Protein AF-A0A336LIE9-F1 (afdb_monomer)

Structure (mmCIF, N/CA/C/O backbone):
data_AF-A0A336LIE9-F1
#
_entry.id   AF-A0A336LIE9-F1
#
loop_
_atom_site.group_PDB
_atom_site.id
_atom_site.type_symbol
_atom_site.label_atom_id
_atom_site.label_alt_id
_atom_site.label_comp_id
_atom_site.label_asym_id
_atom_site.label_entity_id
_atom_site.label_seq_id
_atom_site.pdbx_PDB_ins_code
_atom_site.Cartn_x
_atom_site.Cartn_y
_atom_site.Cartn_z
_atom_site.occupancy
_atom_site.B_iso_or_equiv
_atom_site.auth_seq_id
_atom_site.auth_comp_id
_atom_site.auth_asym_id
_atom_site.auth_atom_id
_atom_site.pdbx_PDB_model_num
ATOM 1 N N . MET A 1 1 ? 27.316 -23.748 -0.283 1.00 22.23 1 MET A N 1
ATOM 2 C CA . MET A 1 1 ? 28.130 -22.792 -1.053 1.00 22.23 1 MET A CA 1
ATOM 3 C C . MET A 1 1 ? 27.518 -22.652 -2.435 1.00 22.23 1 MET A C 1
ATOM 5 O O . MET A 1 1 ? 27.382 -23.656 -3.129 1.00 22.23 1 MET A O 1
ATOM 9 N N . LEU A 1 2 ? 26.996 -21.464 -2.738 1.00 29.70 2 LEU A N 1
ATOM 10 C CA . LEU A 1 2 ? 26.480 -21.108 -4.054 1.00 29.70 2 LEU A CA 1
ATOM 11 C C . LEU A 1 2 ? 27.655 -20.949 -5.015 1.00 29.70 2 LEU A C 1
ATOM 13 O O . LEU A 1 2 ? 28.605 -20.242 -4.700 1.00 29.70 2 LEU A O 1
ATOM 17 N N . VAL A 1 3 ? 27.537 -21.562 -6.186 1.00 21.61 3 VAL A N 1
ATOM 18 C CA . VAL A 1 3 ? 28.282 -21.162 -7.372 1.00 21.61 3 VAL A CA 1
ATOM 19 C C . VAL A 1 3 ? 27.241 -21.012 -8.475 1.00 21.61 3 VAL A C 1
ATOM 21 O O . VAL A 1 3 ? 26.658 -21.988 -8.945 1.00 21.61 3 VAL A O 1
ATOM 24 N N . LEU A 1 4 ? 26.938 -19.753 -8.773 1.00 30.84 4 LEU A N 1
ATOM 25 C CA . LEU A 1 4 ? 26.160 -19.309 -9.919 1.00 30.84 4 LEU A CA 1
ATOM 26 C C . LEU A 1 4 ? 27.080 -19.382 -11.140 1.00 30.84 4 LEU A C 1
ATOM 28 O O . LEU A 1 4 ? 28.109 -18.714 -11.142 1.00 30.84 4 LEU A O 1
ATOM 32 N N . TYR A 1 5 ? 26.702 -20.125 -12.179 1.00 24.17 5 TYR A N 1
ATOM 33 C CA . TYR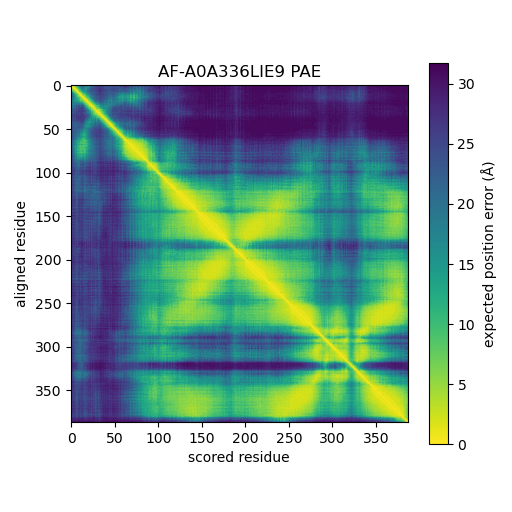 A 1 5 ? 27.232 -19.884 -13.519 1.00 24.17 5 TYR A CA 1
ATOM 34 C C . TYR A 1 5 ? 26.106 -19.909 -14.550 1.00 24.17 5 TYR A C 1
ATOM 36 O O . TYR A 1 5 ? 25.216 -20.759 -14.519 1.00 24.17 5 TYR A O 1
ATOM 44 N N . ARG A 1 6 ? 26.157 -18.878 -15.400 1.00 24.34 6 ARG A N 1
ATOM 45 C CA . ARG A 1 6 ? 25.274 -18.545 -16.519 1.00 24.34 6 ARG A CA 1
ATOM 46 C C . ARG A 1 6 ? 24.988 -19.749 -17.419 1.00 24.34 6 ARG A C 1
ATOM 48 O O . ARG A 1 6 ? 25.807 -20.656 -17.540 1.00 24.34 6 ARG A O 1
ATOM 55 N N . CYS A 1 7 ? 23.832 -19.703 -18.084 1.00 30.17 7 CYS A N 1
ATOM 56 C CA . CYS A 1 7 ? 23.475 -20.608 -19.172 1.00 30.17 7 CYS A CA 1
ATOM 57 C C . CYS A 1 7 ? 24.634 -20.708 -20.164 1.00 30.17 7 CYS A C 1
ATOM 59 O O . CYS A 1 7 ? 25.032 -19.707 -20.753 1.00 30.17 7 CYS A O 1
ATOM 61 N N . ILE A 1 8 ? 25.163 -21.915 -20.341 1.00 34.47 8 ILE A N 1
ATOM 62 C CA . ILE A 1 8 ? 26.167 -22.172 -21.360 1.00 34.47 8 ILE A CA 1
ATOM 63 C C . ILE A 1 8 ? 25.433 -22.292 -22.698 1.00 34.47 8 ILE A C 1
ATOM 65 O O . ILE A 1 8 ? 24.811 -23.314 -22.994 1.00 34.47 8 ILE A O 1
ATOM 69 N N . SER A 1 9 ? 25.479 -21.225 -23.491 1.00 30.67 9 SER A N 1
ATOM 70 C CA . SER A 1 9 ? 25.161 -21.234 -24.922 1.00 30.67 9 SER A CA 1
ATOM 71 C C . SER A 1 9 ? 26.221 -21.967 -25.760 1.00 30.67 9 SER A C 1
ATOM 73 O O . SER A 1 9 ? 25.930 -22.313 -26.900 1.00 30.67 9 SER A O 1
ATOM 75 N N . ASP A 1 10 ? 27.378 -22.303 -25.177 1.00 31.41 10 ASP A N 1
ATOM 76 C CA . ASP A 1 10 ? 28.549 -22.847 -25.889 1.00 31.41 10 ASP A CA 1
ATOM 77 C C . ASP A 1 10 ? 28.768 -24.365 -25.756 1.00 31.41 10 ASP A C 1
ATOM 79 O O . ASP A 1 10 ? 29.809 -24.881 -26.158 1.00 31.41 10 ASP A O 1
ATOM 83 N N . LEU A 1 11 ? 27.812 -25.128 -25.213 1.00 35.53 11 LEU A N 1
ATOM 84 C CA . LEU A 1 11 ? 27.995 -26.578 -25.108 1.00 35.53 11 LEU A CA 1
ATOM 85 C C . LEU A 1 11 ? 27.793 -27.221 -26.488 1.00 35.53 11 LEU A C 1
ATOM 87 O O . LEU A 1 11 ? 26.681 -27.199 -27.045 1.00 35.53 11 LEU A O 1
ATOM 91 N N . LEU A 1 12 ? 28.858 -27.836 -27.021 1.00 36.97 12 LEU A N 1
ATOM 92 C CA . LEU A 1 12 ? 28.779 -28.682 -28.210 1.00 36.97 12 LEU A CA 1
ATOM 93 C C . LEU A 1 12 ? 27.674 -29.743 -28.020 1.00 36.97 12 LEU A C 1
ATOM 95 O O . LEU A 1 12 ? 27.424 -30.196 -26.902 1.00 36.97 12 LEU A O 1
ATOM 99 N N . PRO A 1 13 ? 27.015 -30.211 -29.099 1.00 41.44 13 PRO A N 1
ATOM 100 C CA . PRO A 1 13 ? 25.986 -31.261 -29.038 1.00 41.44 13 PRO A CA 1
ATOM 101 C C . PRO A 1 13 ? 26.468 -32.603 -28.445 1.00 41.44 13 PRO A C 1
ATOM 103 O O . PRO A 1 13 ? 25.685 -33.544 -28.348 1.00 41.44 13 PRO A O 1
ATOM 106 N N . THR A 1 14 ? 27.743 -32.695 -28.070 1.00 39.50 14 THR A N 1
ATOM 107 C CA . THR A 1 14 ? 28.413 -33.842 -27.463 1.00 39.50 14 THR A CA 1
ATOM 108 C C . THR A 1 14 ? 28.619 -33.714 -25.955 1.00 39.50 14 THR A C 1
ATOM 110 O O . THR A 1 14 ? 29.207 -34.614 -25.379 1.00 39.50 14 THR A O 1
ATOM 113 N N . GLU A 1 15 ? 28.168 -32.649 -25.293 1.00 39.50 15 GLU A N 1
ATOM 114 C CA . GLU A 1 15 ? 28.366 -32.468 -23.850 1.00 39.50 15 GLU A CA 1
ATOM 115 C C . GLU A 1 15 ? 27.016 -32.340 -23.123 1.00 39.50 15 GLU A C 1
ATOM 117 O O . GLU A 1 15 ? 26.087 -31.693 -23.608 1.00 39.50 15 GLU A O 1
ATOM 122 N N . CYS A 1 16 ? 26.885 -32.985 -21.957 1.00 39.31 16 CYS A N 1
ATOM 123 C CA . CYS A 1 16 ? 25.754 -32.807 -21.040 1.00 39.31 16 CYS A CA 1
ATOM 124 C C . CYS A 1 16 ? 26.302 -32.345 -19.679 1.00 39.31 16 CYS A C 1
ATOM 126 O O . CYS A 1 16 ? 27.168 -33.024 -19.123 1.00 39.31 16 CYS A O 1
ATOM 128 N N . PRO A 1 17 ? 25.805 -31.239 -19.096 1.00 38.03 17 PRO A N 1
ATOM 129 C CA . PRO A 1 17 ? 26.235 -30.821 -17.773 1.00 38.03 17 PRO A CA 1
ATOM 130 C C . PRO A 1 17 ? 25.630 -31.747 -16.708 1.00 38.03 17 PRO A C 1
ATOM 132 O O . PRO A 1 17 ? 24.427 -32.022 -16.695 1.00 38.03 17 PRO A O 1
ATOM 135 N N . LEU A 1 18 ? 26.471 -32.225 -15.792 1.00 38.34 18 LEU A N 1
ATOM 136 C CA . LEU A 1 18 ? 26.056 -33.018 -14.636 1.00 38.34 18 LEU A CA 1
ATOM 137 C C . LEU A 1 18 ? 25.304 -32.127 -13.635 1.00 38.34 18 LEU A C 1
ATOM 139 O O . LEU A 1 18 ? 25.905 -31.402 -12.843 1.00 38.34 18 LEU A O 1
ATOM 143 N N . ILE A 1 19 ? 23.972 -32.196 -13.641 1.00 36.09 19 ILE A N 1
ATOM 144 C CA . ILE A 1 19 ? 23.139 -31.536 -12.629 1.00 36.09 19 ILE A CA 1
ATOM 145 C C . ILE A 1 19 ? 23.158 -32.395 -11.361 1.00 36.09 19 ILE A C 1
ATOM 147 O O . ILE A 1 19 ? 22.530 -33.453 -11.292 1.00 36.09 19 ILE A O 1
ATOM 151 N N . LYS A 1 20 ? 23.859 -31.936 -10.320 1.00 29.59 20 LYS A N 1
ATOM 152 C CA . LYS A 1 20 ? 23.788 -32.548 -8.988 1.00 29.59 20 LYS A CA 1
ATOM 153 C C . LYS A 1 20 ? 22.388 -32.309 -8.414 1.00 29.59 20 LYS A C 1
ATOM 155 O O . LYS A 1 20 ? 22.071 -31.208 -7.972 1.00 29.59 20 LYS A O 1
ATOM 160 N N . SER A 1 21 ? 21.548 -33.344 -8.424 1.00 31.42 21 SER A N 1
ATOM 161 C CA . SER A 1 21 ? 20.251 -33.355 -7.743 1.00 31.42 21 SER A CA 1
ATOM 162 C C . SER A 1 21 ? 20.445 -33.007 -6.264 1.00 31.42 21 SER A C 1
ATOM 164 O O . SER A 1 21 ? 21.005 -33.787 -5.493 1.00 31.42 21 SER A O 1
ATOM 166 N N . ARG A 1 22 ? 19.985 -31.826 -5.852 1.00 28.83 22 ARG A N 1
ATOM 167 C CA . ARG A 1 22 ? 19.696 -31.553 -4.446 1.00 28.83 22 ARG A CA 1
ATOM 168 C C . ARG A 1 22 ? 18.204 -31.816 -4.273 1.00 28.83 22 ARG A C 1
ATOM 170 O O . ARG A 1 22 ? 17.393 -31.153 -4.913 1.00 28.83 22 ARG A O 1
ATOM 177 N N . LYS A 1 23 ? 17.840 -32.804 -3.451 1.00 27.44 23 LYS A N 1
ATOM 178 C CA . LYS A 1 23 ? 16.448 -33.003 -3.026 1.00 27.44 23 LYS A CA 1
ATOM 179 C C . LYS A 1 23 ? 15.993 -31.729 -2.314 1.00 27.44 23 LYS A C 1
ATOM 181 O O . LYS A 1 23 ? 16.395 -31.500 -1.178 1.00 27.44 23 LYS A O 1
ATOM 186 N N . TYR A 1 24 ? 15.169 -30.918 -2.963 1.00 29.14 24 TYR A N 1
ATOM 187 C CA . TYR A 1 24 ? 14.321 -29.976 -2.252 1.00 29.14 24 TYR A CA 1
ATOM 188 C C . TYR A 1 24 ? 13.016 -30.698 -1.951 1.00 29.14 24 TYR A C 1
ATOM 190 O O . TYR A 1 24 ? 12.297 -31.112 -2.858 1.00 29.14 24 TYR A O 1
ATOM 198 N N . LYS A 1 25 ? 12.745 -30.898 -0.660 1.00 26.38 25 LYS A N 1
ATOM 199 C CA . LYS A 1 25 ? 11.401 -31.203 -0.186 1.00 26.38 25 LYS A CA 1
ATOM 200 C C . LYS A 1 25 ? 10.594 -29.927 -0.421 1.00 26.38 25 LYS A C 1
ATOM 202 O O . LYS A 1 25 ? 10.739 -28.971 0.333 1.00 26.38 25 LYS A O 1
ATOM 207 N N . THR A 1 26 ? 9.829 -29.867 -1.504 1.00 28.02 26 THR A N 1
ATOM 208 C CA . THR A 1 26 ? 8.771 -28.868 -1.626 1.00 28.02 26 THR A CA 1
ATOM 209 C C . THR A 1 26 ? 7.723 -29.237 -0.588 1.00 28.02 26 THR A C 1
ATOM 211 O O . THR A 1 26 ? 7.012 -30.228 -0.731 1.00 28.02 26 THR A O 1
ATOM 214 N N . SER A 1 27 ? 7.676 -28.487 0.510 1.00 27.94 27 SER A N 1
ATOM 215 C CA . SER A 1 27 ? 6.544 -28.530 1.428 1.00 27.94 27 SER A CA 1
ATOM 216 C C . SER A 1 27 ? 5.334 -27.970 0.684 1.00 27.94 27 SER A C 1
ATOM 218 O O . SER A 1 27 ? 5.111 -26.762 0.651 1.00 27.94 27 SER A O 1
ATOM 220 N N . SER A 1 28 ? 4.597 -28.849 0.013 1.00 32.66 28 SER A N 1
ATOM 221 C CA . SER A 1 28 ? 3.246 -28.551 -0.444 1.00 32.66 28 SER A CA 1
ATOM 222 C C . SER A 1 28 ? 2.341 -28.402 0.779 1.00 32.66 28 SER A C 1
ATOM 224 O O . SER A 1 28 ? 2.515 -29.107 1.771 1.00 32.66 28 SER A O 1
ATOM 226 N N . PHE A 1 29 ? 1.336 -27.531 0.687 1.00 32.38 29 PHE A N 1
ATOM 227 C CA . PHE A 1 29 ? 0.247 -27.358 1.659 1.00 32.38 29 PHE A CA 1
ATOM 228 C C . PHE A 1 29 ? -0.455 -28.688 2.034 1.00 32.38 29 PHE A C 1
ATOM 230 O O . PHE A 1 29 ? -1.082 -28.790 3.084 1.00 32.38 29 PHE A O 1
ATOM 237 N N . ALA A 1 30 ? -0.289 -29.740 1.222 1.00 35.19 30 ALA A N 1
ATOM 238 C CA . ALA A 1 30 ? -0.727 -31.102 1.525 1.00 35.19 30 ALA A CA 1
ATOM 239 C C . ALA A 1 30 ? -0.018 -31.742 2.745 1.00 35.19 30 ALA A C 1
ATOM 241 O O . ALA A 1 30 ? -0.649 -32.517 3.462 1.00 35.19 30 ALA A O 1
ATOM 242 N N . ASP A 1 31 ? 1.238 -31.375 3.043 1.00 34.12 31 ASP A N 1
ATOM 243 C CA . ASP A 1 31 ? 1.969 -31.850 4.235 1.00 34.12 31 ASP A CA 1
ATOM 244 C C . ASP A 1 31 ? 1.386 -31.265 5.542 1.00 34.12 31 ASP A C 1
ATOM 246 O O . ASP A 1 31 ? 1.539 -31.860 6.607 1.00 34.12 31 ASP A O 1
ATOM 250 N N . PHE A 1 32 ? 0.682 -30.126 5.472 1.00 36.97 32 PHE A N 1
ATOM 251 C CA . PHE A 1 32 ? 0.017 -29.487 6.618 1.00 36.97 32 PHE A CA 1
ATOM 252 C C . PHE A 1 32 ? -1.312 -30.171 6.996 1.00 36.97 32 PHE A C 1
ATOM 254 O O . PHE A 1 32 ? -1.787 -30.016 8.117 1.00 36.97 32 PHE A O 1
ATOM 261 N N . LEU A 1 33 ? -1.901 -30.955 6.081 1.00 32.53 33 LEU A N 1
ATOM 262 C CA . LEU A 1 33 ? -3.231 -31.565 6.240 1.00 32.53 33 LEU A CA 1
ATOM 263 C C . LEU A 1 33 ? -3.215 -33.088 6.474 1.00 32.53 33 LEU A C 1
ATOM 265 O O . LEU A 1 33 ? -4.277 -33.688 6.615 1.00 32.53 33 LEU A O 1
ATOM 269 N N . GLY A 1 34 ? -2.042 -33.727 6.553 1.00 31.17 34 GLY A N 1
ATOM 270 C CA . GLY A 1 34 ? -1.918 -35.110 7.038 1.00 31.17 34 GLY A CA 1
ATOM 271 C C . GLY A 1 34 ? -2.568 -36.199 6.168 1.00 31.17 34 GLY A C 1
ATOM 272 O O . GLY A 1 34 ? -2.925 -37.253 6.692 1.00 31.17 34 GLY A O 1
ATOM 273 N N . ILE A 1 35 ? -2.725 -35.987 4.856 1.00 32.59 35 ILE A N 1
ATOM 274 C CA . ILE A 1 35 ? -3.307 -36.988 3.942 1.00 32.59 35 ILE A CA 1
ATOM 275 C C . ILE A 1 35 ? -2.180 -37.815 3.288 1.00 32.59 35 ILE A C 1
ATOM 277 O O . ILE A 1 35 ? -1.311 -37.239 2.631 1.00 32.59 35 ILE A O 1
ATOM 281 N N . PRO A 1 36 ? -2.157 -39.157 3.417 1.00 26.86 36 PRO A N 1
ATOM 282 C CA . PRO A 1 36 ? -1.074 -39.976 2.881 1.00 26.86 36 PRO A CA 1
ATOM 283 C C . PRO A 1 36 ? -1.238 -40.219 1.373 1.00 26.86 36 PRO A C 1
ATOM 285 O O . PRO A 1 36 ? -2.171 -40.896 0.944 1.00 26.86 36 PRO A O 1
ATOM 288 N N . THR A 1 37 ? -0.285 -39.761 0.557 1.00 28.61 37 THR A N 1
ATOM 289 C CA . THR A 1 37 ? -0.124 -40.236 -0.830 1.00 28.61 37 THR A CA 1
ATOM 290 C C . THR A 1 37 ? 1.113 -41.120 -0.966 1.00 28.61 37 THR A C 1
ATOM 292 O O . THR A 1 37 ? 2.225 -40.747 -0.598 1.00 28.61 37 THR A O 1
ATOM 295 N N . ARG A 1 38 ? 0.873 -42.325 -1.487 1.00 26.16 38 ARG A N 1
ATOM 296 C CA . ARG A 1 38 ? 1.773 -43.477 -1.610 1.00 26.16 38 ARG A CA 1
ATOM 297 C C . ARG A 1 38 ? 3.060 -43.150 -2.378 1.00 26.16 38 ARG A C 1
ATOM 299 O O . ARG A 1 38 ? 3.020 -42.751 -3.538 1.00 26.16 38 ARG A O 1
ATOM 306 N N . SER A 1 39 ? 4.197 -43.384 -1.732 1.00 28.41 39 SER A N 1
ATOM 307 C CA . SER A 1 39 ? 5.535 -43.335 -2.317 1.00 28.41 39 SER A CA 1
ATOM 308 C C . SER A 1 39 ? 5.803 -44.553 -3.210 1.00 28.41 39 SER A C 1
ATOM 310 O O . SER A 1 39 ? 5.489 -45.688 -2.853 1.00 28.41 39 SER A O 1
ATOM 312 N N . SER A 1 40 ? 6.437 -44.321 -4.361 1.00 26.16 40 SER A N 1
ATOM 313 C CA . SER A 1 40 ? 7.139 -45.352 -5.131 1.00 26.16 40 SER A CA 1
ATOM 314 C C . SER A 1 40 ? 8.608 -44.954 -5.253 1.00 26.16 40 SER A C 1
ATOM 316 O O . SER A 1 40 ? 8.937 -43.847 -5.672 1.00 26.16 40 SER A O 1
ATOM 318 N N . LEU A 1 41 ? 9.462 -45.868 -4.803 1.00 26.81 41 LEU A N 1
ATOM 319 C CA . LEU A 1 41 ? 10.888 -45.743 -4.518 1.00 26.81 41 LEU A CA 1
ATOM 320 C C . LEU A 1 41 ? 11.795 -45.865 -5.760 1.00 26.81 41 LEU A C 1
ATOM 322 O O . LEU A 1 41 ? 11.443 -46.529 -6.730 1.00 26.81 41 LEU A O 1
ATOM 326 N N . GLY A 1 42 ? 13.034 -45.380 -5.603 1.00 25.55 42 GLY A N 1
ATOM 327 C CA . GLY A 1 42 ? 14.258 -45.971 -6.177 1.00 25.55 42 GLY A CA 1
ATOM 328 C C . GLY A 1 42 ? 15.224 -44.940 -6.780 1.00 25.55 42 GLY A C 1
ATOM 329 O O . GLY A 1 42 ? 14.783 -44.038 -7.479 1.00 25.55 42 GLY A O 1
ATOM 330 N N . ASN A 1 43 ? 16.553 -44.969 -6.616 1.00 24.44 43 ASN A N 1
ATOM 331 C CA . ASN A 1 43 ? 17.497 -45.557 -5.651 1.00 24.44 43 ASN A CA 1
ATOM 332 C C . ASN A 1 43 ? 18.822 -44.753 -5.777 1.00 24.44 43 ASN A C 1
ATOM 334 O O . ASN A 1 43 ? 19.023 -44.031 -6.752 1.00 24.44 43 ASN A O 1
ATOM 338 N N . ILE A 1 44 ? 19.700 -44.845 -4.775 1.00 26.20 44 ILE A N 1
ATOM 339 C CA . ILE A 1 44 ? 20.970 -44.100 -4.628 1.00 26.20 44 ILE A CA 1
ATOM 340 C C . ILE A 1 44 ? 22.103 -44.741 -5.458 1.00 26.20 44 ILE A C 1
ATOM 342 O O . ILE A 1 44 ? 22.193 -45.963 -5.494 1.00 26.20 44 ILE A O 1
ATOM 346 N N . ILE A 1 45 ? 23.023 -43.937 -6.019 1.00 25.34 45 ILE A N 1
ATOM 347 C CA . ILE A 1 45 ? 24.364 -44.382 -6.459 1.00 25.34 45 ILE A CA 1
ATOM 348 C C . ILE A 1 45 ? 25.418 -43.436 -5.853 1.00 25.34 45 ILE A C 1
ATOM 350 O O . ILE A 1 45 ? 25.294 -42.215 -5.954 1.00 25.34 45 ILE A O 1
ATOM 354 N N . ARG A 1 46 ? 26.429 -44.008 -5.186 1.00 24.73 46 ARG A N 1
ATOM 355 C CA . ARG A 1 46 ? 27.653 -43.349 -4.686 1.00 24.73 46 ARG A CA 1
ATOM 356 C C . ARG A 1 46 ? 28.782 -43.634 -5.690 1.00 24.73 46 ARG A C 1
ATOM 358 O O . ARG A 1 46 ? 28.820 -44.750 -6.199 1.00 24.73 46 ARG A O 1
ATOM 365 N N . PHE A 1 47 ? 29.694 -42.690 -5.929 1.00 27.77 47 PHE A N 1
ATOM 366 C CA . PHE A 1 47 ? 30.887 -42.909 -6.763 1.00 27.77 47 PHE A CA 1
ATOM 367 C C . PHE A 1 47 ? 32.179 -42.775 -5.934 1.00 27.77 47 PHE A C 1
ATOM 369 O O . PHE A 1 47 ? 32.202 -41.911 -5.052 1.00 27.77 47 PHE A O 1
ATOM 376 N N . PRO A 1 48 ? 33.207 -43.613 -6.188 1.00 27.06 48 PRO A N 1
ATOM 377 C CA . PRO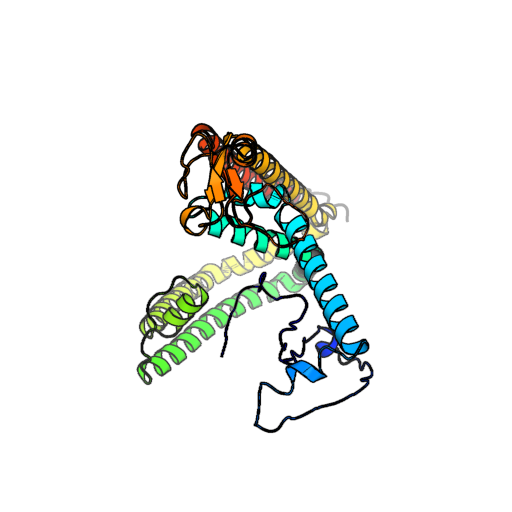 A 1 48 ? 34.567 -43.428 -5.686 1.00 27.06 48 PRO A CA 1
ATOM 378 C C . PRO A 1 48 ? 35.334 -42.388 -6.516 1.00 27.06 48 PRO A C 1
ATOM 380 O O . PRO A 1 48 ? 34.998 -42.144 -7.676 1.00 27.06 48 PRO A O 1
ATOM 383 N N . ASP A 1 49 ? 36.349 -41.797 -5.889 1.00 38.66 49 ASP A N 1
ATOM 384 C CA . ASP A 1 49 ? 37.348 -40.930 -6.511 1.00 38.66 49 ASP A CA 1
ATOM 385 C C . ASP A 1 49 ? 38.183 -41.719 -7.539 1.00 38.66 49 ASP A C 1
ATOM 387 O O . ASP A 1 49 ? 38.619 -42.826 -7.232 1.00 38.66 49 ASP A O 1
ATOM 391 N N . ASP A 1 50 ? 38.314 -41.161 -8.752 1.00 32.69 50 ASP A N 1
ATOM 392 C CA . ASP A 1 50 ? 39.426 -41.265 -9.724 1.00 32.69 50 ASP A CA 1
ATOM 393 C C . ASP A 1 50 ? 38.941 -41.227 -11.200 1.00 32.69 50 ASP A C 1
ATOM 395 O O . ASP A 1 50 ? 37.974 -41.876 -11.596 1.00 32.69 50 ASP A O 1
ATOM 399 N N . ASP A 1 51 ? 39.642 -40.418 -12.007 1.00 30.31 51 ASP A N 1
ATOM 400 C CA . ASP A 1 51 ? 39.601 -40.254 -13.475 1.00 30.31 51 ASP A CA 1
ATOM 401 C C . ASP A 1 51 ? 38.345 -39.676 -14.175 1.00 30.31 51 ASP A C 1
ATOM 403 O O . ASP A 1 51 ? 37.488 -40.357 -14.745 1.00 30.31 51 ASP A O 1
ATOM 407 N N . ALA A 1 52 ? 38.339 -38.342 -14.302 1.00 37.44 52 ALA A N 1
ATOM 408 C CA . ALA A 1 52 ? 37.352 -37.539 -15.035 1.00 37.44 52 ALA A CA 1
ATOM 409 C C . ALA A 1 52 ? 37.339 -37.725 -16.576 1.00 37.44 52 ALA A C 1
ATOM 411 O O . ALA A 1 52 ? 36.449 -37.204 -17.249 1.00 37.44 52 ALA A O 1
ATOM 412 N N . THR A 1 53 ? 38.284 -38.458 -17.170 1.00 34.12 53 THR A N 1
ATOM 413 C CA . THR A 1 53 ? 38.439 -38.585 -18.636 1.00 34.12 53 THR A CA 1
ATOM 414 C C . THR A 1 53 ? 37.835 -39.862 -19.233 1.00 34.12 53 THR A C 1
ATOM 416 O O . THR A 1 53 ? 37.504 -39.876 -20.422 1.00 34.12 53 THR A O 1
ATOM 419 N N . ALA A 1 54 ? 37.612 -40.918 -18.442 1.00 31.17 54 ALA A N 1
ATOM 420 C CA . ALA A 1 54 ? 37.044 -42.184 -18.929 1.00 31.17 54 ALA A CA 1
ATOM 421 C C . ALA A 1 54 ? 35.501 -42.174 -19.007 1.00 31.17 54 ALA A C 1
ATOM 423 O O . ALA A 1 54 ? 34.907 -42.797 -19.889 1.00 31.17 54 ALA A O 1
ATOM 424 N N . ILE A 1 55 ? 34.838 -41.414 -18.130 1.00 37.59 55 ILE A N 1
ATOM 425 C CA . ILE A 1 55 ? 33.373 -41.428 -17.961 1.00 37.59 55 ILE A CA 1
ATOM 426 C C . ILE A 1 55 ? 32.641 -40.738 -19.133 1.00 37.59 55 ILE A C 1
ATOM 428 O O . ILE A 1 55 ? 31.550 -41.160 -19.524 1.00 37.59 55 ILE A O 1
ATOM 432 N N . ALA A 1 56 ? 33.258 -39.735 -19.768 1.00 36.91 56 ALA A N 1
ATOM 433 C CA . ALA A 1 56 ? 32.651 -38.990 -20.876 1.00 36.91 56 ALA A CA 1
ATOM 434 C C . ALA A 1 56 ? 32.400 -39.851 -22.131 1.00 36.91 56 ALA A C 1
ATOM 436 O O . ALA A 1 56 ? 31.419 -39.637 -22.839 1.00 36.91 56 ALA A O 1
ATOM 437 N N . ARG A 1 57 ? 33.233 -40.867 -22.406 1.00 34.53 57 ARG A N 1
ATOM 438 C CA . ARG A 1 57 ? 33.066 -41.711 -23.607 1.00 34.53 57 ARG A CA 1
ATOM 439 C C . ARG A 1 57 ? 31.988 -42.789 -23.466 1.00 34.53 57 ARG A C 1
ATOM 441 O O . ARG A 1 57 ? 31.492 -43.255 -24.486 1.00 34.53 57 ARG A O 1
ATOM 448 N N . ILE A 1 58 ? 31.624 -43.176 -22.241 1.00 37.16 58 ILE A N 1
ATOM 449 C CA . ILE A 1 58 ? 30.650 -44.252 -21.980 1.00 37.16 58 ILE A CA 1
ATOM 450 C C . ILE A 1 58 ? 29.222 -43.689 -21.840 1.00 37.16 58 ILE A C 1
ATOM 452 O O . ILE A 1 58 ? 28.259 -44.336 -22.240 1.00 37.16 58 ILE A O 1
ATOM 456 N N . ALA A 1 59 ? 29.062 -42.458 -21.339 1.00 45.06 59 ALA A N 1
ATOM 457 C CA . ALA A 1 59 ? 27.745 -41.904 -21.006 1.00 45.06 59 ALA A CA 1
ATOM 458 C C . ALA A 1 59 ? 26.939 -41.324 -22.194 1.00 45.06 59 ALA A C 1
ATOM 460 O O . ALA A 1 59 ? 25.721 -41.192 -22.088 1.00 45.06 59 ALA A O 1
ATOM 461 N N . ILE A 1 60 ? 27.568 -40.968 -23.322 1.00 46.12 60 ILE A N 1
ATOM 462 C CA . ILE A 1 60 ? 26.895 -40.251 -24.434 1.00 46.12 60 ILE A CA 1
ATOM 463 C C . ILE A 1 60 ? 26.462 -41.193 -25.577 1.00 46.12 60 ILE A C 1
ATOM 465 O O . ILE A 1 60 ? 25.610 -40.847 -26.400 1.00 46.12 60 ILE A O 1
ATOM 469 N N . THR A 1 61 ? 27.001 -42.411 -25.618 1.00 45.38 61 THR A N 1
ATOM 470 C CA . THR A 1 61 ? 26.720 -43.429 -26.646 1.00 45.38 61 THR A CA 1
ATOM 471 C C . THR A 1 61 ? 25.480 -44.271 -26.352 1.00 45.38 61 THR A C 1
ATOM 473 O O . THR A 1 61 ? 24.914 -44.850 -27.279 1.00 45.38 61 THR A O 1
ATOM 476 N N . GLU A 1 62 ? 24.998 -44.317 -25.105 1.00 53.19 62 GLU A N 1
ATOM 477 C CA . GLU A 1 62 ? 23.752 -45.015 -24.790 1.00 53.19 62 GLU A CA 1
ATOM 478 C C . GLU A 1 62 ? 22.525 -44.248 -25.326 1.00 53.19 62 GLU A C 1
ATOM 480 O O . GLU A 1 62 ? 22.268 -43.104 -24.926 1.00 53.19 62 GLU A O 1
ATOM 485 N N . PRO A 1 63 ? 21.680 -44.872 -26.173 1.00 54.91 63 PRO A N 1
ATOM 486 C CA . PRO A 1 63 ? 20.561 -44.189 -26.827 1.00 54.91 63 PRO A CA 1
ATOM 487 C C . PRO A 1 63 ? 19.517 -43.664 -25.830 1.00 54.91 63 PRO A C 1
ATOM 489 O O . PRO A 1 63 ? 18.841 -42.671 -26.099 1.00 54.91 63 PRO A O 1
ATOM 492 N N . LYS A 1 64 ? 19.401 -44.297 -24.654 1.00 49.81 64 LYS A N 1
ATOM 493 C CA . LYS A 1 64 ? 18.479 -43.886 -23.584 1.00 49.81 64 LYS A CA 1
ATOM 494 C C . LYS A 1 64 ? 18.936 -42.606 -22.877 1.00 49.81 64 LYS A C 1
ATOM 496 O O . LYS A 1 64 ? 18.100 -41.754 -22.580 1.00 49.81 64 LYS A O 1
ATOM 501 N N . VAL A 1 65 ? 20.240 -42.455 -22.634 1.00 51.38 65 VAL A N 1
ATOM 502 C CA . VAL A 1 65 ? 20.821 -41.269 -21.981 1.00 51.38 65 VAL A CA 1
ATOM 503 C C . VAL A 1 65 ? 20.796 -40.079 -22.935 1.00 51.38 65 VAL A C 1
ATOM 505 O O . VAL A 1 65 ? 20.346 -38.998 -22.554 1.00 51.38 65 VAL A O 1
ATOM 508 N N . LYS A 1 66 ? 21.144 -40.307 -24.207 1.00 52.16 66 LYS A N 1
ATOM 509 C CA . LYS A 1 66 ? 21.054 -39.298 -25.269 1.00 52.16 66 LYS A CA 1
ATOM 510 C C . LYS A 1 66 ? 19.633 -38.754 -25.434 1.00 52.16 66 LYS A C 1
ATOM 512 O O . LYS A 1 66 ? 19.436 -37.544 -25.385 1.00 52.16 66 LYS A O 1
ATOM 517 N N . LYS A 1 67 ? 18.630 -39.640 -25.510 1.00 56.19 67 LYS A N 1
ATOM 518 C CA . LYS A 1 67 ? 17.215 -39.243 -25.609 1.00 56.19 67 LYS A CA 1
ATOM 519 C C . LYS A 1 67 ? 16.770 -38.387 -24.417 1.00 56.19 67 LYS A C 1
ATOM 521 O O . LYS A 1 67 ? 16.120 -37.368 -24.606 1.00 56.19 67 LYS A O 1
ATOM 526 N N . LYS A 1 68 ? 17.175 -38.753 -23.196 1.00 55.03 68 LYS A N 1
ATOM 527 C CA . LYS A 1 68 ? 16.822 -38.005 -21.980 1.00 55.03 68 LYS A CA 1
ATOM 528 C C . LYS A 1 68 ? 17.514 -36.637 -21.894 1.00 55.03 68 LYS A C 1
ATOM 530 O O . LYS A 1 68 ? 16.886 -35.679 -21.451 1.00 55.03 68 LYS A O 1
ATOM 535 N N . CYS A 1 69 ? 18.770 -36.520 -22.335 1.00 52.84 69 CYS A N 1
ATOM 536 C CA . CYS A 1 69 ? 19.439 -35.220 -22.474 1.00 52.84 69 CYS A CA 1
ATOM 537 C C . CYS A 1 69 ? 18.745 -34.339 -23.529 1.00 52.84 69 CYS A C 1
ATOM 539 O O . CYS A 1 69 ? 18.508 -33.160 -23.269 1.00 52.84 69 CYS A O 1
ATOM 541 N N . ASP A 1 70 ? 18.372 -34.903 -24.681 1.00 58.09 70 ASP A N 1
ATOM 542 C CA . ASP A 1 70 ? 17.685 -34.170 -25.751 1.00 58.09 70 ASP A CA 1
ATOM 543 C C . ASP A 1 70 ? 16.296 -33.679 -25.320 1.00 58.09 70 ASP A C 1
ATOM 545 O O . ASP A 1 70 ? 15.933 -32.533 -25.594 1.00 58.09 70 ASP A O 1
ATOM 549 N N . ASP A 1 71 ? 15.540 -34.506 -24.596 1.00 62.81 71 ASP A N 1
ATOM 550 C CA . ASP A 1 71 ? 14.224 -34.143 -24.063 1.00 62.81 71 ASP A CA 1
ATOM 551 C C . ASP A 1 71 ? 14.338 -33.032 -23.004 1.00 62.81 71 ASP A C 1
ATOM 553 O O . ASP A 1 71 ? 13.610 -32.040 -23.068 1.00 62.81 71 ASP A O 1
ATOM 557 N N . ASN A 1 72 ? 15.317 -33.116 -22.096 1.00 58.59 72 ASN A N 1
ATOM 558 C CA . ASN A 1 72 ? 15.590 -32.056 -21.118 1.00 58.59 72 ASN A CA 1
ATOM 559 C C . ASN A 1 72 ? 16.060 -30.753 -21.784 1.00 58.59 72 ASN A C 1
ATOM 561 O O . ASN A 1 72 ? 15.696 -29.665 -21.339 1.00 58.59 72 ASN A O 1
ATOM 565 N N . ARG A 1 73 ? 16.836 -30.837 -22.872 1.00 58.69 73 ARG A N 1
ATOM 566 C CA . ARG A 1 73 ? 17.268 -29.669 -23.654 1.00 58.69 73 ARG A CA 1
ATOM 567 C C . ARG A 1 73 ? 16.093 -29.014 -24.373 1.00 58.69 73 ARG A C 1
ATOM 569 O O . ARG A 1 73 ? 16.018 -27.788 -24.408 1.00 58.69 73 ARG A O 1
ATOM 576 N N . LYS A 1 74 ? 15.169 -29.803 -24.930 1.00 59.41 74 LYS A N 1
ATOM 577 C CA . LYS A 1 74 ? 13.927 -29.296 -25.535 1.00 59.41 74 LYS A CA 1
ATOM 578 C C . LYS A 1 74 ? 13.034 -28.634 -24.496 1.00 59.41 74 LYS A C 1
ATOM 580 O O . LYS A 1 74 ? 12.570 -27.528 -24.747 1.00 59.41 74 LYS A O 1
ATOM 585 N N . LEU A 1 75 ? 12.865 -29.259 -23.333 1.00 57.69 75 LEU A N 1
ATOM 586 C CA . LEU A 1 75 ? 12.092 -28.698 -22.228 1.00 57.69 75 LEU A CA 1
ATOM 587 C C . LEU A 1 75 ? 12.710 -27.383 -21.733 1.00 57.69 75 LEU A C 1
ATOM 589 O O . LEU A 1 75 ? 12.006 -26.391 -21.601 1.00 57.69 75 LEU A O 1
ATOM 593 N N . GLY A 1 76 ? 14.033 -27.334 -21.550 1.00 51.62 76 GLY A N 1
ATOM 594 C CA . GLY A 1 76 ? 14.747 -26.106 -21.194 1.00 51.62 76 GLY A CA 1
ATOM 595 C C . GLY A 1 76 ? 14.576 -25.001 -22.240 1.00 51.62 76 GLY A C 1
ATOM 596 O O . GLY A 1 76 ? 14.270 -23.868 -21.883 1.00 51.62 76 GLY A O 1
ATOM 597 N N . LYS A 1 77 ? 14.689 -25.329 -23.536 1.00 53.62 77 LYS A N 1
ATOM 598 C CA . LYS A 1 77 ? 14.417 -24.378 -24.628 1.00 53.62 77 LYS A CA 1
ATOM 599 C C . LYS A 1 77 ? 12.973 -23.883 -24.616 1.00 53.62 77 LYS A C 1
ATOM 601 O O . LYS A 1 77 ? 12.761 -22.691 -24.780 1.00 53.62 77 LYS A O 1
ATOM 606 N N . GLN A 1 78 ? 11.999 -24.765 -24.405 1.00 55.12 78 GLN A N 1
ATOM 607 C CA . GLN A 1 78 ? 10.588 -24.386 -24.325 1.00 55.12 78 GLN A CA 1
ATOM 608 C C . GLN A 1 78 ? 10.312 -23.476 -23.130 1.00 55.12 78 GLN A C 1
ATOM 610 O O . GLN A 1 78 ? 9.641 -22.469 -23.298 1.00 55.12 78 GLN A O 1
ATOM 615 N N . ILE A 1 79 ? 10.880 -23.772 -21.959 1.00 59.62 79 ILE A N 1
ATOM 616 C CA . ILE A 1 79 ? 10.751 -22.921 -20.769 1.00 59.62 79 ILE A CA 1
ATOM 617 C C . ILE A 1 79 ? 11.373 -21.543 -21.019 1.00 59.62 79 ILE A C 1
ATOM 619 O O . ILE A 1 79 ? 10.783 -20.539 -20.640 1.00 59.62 79 ILE A O 1
ATOM 623 N N . ILE A 1 80 ? 12.539 -21.474 -21.669 1.00 52.69 80 ILE A N 1
ATOM 624 C CA . ILE A 1 80 ? 13.185 -20.197 -22.009 1.00 52.69 80 ILE A CA 1
ATOM 625 C C . ILE A 1 80 ? 12.344 -19.415 -23.017 1.00 52.69 80 ILE A C 1
ATOM 627 O O . ILE A 1 80 ? 12.163 -18.223 -22.828 1.00 52.69 80 ILE A O 1
ATOM 631 N N . VAL A 1 81 ? 11.808 -20.066 -24.052 1.00 56.03 81 VAL A N 1
ATOM 632 C CA . VAL A 1 81 ? 10.957 -19.418 -25.062 1.00 56.03 81 VAL A CA 1
ATOM 633 C C . VAL A 1 81 ? 9.632 -18.949 -24.458 1.00 56.03 81 VAL A C 1
ATOM 635 O O . VAL A 1 81 ? 9.192 -17.849 -24.765 1.00 56.03 81 VAL A O 1
ATOM 638 N N . ASP A 1 82 ? 9.024 -19.727 -23.562 1.00 59.81 82 ASP A N 1
ATOM 639 C CA . ASP A 1 82 ? 7.790 -19.345 -22.862 1.00 59.81 82 ASP A CA 1
ATOM 640 C C . ASP A 1 82 ? 8.034 -18.183 -21.883 1.00 59.81 82 ASP A C 1
ATOM 642 O O . ASP A 1 82 ? 7.271 -17.217 -21.848 1.00 59.81 82 ASP A O 1
ATOM 646 N N . LYS A 1 83 ? 9.157 -18.217 -21.150 1.00 52.62 83 LYS A N 1
ATOM 647 C CA . LYS A 1 83 ? 9.614 -17.095 -20.315 1.00 52.62 83 LYS A CA 1
ATOM 648 C C . LYS A 1 83 ? 9.945 -15.864 -21.155 1.00 52.62 83 LYS A C 1
ATOM 650 O O . LYS A 1 83 ? 9.557 -14.771 -20.769 1.00 52.62 83 LYS A O 1
ATOM 655 N N . MET A 1 84 ? 10.594 -16.024 -22.310 1.00 50.62 84 MET A N 1
ATOM 656 C CA . MET A 1 84 ? 10.867 -14.934 -23.251 1.00 50.62 84 MET A CA 1
ATOM 657 C C . MET A 1 84 ? 9.568 -14.343 -23.789 1.00 50.62 84 MET A C 1
ATOM 659 O O . MET A 1 84 ? 9.409 -13.138 -23.718 1.00 50.62 84 MET A O 1
ATOM 663 N N . HIS A 1 85 ? 8.596 -15.146 -24.225 1.00 53.56 85 HIS A N 1
ATOM 664 C CA . HIS A 1 85 ? 7.303 -14.631 -24.686 1.00 53.56 85 HIS A CA 1
ATOM 665 C C . HIS A 1 85 ? 6.545 -13.852 -23.599 1.00 53.56 85 HIS A C 1
ATOM 667 O O . HIS A 1 85 ? 5.945 -12.826 -23.907 1.00 53.56 85 HIS A O 1
ATOM 673 N N . LYS A 1 86 ? 6.604 -14.293 -22.334 1.00 49.28 86 LYS A N 1
ATOM 674 C CA . LYS A 1 86 ? 6.020 -13.575 -21.181 1.00 49.28 86 LYS A CA 1
ATOM 675 C C . LYS A 1 86 ? 6.801 -12.311 -20.804 1.00 49.28 86 LYS A C 1
ATOM 677 O O . LYS A 1 86 ? 6.216 -11.320 -20.372 1.00 49.28 86 LYS A O 1
ATOM 682 N N . ALA A 1 87 ? 8.114 -12.321 -20.992 1.00 47.25 87 ALA A N 1
ATOM 683 C CA . ALA A 1 87 ? 9.006 -11.201 -20.715 1.00 47.25 87 ALA A CA 1
ATOM 684 C C . ALA A 1 87 ? 9.004 -10.137 -21.831 1.00 47.25 87 ALA A C 1
ATOM 686 O O . ALA A 1 87 ? 9.260 -8.963 -21.566 1.00 47.25 87 ALA A O 1
ATOM 687 N N . ASP A 1 88 ? 8.688 -10.542 -23.063 1.00 51.56 88 ASP A N 1
ATOM 688 C CA . ASP A 1 88 ? 8.636 -9.693 -24.257 1.00 51.56 88 ASP A CA 1
ATOM 689 C C . ASP A 1 88 ? 7.236 -9.112 -24.516 1.00 51.56 88 ASP A C 1
ATOM 691 O O . ASP A 1 88 ? 6.994 -8.412 -25.501 1.00 51.56 88 ASP A O 1
ATOM 695 N N . THR A 1 89 ? 6.294 -9.375 -23.606 1.00 57.59 89 THR A N 1
ATOM 696 C CA . THR A 1 89 ? 4.968 -8.765 -23.636 1.00 57.59 89 THR A CA 1
ATOM 697 C C . THR A 1 89 ? 5.099 -7.241 -23.570 1.00 57.59 89 THR A C 1
ATOM 699 O O . THR A 1 89 ? 5.858 -6.708 -22.760 1.00 57.59 89 THR A O 1
ATOM 702 N N . PHE A 1 90 ? 4.304 -6.524 -24.371 1.00 54.09 90 PHE A N 1
ATOM 703 C CA . PHE A 1 90 ? 4.204 -5.053 -24.379 1.00 54.09 90 PHE A CA 1
ATOM 704 C C . PHE A 1 90 ? 4.113 -4.446 -22.966 1.00 54.09 90 PHE A C 1
ATOM 706 O O . PHE A 1 90 ? 4.709 -3.410 -22.689 1.00 54.09 90 PHE A O 1
ATOM 713 N N . ILE A 1 91 ? 3.436 -5.150 -22.055 1.00 53.31 91 ILE A N 1
ATOM 714 C CA . ILE A 1 91 ? 3.324 -4.814 -20.633 1.00 53.31 91 ILE A CA 1
ATOM 715 C C . ILE A 1 91 ? 4.706 -4.738 -19.967 1.00 53.31 91 ILE A C 1
ATOM 717 O O . ILE A 1 91 ? 5.010 -3.729 -19.346 1.00 53.31 91 ILE A O 1
ATOM 721 N N . GLY A 1 92 ? 5.577 -5.736 -20.143 1.00 54.31 92 GLY A N 1
ATOM 722 C CA . GLY A 1 92 ? 6.924 -5.741 -19.562 1.00 54.31 92 GLY A CA 1
ATOM 723 C C . GLY A 1 92 ? 7.763 -4.552 -20.029 1.00 54.31 92 GLY A C 1
ATOM 724 O O . GLY A 1 92 ? 8.318 -3.831 -19.205 1.00 54.31 92 GLY A O 1
ATOM 725 N N . ARG A 1 93 ? 7.762 -4.268 -21.339 1.00 58.09 93 ARG A N 1
ATOM 726 C CA . ARG A 1 93 ? 8.480 -3.118 -21.922 1.00 58.09 93 ARG A CA 1
ATOM 727 C C . ARG A 1 93 ? 7.916 -1.770 -21.445 1.00 58.09 93 ARG A C 1
ATOM 729 O O . ARG A 1 93 ? 8.679 -0.850 -21.155 1.00 58.09 93 ARG A O 1
ATOM 736 N N . ALA A 1 94 ? 6.594 -1.661 -21.314 1.00 55.41 94 ALA A N 1
ATOM 737 C CA . ALA A 1 94 ? 5.924 -0.461 -20.817 1.00 55.41 94 ALA A CA 1
ATOM 738 C C . ALA A 1 94 ? 6.171 -0.219 -19.318 1.00 55.41 94 ALA A C 1
ATOM 740 O O . ALA A 1 94 ? 6.446 0.913 -18.924 1.00 55.41 94 ALA A O 1
ATOM 741 N N . PHE A 1 95 ? 6.130 -1.268 -18.490 1.00 56.34 95 PHE A N 1
ATOM 742 C CA . PHE A 1 95 ? 6.482 -1.192 -17.069 1.00 56.34 95 PHE A CA 1
ATOM 743 C C . PHE A 1 95 ? 7.947 -0.790 -16.887 1.00 56.34 95 PHE A C 1
ATOM 745 O O . PHE A 1 95 ? 8.241 0.083 -16.075 1.00 56.34 95 PHE A O 1
ATOM 752 N N . THR A 1 96 ? 8.861 -1.350 -17.680 1.00 53.88 96 THR A N 1
ATOM 753 C CA . THR A 1 96 ? 10.269 -0.946 -17.664 1.00 53.88 96 THR A CA 1
ATOM 754 C C . THR A 1 96 ? 10.427 0.539 -17.978 1.00 53.88 96 THR A C 1
ATOM 756 O O . THR A 1 96 ? 10.976 1.260 -17.152 1.00 53.88 96 THR A O 1
ATOM 759 N N . ASN A 1 97 ? 9.875 1.026 -19.095 1.00 55.78 97 ASN A N 1
ATOM 760 C CA . ASN A 1 97 ? 9.963 2.441 -19.480 1.00 55.78 97 ASN A CA 1
ATOM 761 C C . ASN A 1 97 ? 9.281 3.400 -18.490 1.00 55.78 97 ASN A C 1
ATOM 763 O O . ASN A 1 97 ? 9.716 4.539 -18.351 1.00 55.78 97 ASN A O 1
ATOM 767 N N . MET A 1 98 ? 8.238 2.953 -17.785 1.00 52.62 98 MET A N 1
ATOM 768 C CA . MET A 1 98 ? 7.533 3.753 -16.778 1.00 52.62 98 MET A CA 1
ATOM 769 C C . MET A 1 98 ? 8.365 3.991 -15.505 1.00 52.62 98 MET A C 1
ATOM 771 O O . MET A 1 98 ? 8.200 5.026 -14.859 1.00 52.62 98 MET A O 1
ATOM 775 N N . PHE A 1 99 ? 9.259 3.063 -15.143 1.00 52.44 99 PHE A N 1
ATOM 776 C CA . PHE A 1 99 ? 10.051 3.121 -13.906 1.00 52.44 99 PHE A CA 1
ATOM 777 C C . PHE A 1 99 ? 11.552 3.387 -14.124 1.00 52.44 99 PHE A C 1
ATOM 779 O O . PHE A 1 99 ? 12.316 3.336 -13.156 1.00 52.44 99 PHE A O 1
ATOM 786 N N . VAL A 1 100 ? 12.000 3.715 -15.346 1.00 52.28 100 VAL A N 1
ATOM 787 C CA . VAL A 1 100 ? 13.402 4.096 -15.609 1.00 52.28 100 VAL A CA 1
ATOM 788 C C . VAL A 1 100 ? 13.714 5.464 -14.989 1.00 52.28 100 VAL A C 1
ATOM 790 O O . VAL A 1 100 ? 13.649 6.508 -15.630 1.00 52.28 100 VAL A O 1
ATOM 793 N N . TRP A 1 101 ? 14.102 5.435 -13.717 1.00 47.53 101 TRP A N 1
ATOM 794 C CA . TRP A 1 101 ? 14.846 6.491 -13.024 1.00 47.53 101 TRP A CA 1
ATOM 795 C C . TRP A 1 101 ? 16.299 6.044 -12.738 1.00 47.53 101 TRP A C 1
ATOM 797 O O . TRP A 1 101 ? 16.943 6.559 -11.827 1.00 47.53 101 TRP A O 1
ATOM 807 N N . GLY A 1 102 ? 16.820 5.054 -13.483 1.00 51.81 102 GLY A N 1
ATOM 808 C CA . GLY A 1 102 ? 18.126 4.416 -13.250 1.00 51.81 102 GLY A CA 1
ATOM 809 C C . GLY A 1 102 ? 18.640 3.598 -14.447 1.00 51.81 102 GLY A C 1
ATOM 810 O O . GLY A 1 102 ? 18.166 3.774 -15.566 1.00 51.81 102 GLY A O 1
ATOM 811 N N . ASN A 1 103 ? 19.622 2.713 -14.230 1.00 53.94 103 ASN A N 1
ATOM 812 C CA . ASN A 1 103 ? 20.234 1.902 -15.295 1.00 53.94 103 ASN A CA 1
ATOM 813 C C . ASN A 1 103 ? 19.207 0.991 -15.998 1.00 53.94 103 ASN A C 1
ATOM 815 O O . ASN A 1 103 ? 18.556 0.157 -15.367 1.00 53.94 103 ASN A O 1
ATOM 819 N N . PHE A 1 104 ? 19.111 1.126 -17.325 1.00 54.50 104 PHE A N 1
ATOM 820 C CA . PHE A 1 104 ? 18.108 0.463 -18.166 1.00 54.50 104 PHE A CA 1
ATOM 821 C C . PHE A 1 104 ? 18.080 -1.068 -18.000 1.00 54.50 104 PHE A C 1
ATOM 823 O O . PHE A 1 104 ? 17.014 -1.653 -17.815 1.00 54.50 104 PHE A O 1
ATOM 830 N N . THR A 1 105 ? 19.242 -1.724 -17.989 1.00 56.62 105 THR A N 1
ATOM 831 C CA . THR A 1 105 ? 19.346 -3.193 -17.915 1.00 56.62 105 THR A CA 1
ATOM 832 C C . THR A 1 105 ? 18.728 -3.775 -16.647 1.00 56.62 105 THR A C 1
ATOM 834 O O . THR A 1 105 ? 18.065 -4.810 -16.703 1.00 56.62 105 THR A O 1
ATOM 837 N N . ASP A 1 106 ? 18.883 -3.079 -15.522 1.00 59.81 106 ASP A N 1
ATOM 838 C CA . ASP A 1 106 ? 18.384 -3.538 -14.226 1.00 59.81 106 ASP A CA 1
ATOM 839 C C . ASP A 1 106 ? 16.859 -3.371 -14.153 1.00 59.81 106 ASP A C 1
ATOM 841 O O . ASP A 1 106 ? 16.151 -4.240 -13.645 1.00 59.81 106 ASP A O 1
ATOM 845 N N . SER A 1 107 ? 16.327 -2.297 -14.747 1.00 52.81 107 SER A N 1
ATOM 846 C CA . SER A 1 107 ? 14.882 -2.044 -14.825 1.00 52.81 107 SER A CA 1
ATOM 847 C C . SER A 1 107 ? 14.134 -2.998 -15.768 1.00 52.81 107 SER A C 1
ATOM 849 O O . SER A 1 107 ? 12.982 -3.348 -15.498 1.00 52.81 107 SER A O 1
ATOM 851 N N . VAL A 1 108 ? 14.782 -3.470 -16.843 1.00 57.91 108 VAL A N 1
ATOM 852 C CA . VAL A 1 108 ? 14.232 -4.521 -17.721 1.00 57.91 108 VAL A CA 1
ATOM 853 C C . VAL A 1 108 ? 14.123 -5.829 -16.950 1.00 57.91 108 VAL A C 1
ATOM 855 O O . VAL A 1 108 ? 13.066 -6.455 -16.925 1.00 57.91 108 VAL A O 1
ATOM 858 N N . GLN A 1 109 ? 15.206 -6.221 -16.278 1.00 59.75 109 GLN A N 1
ATOM 859 C CA . GLN A 1 109 ? 15.265 -7.491 -15.568 1.00 59.75 109 GLN A CA 1
ATOM 860 C C . GLN A 1 109 ? 14.285 -7.531 -14.384 1.00 59.75 109 GLN A C 1
ATOM 862 O O . GLN A 1 109 ? 13.597 -8.533 -14.196 1.00 59.75 109 GLN A O 1
ATOM 867 N N . LEU A 1 110 ? 14.157 -6.430 -13.637 1.00 57.84 110 LEU A N 1
ATOM 868 C CA . LEU A 1 110 ? 13.172 -6.299 -12.560 1.00 57.84 110 LEU A CA 1
ATOM 869 C C . LEU A 1 110 ? 11.729 -6.325 -13.083 1.00 57.84 110 LEU A C 1
ATOM 871 O O . LEU A 1 110 ? 10.894 -7.024 -12.513 1.00 57.84 110 LEU A O 1
ATOM 875 N N . GLY A 1 111 ? 11.430 -5.613 -14.176 1.00 60.38 111 GLY A N 1
ATOM 876 C CA . GLY A 1 111 ? 10.087 -5.594 -14.768 1.00 60.38 111 GLY A CA 1
ATOM 877 C C . GLY A 1 111 ? 9.630 -6.978 -15.232 1.00 60.38 111 GLY A C 1
ATOM 878 O O . GLY A 1 111 ? 8.491 -7.374 -14.991 1.00 60.38 111 GLY A O 1
ATOM 879 N N . GLN A 1 112 ? 10.539 -7.748 -15.827 1.00 61.88 112 GLN A N 1
ATOM 880 C CA . GLN A 1 112 ? 10.261 -9.112 -16.276 1.00 61.88 112 GLN A CA 1
ATOM 881 C C . GLN A 1 112 ? 10.013 -10.072 -15.105 1.00 61.88 112 GLN A C 1
ATOM 883 O O . GLN A 1 112 ? 9.072 -10.859 -15.170 1.00 61.88 112 GLN A O 1
ATOM 888 N N . MET A 1 113 ? 10.789 -9.965 -14.020 1.00 64.38 113 MET A N 1
ATOM 889 C CA . MET A 1 113 ? 10.579 -10.773 -12.809 1.00 64.38 113 MET A CA 1
ATOM 890 C C . MET A 1 113 ? 9.230 -10.470 -12.144 1.00 64.38 113 MET A C 1
ATOM 892 O O . MET A 1 113 ? 8.505 -11.388 -11.780 1.00 64.38 113 MET A O 1
ATOM 896 N N . VAL A 1 114 ? 8.846 -9.193 -12.051 1.00 66.50 114 VAL A N 1
ATOM 897 C CA . VAL A 1 114 ? 7.568 -8.792 -11.437 1.00 66.50 114 VAL A CA 1
ATOM 898 C C . VAL A 1 114 ? 6.368 -9.281 -12.250 1.00 66.50 114 VAL A C 1
ATOM 900 O O . VAL A 1 114 ? 5.395 -9.774 -11.682 1.00 66.50 114 VAL A O 1
ATOM 903 N N . VAL A 1 115 ? 6.412 -9.154 -13.579 1.00 68.94 115 VAL A N 1
ATOM 904 C CA . VAL A 1 115 ? 5.320 -9.630 -14.444 1.00 68.94 115 VAL A CA 1
ATOM 905 C C . VAL A 1 115 ? 5.200 -11.153 -14.380 1.00 68.94 115 VAL A C 1
ATOM 907 O O . VAL A 1 115 ? 4.084 -11.671 -14.332 1.00 68.94 115 VAL A O 1
ATOM 910 N N . GLU A 1 116 ? 6.329 -11.865 -14.335 1.00 69.31 116 GLU A N 1
ATOM 911 C CA . GLU A 1 116 ? 6.346 -13.318 -14.160 1.00 69.31 116 GLU A CA 1
ATOM 912 C C . GLU A 1 116 ? 5.701 -13.727 -12.827 1.00 69.31 116 GLU A C 1
ATOM 914 O O . GLU A 1 116 ? 4.814 -14.585 -12.822 1.00 69.31 116 GLU A O 1
ATOM 919 N N . ASP A 1 117 ? 6.052 -13.050 -11.731 1.00 74.19 117 ASP A N 1
ATOM 920 C CA . ASP A 1 117 ? 5.480 -13.311 -10.407 1.00 74.19 117 ASP A CA 1
ATOM 921 C C . ASP A 1 117 ? 3.964 -13.046 -10.370 1.00 74.19 117 ASP A C 1
ATOM 923 O O . ASP A 1 117 ? 3.209 -13.839 -9.802 1.00 74.19 117 ASP A O 1
ATOM 927 N N . ILE A 1 118 ? 3.474 -11.974 -11.006 1.00 76.81 118 ILE A N 1
ATOM 928 C CA . ILE A 1 118 ? 2.035 -11.648 -11.048 1.00 76.81 118 ILE A CA 1
ATOM 929 C C . ILE A 1 118 ? 1.244 -12.698 -11.842 1.00 76.81 118 ILE A C 1
ATOM 931 O O . ILE A 1 118 ? 0.166 -13.112 -11.410 1.00 76.81 118 ILE A O 1
ATOM 935 N N . ILE A 1 119 ? 1.759 -13.135 -12.996 1.00 77.56 119 ILE A N 1
ATOM 936 C CA . ILE A 1 119 ? 1.080 -14.119 -13.855 1.00 77.56 119 ILE A CA 1
ATOM 937 C C . ILE A 1 119 ? 1.025 -15.498 -13.191 1.00 77.56 119 ILE A C 1
ATOM 939 O O . ILE A 1 119 ? 0.065 -16.231 -13.414 1.00 77.56 119 ILE A O 1
ATOM 943 N N . ASP A 1 120 ? 2.009 -15.871 -12.377 1.00 80.56 120 ASP A N 1
ATOM 944 C CA . ASP A 1 120 ? 1.973 -17.149 -11.659 1.00 80.56 120 ASP A CA 1
ATOM 945 C C . ASP A 1 120 ? 1.049 -17.091 -10.426 1.00 80.56 120 ASP A C 1
ATOM 947 O O . ASP A 1 120 ? 0.309 -18.031 -10.132 1.00 80.56 120 ASP A O 1
ATOM 951 N N . THR A 1 121 ? 1.021 -15.951 -9.726 1.00 86.75 121 THR A N 1
ATOM 952 C CA . THR A 1 121 ? 0.348 -15.824 -8.421 1.00 86.75 121 THR A CA 1
ATOM 953 C C . THR A 1 121 ? -1.078 -15.269 -8.462 1.00 86.75 121 THR A C 1
ATOM 955 O O . THR A 1 121 ? -1.755 -15.283 -7.428 1.00 86.75 121 THR A O 1
ATOM 958 N N . TRP A 1 122 ? -1.604 -14.855 -9.624 1.00 83.75 122 TRP A N 1
ATOM 959 C CA . TRP A 1 122 ? -2.949 -14.263 -9.728 1.00 83.75 122 TRP A CA 1
ATOM 960 C C . TRP A 1 122 ? -4.092 -15.067 -9.065 1.00 83.75 122 TRP A C 1
ATOM 962 O O . TRP A 1 122 ? -4.932 -14.423 -8.425 1.00 83.75 122 TRP A O 1
ATOM 972 N N . PRO A 1 123 ? -4.169 -16.422 -9.118 1.00 87.62 123 PRO A N 1
ATOM 973 C CA . PRO A 1 123 ? -5.277 -17.129 -8.477 1.00 87.62 123 PRO A CA 1
ATOM 974 C C . PRO A 1 123 ? -5.135 -17.138 -6.951 1.00 87.62 123 PRO A C 1
ATOM 976 O O . PRO A 1 123 ? -6.136 -17.101 -6.238 1.00 87.62 123 PRO A O 1
ATOM 979 N N . VAL A 1 124 ? -3.900 -17.136 -6.438 1.00 90.56 124 VAL A N 1
ATOM 980 C CA . VAL A 1 124 ? -3.616 -17.047 -5.000 1.00 90.56 124 VAL A CA 1
ATOM 981 C C . VAL A 1 124 ? -3.980 -15.659 -4.478 1.00 90.56 124 VAL A C 1
ATOM 983 O O . VAL A 1 124 ? -4.619 -15.551 -3.433 1.00 90.56 124 VAL A O 1
ATOM 986 N N . ILE A 1 125 ? -3.649 -14.605 -5.232 1.00 86.81 125 ILE A N 1
ATOM 987 C CA . ILE A 1 125 ? -4.036 -13.222 -4.913 1.00 86.81 125 ILE A CA 1
ATOM 988 C C . ILE A 1 125 ? -5.563 -13.098 -4.872 1.00 86.81 125 ILE A C 1
ATOM 990 O O . ILE A 1 125 ? -6.115 -12.563 -3.909 1.00 86.81 125 ILE A O 1
ATOM 994 N N . LEU A 1 126 ? -6.259 -13.636 -5.877 1.00 86.81 126 LEU A N 1
ATOM 995 C CA . LEU A 1 126 ? -7.719 -13.607 -5.931 1.00 86.81 126 LEU A CA 1
ATOM 996 C C . LEU A 1 126 ? -8.349 -14.381 -4.763 1.00 86.81 126 LEU A C 1
ATOM 998 O O . LEU A 1 126 ? -9.279 -13.889 -4.126 1.00 86.81 126 LEU A O 1
ATOM 1002 N N . ALA A 1 127 ? -7.818 -15.561 -4.433 1.00 89.94 127 ALA A N 1
ATOM 1003 C CA . ALA A 1 127 ? -8.281 -16.346 -3.293 1.00 89.94 127 ALA A CA 1
ATOM 1004 C C . ALA A 1 127 ? -8.065 -15.610 -1.959 1.00 89.94 127 ALA A C 1
ATOM 1006 O O . ALA A 1 127 ? -8.957 -15.607 -1.112 1.00 89.94 127 ALA A O 1
ATOM 1007 N N . ALA A 1 128 ? -6.924 -14.938 -1.783 1.00 90.12 128 ALA A N 1
ATOM 1008 C CA . ALA A 1 128 ? -6.641 -14.132 -0.598 1.00 90.12 128 ALA A CA 1
ATOM 1009 C C . ALA A 1 128 ? -7.572 -12.911 -0.485 1.00 90.12 128 ALA A C 1
ATOM 1011 O O . ALA A 1 128 ? -8.017 -12.585 0.616 1.00 90.12 128 ALA A O 1
ATOM 1012 N N . LEU A 1 129 ? -7.914 -12.267 -1.608 1.00 86.19 129 LEU A N 1
ATOM 1013 C CA . LEU A 1 129 ? -8.879 -11.160 -1.658 1.00 86.19 129 LEU A CA 1
ATOM 1014 C C . LEU A 1 129 ? -10.294 -11.608 -1.277 1.00 86.19 129 LEU A C 1
ATOM 1016 O O . LEU A 1 129 ? -10.953 -10.964 -0.464 1.00 86.19 129 LEU A O 1
ATOM 1020 N N . VAL A 1 130 ? -10.762 -12.731 -1.821 1.00 86.88 130 VAL A N 1
ATOM 1021 C CA . VAL A 1 130 ? -12.081 -13.275 -1.464 1.00 86.88 130 VAL A CA 1
ATOM 1022 C C . VAL A 1 130 ? -12.092 -13.744 -0.007 1.00 86.88 130 VAL A C 1
ATOM 1024 O O . VAL A 1 130 ? -13.046 -13.477 0.723 1.00 86.88 130 VAL A O 1
ATOM 1027 N N . GLY A 1 131 ? -11.016 -14.389 0.448 1.00 90.75 131 GLY A N 1
ATOM 1028 C CA . GLY A 1 131 ? -10.859 -14.814 1.837 1.00 90.75 131 GLY A CA 1
ATOM 1029 C C . GLY A 1 131 ? -10.894 -13.640 2.816 1.00 90.75 131 GLY A C 1
ATOM 1030 O O . GLY A 1 131 ? -11.626 -13.692 3.804 1.00 90.75 131 GLY A O 1
ATOM 1031 N N . SER A 1 132 ? -10.168 -12.556 2.528 1.00 90.00 132 SER A N 1
ATOM 1032 C CA . SER A 1 132 ? -10.173 -11.355 3.371 1.00 90.00 132 SER A CA 1
ATOM 1033 C C . SER A 1 132 ? -11.545 -10.681 3.395 1.00 90.00 132 SER A C 1
ATOM 1035 O O . SER A 1 132 ? -12.017 -10.326 4.473 1.00 90.00 132 SER A O 1
ATOM 1037 N N . MET A 1 133 ? -12.241 -10.606 2.255 1.00 83.88 133 MET A N 1
ATOM 1038 C CA . MET A 1 133 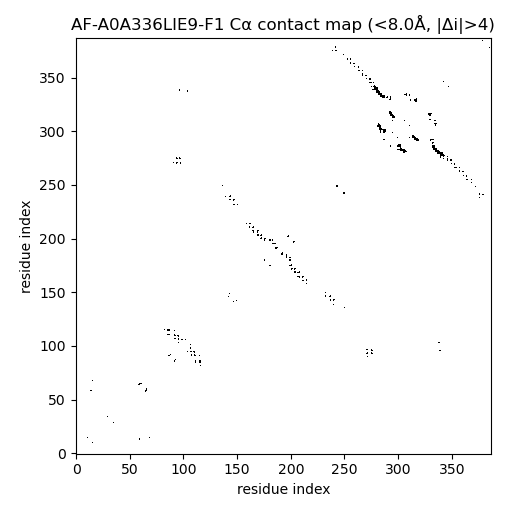? -13.616 -10.102 2.182 1.00 83.88 133 MET A CA 1
ATOM 1039 C C . MET A 1 133 ? -14.556 -10.891 3.104 1.00 83.88 133 MET A C 1
ATOM 1041 O O . MET A 1 133 ? -15.317 -10.293 3.865 1.00 83.88 133 MET A O 1
ATOM 1045 N N . ILE A 1 134 ? -14.479 -12.226 3.093 1.00 87.25 134 ILE A N 1
ATOM 1046 C CA . ILE A 1 134 ? -15.294 -13.082 3.970 1.00 87.25 134 ILE A CA 1
ATOM 1047 C C . ILE A 1 134 ? -14.951 -12.834 5.444 1.00 87.25 134 ILE A C 1
ATOM 1049 O O . ILE A 1 134 ? -15.857 -12.668 6.261 1.00 87.25 134 ILE A O 1
ATOM 1053 N N . VAL A 1 135 ? -13.663 -12.757 5.795 1.00 90.81 135 VAL A N 1
ATOM 1054 C CA . VAL A 1 135 ? -13.221 -12.461 7.170 1.00 90.81 135 VAL A CA 1
ATOM 1055 C C . VAL A 1 135 ? -13.740 -11.097 7.634 1.00 90.81 135 VAL A C 1
ATOM 1057 O O . VAL A 1 135 ? -14.232 -10.984 8.756 1.00 90.81 135 VAL A O 1
ATOM 1060 N N . CYS A 1 136 ? -13.710 -10.077 6.774 1.00 87.56 136 CYS A N 1
ATOM 1061 C CA . CYS A 1 136 ? -14.276 -8.762 7.069 1.00 87.56 136 CYS A CA 1
ATOM 1062 C C . CYS A 1 136 ? -15.795 -8.819 7.290 1.00 87.56 136 CYS A C 1
ATOM 1064 O O . CYS A 1 136 ? -16.286 -8.219 8.246 1.00 87.56 136 CYS A O 1
ATOM 1066 N N . LEU A 1 137 ? -16.544 -9.565 6.471 1.00 83.12 137 LEU A N 1
ATOM 1067 C CA . LEU A 1 137 ? -17.991 -9.744 6.659 1.00 83.12 137 LEU A CA 1
ATOM 1068 C C . LEU A 1 137 ? -18.316 -10.454 7.979 1.00 83.12 137 LEU A C 1
ATOM 1070 O O . LEU A 1 137 ? -19.213 -10.025 8.708 1.00 83.12 137 LEU A O 1
ATOM 1074 N N . ILE A 1 138 ? -17.551 -11.493 8.328 1.00 87.31 138 ILE A N 1
ATOM 1075 C CA . ILE A 1 138 ? -17.664 -12.180 9.621 1.00 87.31 138 ILE A CA 1
ATOM 1076 C C . ILE A 1 138 ? -17.362 -11.206 10.763 1.00 87.31 138 ILE A C 1
ATOM 1078 O O . ILE A 1 138 ? -18.107 -11.159 11.739 1.00 87.31 138 ILE A O 1
ATOM 1082 N N . PHE A 1 139 ? -16.314 -10.389 10.643 1.00 86.56 139 PHE A N 1
ATOM 1083 C CA . PHE A 1 139 ? -15.962 -9.393 11.654 1.00 86.56 139 PHE A CA 1
ATOM 1084 C C . PHE A 1 139 ? -17.079 -8.358 11.861 1.00 86.56 139 PHE A C 1
ATOM 1086 O O . PHE A 1 139 ? -17.456 -8.086 13.001 1.00 86.56 139 PHE A O 1
ATOM 1093 N N . ILE A 1 140 ? -17.677 -7.841 10.782 1.00 83.38 140 ILE A N 1
ATOM 1094 C CA . ILE A 1 140 ? -18.828 -6.924 10.850 1.00 83.38 140 ILE A CA 1
ATOM 1095 C C . ILE A 1 140 ? -20.018 -7.596 11.556 1.00 83.38 140 ILE A C 1
ATOM 1097 O O . ILE A 1 140 ? -20.671 -6.970 12.393 1.00 83.38 140 ILE A O 1
ATOM 1101 N N . ALA A 1 141 ? -20.272 -8.881 11.287 1.00 82.38 141 ALA A N 1
ATOM 1102 C CA . ALA A 1 141 ? -21.319 -9.639 11.969 1.00 82.38 141 ALA A CA 1
ATOM 1103 C C . ALA A 1 141 ? -21.020 -9.832 13.469 1.00 82.38 141 ALA A C 1
ATOM 1105 O O . ALA A 1 141 ? -21.901 -9.618 14.305 1.00 82.38 141 ALA A O 1
ATOM 1106 N N . ILE A 1 142 ? -19.775 -10.162 13.833 1.00 86.19 142 ILE A N 1
ATOM 1107 C CA . ILE A 1 142 ? -19.321 -10.307 15.229 1.00 86.19 142 ILE A CA 1
ATOM 1108 C C . ILE A 1 142 ? -19.499 -8.995 16.003 1.00 86.19 142 ILE A C 1
ATOM 1110 O O . ILE A 1 142 ? -19.975 -9.007 17.144 1.00 86.19 142 ILE A O 1
ATOM 1114 N N . MET A 1 143 ? -19.194 -7.853 15.377 1.00 82.31 143 MET A N 1
ATOM 1115 C CA . MET A 1 143 ? -19.359 -6.522 15.975 1.00 82.31 143 MET A CA 1
ATOM 1116 C C . MET A 1 143 ? -20.808 -6.204 16.369 1.00 82.31 143 MET A C 1
ATOM 1118 O O . MET A 1 143 ? -21.041 -5.307 17.176 1.00 82.31 143 MET A O 1
ATOM 1122 N N . ARG A 1 144 ? -21.803 -6.952 15.885 1.00 81.19 144 ARG A N 1
ATOM 1123 C CA . ARG A 1 144 ? -23.193 -6.801 16.328 1.00 81.19 144 ARG A CA 1
ATOM 1124 C C . ARG A 1 144 ? -23.401 -7.270 17.768 1.00 81.19 144 ARG A C 1
ATOM 1126 O O . ARG A 1 144 ? -24.113 -6.621 18.530 1.00 81.19 144 ARG A O 1
ATOM 1133 N N . TRP A 1 145 ? -22.834 -8.420 18.134 1.00 80.06 145 TRP A N 1
ATOM 1134 C CA . TRP A 1 145 ? -23.100 -9.068 19.429 1.00 80.06 145 TRP A CA 1
ATOM 1135 C C . TRP A 1 145 ? -21.975 -8.812 20.435 1.00 80.06 145 TRP A C 1
ATOM 1137 O O . TRP A 1 145 ? -22.218 -8.769 21.638 1.00 80.06 145 TRP A O 1
ATOM 1147 N N . LEU A 1 146 ? -20.755 -8.580 19.942 1.00 88.31 146 LEU A N 1
ATOM 1148 C CA . LEU A 1 146 ? -19.530 -8.528 20.736 1.00 88.31 146 LEU A CA 1
ATOM 1149 C C . LEU A 1 146 ? -18.772 -7.190 20.607 1.00 88.31 146 LEU A C 1
ATOM 1151 O O . LEU A 1 146 ? -17.591 -7.140 20.930 1.00 88.31 146 LEU A O 1
ATOM 1155 N N . ALA A 1 147 ? -19.426 -6.085 20.214 1.00 85.38 147 ALA A N 1
ATOM 1156 C CA . ALA A 1 147 ? -18.771 -4.768 20.087 1.00 85.38 147 ALA A CA 1
ATOM 1157 C C . ALA A 1 147 ? -17.952 -4.367 21.329 1.00 85.38 147 ALA A C 1
ATOM 1159 O O . ALA A 1 147 ? -16.786 -3.996 21.221 1.00 85.38 147 ALA A O 1
ATOM 1160 N N . ALA A 1 148 ? -18.554 -4.461 22.520 1.00 88.81 148 ALA A N 1
ATOM 1161 C CA . ALA A 1 148 ? -17.893 -4.089 23.768 1.00 88.81 148 ALA A CA 1
ATOM 1162 C C . ALA A 1 148 ? -16.658 -4.959 24.073 1.00 88.81 148 ALA A C 1
ATOM 1164 O O . ALA A 1 148 ? -15.578 -4.387 24.240 1.00 88.81 148 ALA A O 1
ATOM 1165 N N . PRO A 1 149 ? -16.755 -6.305 24.127 1.00 90.81 149 PRO A N 1
ATOM 1166 C CA . PRO A 1 149 ? -15.580 -7.132 24.373 1.00 90.81 149 PRO A CA 1
ATOM 1167 C C . PRO A 1 149 ? -14.520 -6.984 23.279 1.00 90.81 149 PRO A C 1
ATOM 1169 O O . PRO A 1 149 ? -13.352 -6.882 23.628 1.00 90.81 149 PRO A O 1
ATOM 1172 N N . VAL A 1 150 ? -14.885 -6.886 21.994 1.00 90.62 150 VAL A N 1
ATOM 1173 C CA . VAL A 1 150 ? -13.909 -6.704 20.901 1.00 90.62 150 VAL A CA 1
ATOM 1174 C C . VAL A 1 150 ? -13.070 -5.439 21.103 1.00 90.62 150 VAL A C 1
ATOM 1176 O O . VAL A 1 150 ? -11.847 -5.502 20.997 1.00 90.62 150 VAL A O 1
ATOM 1179 N N . ILE A 1 151 ? -13.692 -4.314 21.470 1.00 90.94 151 ILE A N 1
ATOM 1180 C CA . ILE A 1 151 ? -12.977 -3.052 21.720 1.00 90.94 151 ILE A CA 1
ATOM 1181 C C . ILE A 1 151 ? -12.052 -3.170 22.941 1.00 90.94 151 ILE A C 1
ATOM 1183 O O . ILE A 1 151 ? -10.900 -2.734 22.896 1.00 90.94 151 ILE A O 1
ATOM 1187 N N . TRP A 1 152 ? -12.511 -3.796 24.028 1.00 91.31 152 TRP A N 1
ATOM 1188 C CA . TRP A 1 152 ? -11.656 -4.031 25.196 1.00 91.31 152 TRP A CA 1
ATOM 1189 C C . TRP A 1 152 ? -10.484 -4.958 24.867 1.00 91.31 152 TRP A C 1
ATOM 1191 O O . TRP A 1 152 ? -9.350 -4.643 25.224 1.00 91.31 152 TRP A O 1
ATOM 1201 N N . PHE A 1 153 ? -10.720 -6.045 24.130 1.00 93.19 153 PHE A N 1
ATOM 1202 C CA . PHE A 1 153 ? -9.664 -6.940 23.660 1.00 93.19 153 PHE A CA 1
ATOM 1203 C C . PHE A 1 153 ? -8.673 -6.229 22.739 1.00 93.19 153 PHE A C 1
ATOM 1205 O O . PHE A 1 153 ? -7.480 -6.472 22.874 1.00 93.19 153 PHE A O 1
ATOM 1212 N N . SER A 1 154 ? -9.109 -5.314 21.865 1.00 92.62 154 SER A N 1
ATOM 1213 C CA . SER A 1 154 ? -8.171 -4.532 21.049 1.00 92.62 154 SER A CA 1
ATOM 1214 C C . SER A 1 154 ? -7.328 -3.575 21.893 1.00 92.62 154 SER A C 1
ATOM 1216 O O . SER A 1 154 ? -6.131 -3.452 21.651 1.00 92.62 154 SER A O 1
ATOM 1218 N N . ILE A 1 155 ? -7.913 -2.952 22.926 1.00 92.81 155 ILE A N 1
ATOM 1219 C CA . ILE A 1 155 ? -7.173 -2.081 23.854 1.00 92.81 155 ILE A CA 1
ATOM 1220 C C . ILE A 1 155 ? -6.120 -2.896 24.615 1.00 92.81 155 ILE A C 1
ATOM 1222 O O . ILE A 1 155 ? -4.946 -2.528 24.630 1.00 92.81 155 ILE A O 1
ATOM 1226 N N . PHE A 1 156 ? -6.512 -4.031 25.200 1.00 94.88 156 PHE A N 1
ATOM 1227 C CA . PHE A 1 156 ? -5.573 -4.934 25.869 1.00 94.88 156 PHE A CA 1
ATOM 1228 C C . PHE A 1 156 ? -4.534 -5.510 24.901 1.00 94.88 156 PHE A C 1
ATOM 1230 O O . PHE A 1 156 ? -3.373 -5.644 25.272 1.00 94.88 156 PHE A O 1
ATOM 1237 N N . GLY A 1 157 ? -4.923 -5.798 23.659 1.00 95.19 157 GLY A N 1
ATOM 1238 C CA . GLY A 1 157 ? -4.041 -6.307 22.614 1.00 95.19 157 GLY A CA 1
ATOM 1239 C C . GLY A 1 157 ? -2.941 -5.317 22.247 1.00 95.19 157 GLY A C 1
ATOM 1240 O O . GLY A 1 157 ? -1.775 -5.696 22.216 1.00 95.19 157 GLY A O 1
ATOM 1241 N N . VAL A 1 158 ? -3.276 -4.038 22.052 1.00 95.44 158 VAL A N 1
ATOM 1242 C CA . VAL A 1 158 ? -2.276 -2.986 21.796 1.00 95.44 158 VAL A CA 1
ATOM 1243 C C . VAL A 1 158 ? -1.350 -2.810 23.002 1.00 95.44 158 VAL A C 1
ATOM 1245 O O . VAL A 1 158 ? -0.136 -2.730 22.832 1.00 95.44 158 VAL A O 1
ATOM 1248 N N . MET A 1 159 ? -1.895 -2.824 24.221 1.00 95.00 159 MET A N 1
ATOM 1249 C CA . MET A 1 159 ? -1.096 -2.765 25.451 1.00 95.00 159 MET A CA 1
ATOM 1250 C C . MET A 1 159 ? -0.118 -3.942 25.570 1.00 95.00 159 MET A C 1
ATOM 1252 O O . MET A 1 159 ? 1.054 -3.743 25.887 1.00 95.00 159 MET A O 1
ATOM 1256 N N . ALA A 1 160 ? -0.580 -5.159 25.282 1.00 96.25 160 ALA A N 1
ATOM 1257 C CA . ALA A 1 160 ? 0.241 -6.363 25.305 1.00 96.25 160 ALA A CA 1
ATOM 1258 C C . ALA A 1 160 ? 1.301 -6.353 24.197 1.00 96.25 160 ALA A C 1
ATOM 1260 O O . ALA A 1 160 ? 2.448 -6.711 24.451 1.00 96.25 160 ALA A O 1
ATOM 1261 N N . LEU A 1 161 ? 0.958 -5.906 22.987 1.00 96.44 161 LEU A N 1
ATOM 1262 C CA . LEU A 1 161 ? 1.894 -5.804 21.866 1.00 96.44 161 LEU A CA 1
ATOM 1263 C C . LEU A 1 161 ? 3.005 -4.792 22.159 1.00 96.44 161 LEU A C 1
ATOM 1265 O O . LEU A 1 161 ? 4.178 -5.102 21.979 1.00 96.44 161 LEU A O 1
ATOM 1269 N N . LEU A 1 162 ? 2.663 -3.608 22.670 1.00 95.62 162 LEU A N 1
ATOM 1270 C CA . LEU A 1 162 ? 3.667 -2.614 23.055 1.00 95.62 162 LEU A CA 1
ATOM 1271 C C . LEU A 1 162 ? 4.513 -3.099 24.237 1.00 95.62 162 LEU A C 1
ATOM 1273 O O . LEU A 1 162 ? 5.734 -2.970 24.204 1.00 95.62 162 LEU A O 1
ATOM 1277 N N . GLY A 1 163 ? 3.894 -3.713 25.250 1.00 96.25 163 GLY A N 1
ATOM 1278 C CA . GLY A 1 163 ? 4.607 -4.268 26.404 1.00 96.25 163 GLY A CA 1
ATOM 1279 C C . GLY A 1 163 ? 5.575 -5.394 26.026 1.00 96.25 163 GLY A C 1
ATOM 1280 O O . GLY A 1 163 ? 6.726 -5.393 26.458 1.00 96.25 163 GLY A O 1
ATOM 1281 N N . THR A 1 164 ? 5.143 -6.325 25.171 1.00 95.62 164 THR A N 1
ATOM 1282 C CA . THR A 1 164 ? 6.004 -7.397 24.640 1.00 95.62 164 THR A CA 1
ATOM 1283 C C . THR A 1 164 ? 7.087 -6.854 23.717 1.00 95.62 164 THR A C 1
ATOM 1285 O O . THR A 1 164 ? 8.214 -7.336 23.785 1.00 95.62 164 THR A O 1
ATOM 1288 N N . GLY A 1 165 ? 6.794 -5.819 22.925 1.00 95.44 165 GLY A N 1
ATOM 1289 C CA . GLY A 1 165 ? 7.783 -5.093 22.131 1.00 95.44 165 GLY A CA 1
ATOM 1290 C C . GLY A 1 165 ? 8.893 -4.506 23.003 1.00 95.44 165 GLY A C 1
ATOM 1291 O O . GLY A 1 165 ? 10.060 -4.792 22.763 1.00 95.44 165 GLY A O 1
ATOM 1292 N N . ILE A 1 166 ? 8.541 -3.778 24.069 1.00 96.50 166 ILE A N 1
ATOM 1293 C CA . ILE A 1 166 ? 9.510 -3.223 25.034 1.00 96.50 166 ILE A CA 1
ATOM 1294 C C . ILE A 1 166 ? 10.331 -4.338 25.686 1.00 96.50 166 ILE A C 1
ATOM 1296 O O . ILE A 1 166 ? 11.554 -4.237 25.758 1.00 96.50 166 ILE A O 1
ATOM 1300 N N . TYR A 1 167 ? 9.674 -5.411 26.132 1.00 96.50 167 TYR A N 1
ATOM 1301 C CA . TYR A 1 167 ? 10.346 -6.553 26.750 1.00 96.50 167 TYR A CA 1
ATOM 1302 C C . TYR A 1 167 ? 11.337 -7.222 25.790 1.00 96.50 167 TYR A C 1
ATOM 1304 O O . TYR A 1 167 ? 12.489 -7.456 26.149 1.00 96.50 167 TYR A O 1
ATOM 1312 N N . PHE A 1 168 ? 10.926 -7.474 24.547 1.00 95.44 168 PHE A N 1
ATOM 1313 C CA . PHE A 1 168 ? 11.787 -8.067 23.529 1.00 95.44 168 PHE A CA 1
ATOM 1314 C C . PHE A 1 168 ? 12.958 -7.149 23.170 1.00 95.44 168 PHE A C 1
ATOM 1316 O O . PHE A 1 168 ? 14.093 -7.615 23.055 1.00 95.44 168 PHE A O 1
ATOM 1323 N N . SER A 1 169 ? 12.711 -5.843 23.047 1.00 94.56 169 SER A N 1
ATOM 1324 C CA . SER A 1 169 ? 13.766 -4.858 22.814 1.00 94.56 169 SER A CA 1
ATOM 1325 C C . SER A 1 169 ? 14.764 -4.796 23.957 1.00 94.56 169 SER A C 1
ATOM 1327 O O . SER A 1 169 ? 15.961 -4.708 23.701 1.00 94.56 169 SER A O 1
ATOM 1329 N N . TYR A 1 170 ? 14.296 -4.895 25.201 1.00 95.62 170 TYR A N 1
ATOM 1330 C CA . TYR A 1 170 ? 15.161 -4.953 26.372 1.00 95.62 170 TYR A CA 1
ATOM 1331 C C . TYR A 1 170 ? 16.035 -6.210 26.359 1.00 95.62 170 TYR A C 1
ATOM 1333 O O . TYR A 1 170 ? 17.252 -6.096 26.470 1.00 95.62 170 TYR A O 1
ATOM 1341 N N . LEU A 1 171 ? 15.443 -7.389 26.130 1.00 94.38 171 LEU A N 1
ATOM 1342 C CA . LEU A 1 171 ? 16.192 -8.647 26.037 1.00 94.38 171 LEU A CA 1
ATOM 1343 C C . LEU A 1 171 ? 17.263 -8.604 24.941 1.00 94.38 171 LEU A C 1
ATOM 1345 O O . LEU A 1 171 ? 18.378 -9.083 25.135 1.00 94.38 171 LEU A O 1
ATOM 1349 N N . LYS A 1 172 ? 16.938 -8.032 23.777 1.00 92.69 172 LYS A N 1
ATOM 1350 C CA . LYS A 1 172 ? 17.896 -7.900 22.675 1.00 92.69 172 LYS A CA 1
ATOM 1351 C C . LYS A 1 172 ? 18.987 -6.885 22.968 1.00 92.69 172 LYS A C 1
ATOM 1353 O O . LYS A 1 172 ? 20.145 -7.162 22.664 1.00 92.69 172 LYS A O 1
ATOM 1358 N N . PHE A 1 173 ? 18.638 -5.754 23.572 1.00 92.38 173 PHE A N 1
ATOM 1359 C CA . PHE A 1 173 ? 19.609 -4.763 24.015 1.00 92.38 173 PHE A CA 1
ATOM 1360 C C . PHE A 1 173 ? 20.606 -5.366 25.007 1.00 92.38 173 PHE A C 1
ATOM 1362 O O . PHE A 1 173 ? 21.809 -5.197 24.828 1.00 92.38 173 PHE A O 1
ATOM 1369 N N . ASP A 1 174 ? 20.117 -6.100 26.005 1.00 93.25 174 ASP A N 1
ATOM 1370 C CA . ASP A 1 174 ? 20.951 -6.726 27.029 1.00 93.25 174 ASP A CA 1
ATOM 1371 C C . ASP A 1 174 ? 21.875 -7.794 26.421 1.00 93.25 174 ASP A C 1
ATOM 1373 O O . ASP A 1 174 ? 23.093 -7.735 26.575 1.00 93.25 174 ASP A O 1
ATOM 1377 N N . TYR A 1 175 ? 21.328 -8.667 25.568 1.00 92.38 175 TYR A N 1
ATOM 1378 C CA . TYR A 1 175 ? 22.109 -9.684 24.857 1.00 92.38 175 TYR A CA 1
ATOM 1379 C C . TYR A 1 175 ? 23.232 -9.094 23.983 1.00 92.38 175 TYR A C 1
ATOM 1381 O O . TYR A 1 175 ? 24.355 -9.599 23.995 1.00 92.38 175 TYR A O 1
ATOM 1389 N N . LEU A 1 176 ? 22.949 -8.025 23.229 1.00 89.94 176 LEU A N 1
ATOM 1390 C CA . LEU A 1 176 ? 23.915 -7.347 22.346 1.00 89.94 176 LEU A CA 1
ATOM 1391 C C . LEU A 1 176 ? 24.892 -6.440 23.103 1.00 89.94 176 LEU A C 1
ATOM 1393 O O . LEU A 1 176 ? 25.943 -6.072 22.574 1.00 89.94 176 LEU A O 1
ATOM 1397 N N . LYS A 1 177 ? 24.546 -6.047 24.331 1.00 89.44 177 LYS A N 1
ATOM 1398 C CA . LYS A 1 177 ? 25.445 -5.340 25.242 1.00 89.44 177 LYS A CA 1
ATOM 1399 C C . LYS A 1 177 ? 26.498 -6.292 25.804 1.00 89.44 177 LYS A C 1
ATOM 1401 O O . LYS A 1 177 ? 27.654 -5.890 25.913 1.00 89.44 177 LYS A O 1
ATOM 1406 N N . GLU A 1 178 ? 26.107 -7.523 26.122 1.00 91.62 178 GLU A N 1
ATOM 1407 C CA . GLU A 1 178 ? 27.013 -8.573 26.598 1.00 91.62 178 GLU A CA 1
ATOM 1408 C C . GLU A 1 178 ? 27.820 -9.221 25.464 1.00 91.62 178 GLU A C 1
ATOM 1410 O O . GLU A 1 178 ? 28.989 -9.548 25.652 1.00 91.62 178 GLU A O 1
ATOM 1415 N N . ASN A 1 179 ? 27.231 -9.358 24.272 1.00 89.50 179 ASN A N 1
ATOM 1416 C CA . ASN A 1 179 ? 27.853 -9.995 23.109 1.00 89.50 179 ASN A CA 1
ATOM 1417 C C . ASN A 1 179 ? 27.960 -8.997 21.943 1.00 89.50 179 ASN A C 1
ATOM 1419 O O . ASN A 1 179 ? 27.068 -8.953 21.087 1.00 89.50 179 ASN A O 1
ATOM 1423 N N . PRO A 1 180 ? 29.023 -8.174 21.884 1.00 83.19 180 PRO A N 1
ATOM 1424 C CA . PRO A 1 180 ? 29.208 -7.241 20.782 1.00 83.19 180 PRO A CA 1
ATOM 1425 C C . PRO A 1 180 ? 29.505 -8.005 19.485 1.00 83.19 180 PRO A C 1
ATOM 1427 O O . PRO A 1 180 ? 30.489 -8.735 19.394 1.00 83.19 180 PRO A O 1
ATOM 1430 N N . VAL A 1 181 ? 28.662 -7.813 18.469 1.00 81.50 181 VAL A N 1
ATOM 1431 C CA . VAL A 1 181 ? 28.862 -8.369 17.122 1.00 81.50 181 VAL A CA 1
ATOM 1432 C C . VAL A 1 181 ? 29.381 -7.272 16.192 1.00 81.50 181 VAL A C 1
ATOM 1434 O O . VAL A 1 181 ? 28.886 -6.141 16.218 1.00 81.50 181 VAL A O 1
ATOM 1437 N N . GLU A 1 182 ? 30.382 -7.588 15.366 1.00 75.19 182 GLU A N 1
ATOM 1438 C CA . GLU A 1 182 ? 30.863 -6.671 14.328 1.00 75.19 182 GLU A CA 1
ATOM 1439 C C . GLU A 1 182 ? 29.779 -6.429 13.272 1.00 75.19 182 GLU A C 1
ATOM 1441 O O . GLU A 1 182 ? 29.118 -7.353 12.795 1.00 75.19 182 GLU A O 1
ATOM 1446 N N . ARG A 1 183 ? 29.578 -5.158 12.910 1.00 70.19 183 ARG A N 1
ATOM 1447 C CA . ARG A 1 183 ? 28.546 -4.777 11.944 1.00 70.19 183 ARG A CA 1
ATOM 1448 C C . ARG A 1 183 ? 29.014 -5.101 10.521 1.00 70.19 183 ARG A C 1
ATOM 1450 O O . ARG A 1 183 ? 30.091 -4.636 10.143 1.00 70.19 183 ARG A O 1
ATOM 1457 N N . PRO A 1 184 ? 28.205 -5.804 9.706 1.00 70.25 184 PRO A N 1
ATOM 1458 C CA . PRO A 1 184 ? 28.478 -5.907 8.283 1.00 70.25 184 PRO A CA 1
ATOM 1459 C C . PRO A 1 184 ? 28.425 -4.512 7.635 1.00 70.25 184 PRO A C 1
ATOM 1461 O O . PRO A 1 184 ? 27.625 -3.671 8.063 1.00 70.25 184 PRO A O 1
ATOM 1464 N N . PRO A 1 185 ? 29.252 -4.237 6.611 1.00 72.12 185 PRO A N 1
ATOM 1465 C CA . PRO A 1 185 ? 29.209 -2.968 5.896 1.00 72.12 185 PRO A CA 1
ATOM 1466 C C . PRO A 1 185 ? 27.829 -2.752 5.250 1.00 72.12 185 PRO A C 1
ATOM 1468 O O . PRO A 1 185 ? 27.178 -3.726 4.860 1.00 72.12 185 PRO A O 1
ATOM 1471 N N . PRO A 1 186 ? 27.369 -1.494 5.117 1.00 65.06 186 PRO A N 1
ATOM 1472 C CA . PRO A 1 186 ? 26.103 -1.198 4.461 1.00 65.06 186 PRO A CA 1
ATOM 1473 C C . PRO A 1 186 ? 26.150 -1.699 3.013 1.00 65.06 186 PRO A C 1
ATOM 1475 O O . PRO A 1 186 ? 27.012 -1.303 2.231 1.00 65.06 186 PRO A O 1
ATOM 1478 N N . THR A 1 187 ? 25.229 -2.598 2.668 1.00 69.88 187 THR A N 1
ATOM 1479 C CA . THR A 1 187 ? 25.064 -3.128 1.308 1.00 69.88 187 THR A CA 1
ATOM 1480 C C . THR A 1 187 ? 23.739 -2.649 0.721 1.00 69.88 187 THR A C 1
ATOM 1482 O O . THR A 1 187 ? 22.861 -2.183 1.440 1.00 69.88 187 THR A O 1
ATOM 1485 N N . THR A 1 188 ? 23.569 -2.768 -0.593 1.00 69.88 188 THR A N 1
ATOM 1486 C CA . THR A 1 188 ? 22.325 -2.405 -1.295 1.00 69.88 188 THR A CA 1
ATOM 1487 C C . THR A 1 188 ? 21.195 -3.425 -1.108 1.00 69.88 188 THR A C 1
ATOM 1489 O O . THR A 1 188 ? 20.068 -3.182 -1.532 1.00 69.88 188 THR A O 1
ATOM 1492 N N . ASN A 1 189 ? 21.463 -4.562 -0.458 1.00 77.88 189 ASN A N 1
ATOM 1493 C CA . ASN A 1 189 ? 20.473 -5.609 -0.230 1.00 77.88 189 ASN A CA 1
ATOM 1494 C C . ASN A 1 189 ? 19.613 -5.279 0.995 1.00 77.88 189 ASN A C 1
ATOM 1496 O O . ASN A 1 189 ? 20.121 -5.223 2.114 1.00 77.88 189 ASN A O 1
ATOM 1500 N N . VAL A 1 190 ? 18.297 -5.137 0.805 1.00 77.81 190 VAL A N 1
ATOM 1501 C CA . VAL A 1 190 ? 17.349 -4.810 1.889 1.00 77.81 190 VAL A CA 1
ATOM 1502 C C . VAL A 1 190 ? 17.416 -5.796 3.058 1.00 77.81 190 VAL A C 1
ATOM 1504 O O . VAL A 1 190 ? 17.383 -5.373 4.207 1.00 77.81 190 VAL A O 1
ATOM 1507 N N . SER A 1 191 ? 17.589 -7.094 2.793 1.00 80.69 191 SER A N 1
ATOM 1508 C CA . SER A 1 191 ? 17.720 -8.119 3.837 1.00 80.69 191 SER A CA 1
ATOM 1509 C C . SER A 1 191 ? 18.970 -7.917 4.693 1.00 80.69 191 SER A C 1
ATOM 1511 O O . SER A 1 191 ? 18.887 -7.924 5.917 1.00 80.69 191 SER A O 1
ATOM 1513 N N . ALA A 1 192 ? 20.110 -7.657 4.055 1.00 79.62 192 ALA A N 1
ATOM 1514 C CA . ALA A 1 192 ? 21.368 -7.390 4.742 1.00 79.62 192 ALA A CA 1
ATOM 1515 C C . ALA A 1 192 ? 21.343 -6.043 5.489 1.00 79.62 192 ALA A C 1
ATOM 1517 O O . ALA A 1 192 ? 21.925 -5.927 6.567 1.00 79.62 192 ALA A O 1
ATOM 1518 N N . LEU A 1 193 ? 20.623 -5.039 4.968 1.00 81.56 193 LEU A N 1
ATOM 1519 C CA . LEU A 1 193 ? 20.348 -3.796 5.693 1.00 81.56 193 LEU A CA 1
ATOM 1520 C C . LEU A 1 193 ? 19.541 -4.077 6.965 1.00 81.56 193 LEU A C 1
ATOM 1522 O O . LEU A 1 193 ? 19.965 -3.666 8.044 1.00 81.56 193 LEU A O 1
ATOM 1526 N N . PHE A 1 194 ? 18.433 -4.819 6.879 1.00 83.06 194 PHE A N 1
ATOM 1527 C CA . PHE A 1 194 ? 17.643 -5.198 8.058 1.00 83.06 194 PHE A CA 1
ATOM 1528 C C . PHE A 1 194 ? 18.480 -5.956 9.092 1.00 83.06 194 PHE A C 1
ATOM 1530 O O . PHE A 1 194 ? 18.442 -5.607 10.272 1.00 83.06 194 PHE A O 1
ATOM 1537 N N . GLU A 1 195 ? 19.284 -6.932 8.669 1.00 84.12 195 GLU A N 1
ATOM 1538 C CA . GLU A 1 195 ? 20.194 -7.651 9.566 1.00 84.12 195 GLU A CA 1
ATOM 1539 C C . GLU A 1 195 ? 21.182 -6.702 10.255 1.00 84.12 195 GLU A C 1
ATOM 1541 O O . GLU A 1 195 ? 21.341 -6.763 11.474 1.00 84.12 195 GLU A O 1
ATOM 1546 N N . SER A 1 196 ? 21.775 -5.758 9.516 1.00 83.88 196 SER A N 1
ATOM 1547 C CA . SER A 1 196 ? 22.714 -4.781 10.080 1.00 83.88 196 SER A CA 1
ATOM 1548 C C . SER A 1 196 ? 22.085 -3.897 11.169 1.00 83.88 196 SER A C 1
ATOM 1550 O O . SER A 1 196 ? 22.730 -3.616 12.183 1.00 83.88 196 SER A O 1
ATOM 1552 N N . TYR A 1 197 ? 20.811 -3.513 11.014 1.00 83.50 197 TYR A N 1
ATOM 1553 C CA . TYR A 1 197 ? 20.070 -2.764 12.032 1.00 83.50 197 TYR A CA 1
ATOM 1554 C C . TYR A 1 197 ? 19.680 -3.640 13.228 1.00 83.50 197 TYR A C 1
ATOM 1556 O O . TYR A 1 197 ? 19.750 -3.167 14.362 1.00 83.50 197 TYR A O 1
ATOM 1564 N N . LEU A 1 198 ? 19.313 -4.908 13.013 1.00 85.31 198 LEU A N 1
ATOM 1565 C CA . LEU A 1 198 ? 18.952 -5.852 14.083 1.00 85.31 198 LEU A CA 1
ATOM 1566 C C . LEU A 1 198 ? 20.151 -6.275 14.946 1.00 85.31 198 LEU A C 1
ATOM 1568 O O . LEU A 1 198 ? 19.968 -6.634 16.109 1.00 85.31 198 LEU A O 1
ATOM 1572 N N . LEU A 1 199 ? 21.365 -6.222 14.398 1.00 86.88 199 LEU A N 1
ATOM 1573 C CA . LEU A 1 199 ? 22.622 -6.520 15.093 1.00 86.88 199 LEU A CA 1
ATOM 1574 C C . LEU A 1 199 ? 23.158 -5.336 15.917 1.00 86.88 199 LEU A C 1
ATOM 1576 O O . LEU A 1 199 ? 24.123 -5.485 16.662 1.00 86.88 199 LEU A O 1
ATOM 1580 N N . SER A 1 200 ? 22.571 -4.142 15.797 1.00 85.12 200 SER A N 1
ATOM 1581 C CA . SER A 1 200 ? 23.059 -2.957 16.504 1.00 85.12 200 SER A CA 1
ATOM 1582 C C . SER A 1 200 ? 22.413 -2.813 17.884 1.00 85.12 200 SER A C 1
ATOM 1584 O O . SER A 1 200 ? 21.200 -2.730 18.002 1.00 85.12 200 SER A O 1
ATOM 1586 N N . LYS A 1 201 ? 23.207 -2.700 18.955 1.00 87.69 201 LYS A N 1
ATOM 1587 C CA . LYS A 1 201 ? 22.665 -2.420 20.301 1.00 87.69 201 LYS A CA 1
ATOM 1588 C C . LYS A 1 201 ? 21.953 -1.061 20.397 1.00 87.69 201 LYS A C 1
ATOM 1590 O O . LYS A 1 201 ? 20.965 -0.928 21.111 1.00 87.69 201 LYS A O 1
ATOM 1595 N N . GLU A 1 202 ? 22.440 -0.062 19.658 1.00 88.81 202 GLU A N 1
ATOM 1596 C CA . GLU A 1 202 ? 21.909 1.306 19.701 1.00 88.81 202 GLU A CA 1
ATOM 1597 C C . GLU A 1 202 ? 20.485 1.365 19.136 1.00 88.81 202 GLU A C 1
ATOM 1599 O O . GLU A 1 202 ? 19.626 2.049 19.684 1.00 88.81 202 GLU A O 1
ATOM 1604 N N . THR A 1 203 ? 20.194 0.598 18.080 1.00 89.50 203 THR A N 1
ATOM 1605 C CA . THR A 1 203 ? 18.854 0.557 17.472 1.00 89.50 203 THR A CA 1
ATOM 1606 C C . THR A 1 203 ? 17.832 -0.016 18.445 1.00 89.50 203 THR A C 1
ATOM 1608 O O . THR A 1 203 ? 16.760 0.564 18.592 1.00 89.50 203 THR A O 1
ATOM 1611 N N . TRP A 1 204 ? 18.172 -1.086 19.169 1.00 93.25 204 TRP A N 1
ATOM 1612 C CA . TRP A 1 204 ? 17.310 -1.657 20.205 1.00 93.25 204 TRP A CA 1
ATOM 1613 C C . TRP A 1 204 ? 17.085 -0.702 21.379 1.00 93.25 204 TRP A C 1
ATOM 1615 O O . TRP A 1 204 ? 15.975 -0.659 21.905 1.00 93.25 204 TRP A O 1
ATOM 1625 N N . LEU A 1 205 ? 18.085 0.108 21.748 1.00 92.06 205 LEU A N 1
ATOM 1626 C CA . LEU A 1 205 ? 17.938 1.147 22.770 1.00 92.06 205 LEU A CA 1
ATOM 1627 C C . LEU A 1 205 ? 16.992 2.268 22.313 1.00 92.06 205 LEU A C 1
ATOM 1629 O O . LEU A 1 205 ? 16.063 2.618 23.041 1.00 92.06 205 LEU A O 1
ATOM 1633 N N . TYR A 1 206 ? 17.170 2.793 21.096 1.00 93.94 206 TYR A N 1
ATOM 1634 C CA . TYR A 1 206 ? 16.252 3.789 20.535 1.00 93.94 206 TYR A CA 1
ATOM 1635 C C . TYR A 1 206 ? 14.830 3.237 20.388 1.00 93.94 206 TYR A C 1
ATOM 1637 O O . TYR A 1 206 ? 13.867 3.935 20.707 1.00 93.94 206 TYR A O 1
ATOM 1645 N N . LEU A 1 207 ? 14.691 1.977 19.963 1.00 93.81 207 LEU A N 1
ATOM 1646 C CA . LEU A 1 207 ? 13.401 1.300 19.831 1.00 93.81 207 LEU A CA 1
ATOM 1647 C C . LEU A 1 207 ? 12.724 1.137 21.199 1.00 93.81 207 LEU A C 1
ATOM 1649 O O . LEU A 1 207 ? 11.543 1.447 21.331 1.00 93.81 207 LEU A O 1
ATOM 1653 N N . LEU A 1 208 ? 13.472 0.737 22.231 1.00 95.19 208 LEU A N 1
ATOM 1654 C CA . LEU A 1 208 ? 12.973 0.621 23.603 1.00 95.19 208 LEU A CA 1
ATOM 1655 C C . LEU A 1 208 ? 12.467 1.964 24.141 1.00 95.19 208 LEU A C 1
ATOM 1657 O O . LEU A 1 208 ? 11.360 2.029 24.675 1.00 95.19 208 LEU A O 1
ATOM 1661 N N . ILE A 1 209 ? 13.249 3.037 23.981 1.00 95.94 209 ILE A N 1
ATOM 1662 C CA . ILE A 1 209 ? 12.855 4.384 24.422 1.00 95.94 209 ILE A CA 1
ATOM 1663 C C . ILE A 1 209 ? 11.604 4.842 23.661 1.00 95.94 209 ILE A C 1
ATOM 1665 O O . ILE A 1 209 ? 10.642 5.299 24.280 1.00 95.94 209 ILE A O 1
ATOM 1669 N N . GLY A 1 210 ? 11.582 4.671 22.336 1.00 95.75 210 GLY A N 1
ATOM 1670 C CA . GLY A 1 210 ? 10.452 5.050 21.489 1.00 95.75 210 GLY A CA 1
ATOM 1671 C C . GLY A 1 210 ? 9.163 4.304 21.841 1.00 95.75 210 GLY A C 1
ATOM 1672 O O . GLY A 1 210 ? 8.124 4.936 22.040 1.00 95.75 210 GLY A O 1
ATOM 1673 N N . LEU A 1 211 ? 9.224 2.976 21.987 1.00 96.25 211 LEU A N 1
ATOM 1674 C CA . LEU A 1 211 ? 8.069 2.166 22.389 1.00 96.25 211 LEU A CA 1
ATOM 1675 C C . LEU A 1 211 ? 7.594 2.495 23.808 1.00 96.25 211 LEU A C 1
ATOM 1677 O O . LEU A 1 211 ? 6.390 2.495 24.051 1.00 96.25 211 LEU A O 1
ATOM 1681 N N . SER A 1 212 ? 8.509 2.803 24.730 1.00 96.38 212 SER A N 1
ATOM 1682 C CA . SER A 1 212 ? 8.166 3.209 26.097 1.00 96.38 212 SER A CA 1
ATOM 1683 C C . SER A 1 212 ? 7.385 4.526 26.118 1.00 96.38 212 SER A C 1
ATOM 1685 O O . SER A 1 212 ? 6.304 4.596 26.704 1.00 96.38 212 SER A O 1
ATOM 1687 N N . ILE A 1 213 ? 7.864 5.550 25.402 1.00 97.25 213 ILE A N 1
ATOM 1688 C CA . ILE A 1 213 ? 7.160 6.837 25.275 1.00 97.25 213 ILE A CA 1
ATOM 1689 C C . ILE A 1 213 ? 5.785 6.635 24.626 1.00 97.25 213 ILE A C 1
ATOM 1691 O O . ILE A 1 213 ? 4.785 7.153 25.128 1.00 97.25 213 ILE A O 1
ATOM 1695 N N . LEU A 1 214 ? 5.715 5.847 23.548 1.00 96.50 214 LEU A N 1
ATOM 1696 C CA . LEU A 1 214 ? 4.455 5.533 22.874 1.00 96.50 214 LEU A CA 1
ATOM 1697 C C . LEU A 1 214 ? 3.466 4.835 23.820 1.00 96.50 214 LEU A C 1
ATOM 1699 O O . LEU A 1 214 ? 2.298 5.218 23.866 1.00 96.50 214 LEU A O 1
ATOM 1703 N N . LEU A 1 215 ? 3.926 3.860 24.611 1.00 96.19 215 LEU A N 1
ATOM 1704 C CA . LEU A 1 215 ? 3.096 3.172 25.599 1.00 96.19 215 LEU A CA 1
ATOM 1705 C C . LEU A 1 215 ? 2.558 4.149 26.647 1.00 96.19 215 LEU A C 1
ATOM 1707 O O . LEU A 1 215 ? 1.365 4.115 26.938 1.00 96.19 215 LEU A O 1
ATOM 1711 N N . VAL A 1 216 ? 3.391 5.053 27.174 1.00 96.62 216 VAL A N 1
ATOM 1712 C CA . VAL A 1 216 ? 2.954 6.068 28.150 1.00 96.62 216 VAL A CA 1
ATOM 1713 C C . VAL A 1 216 ? 1.872 6.974 27.560 1.00 96.62 216 VAL A C 1
ATOM 1715 O O . VAL A 1 216 ? 0.849 7.200 28.208 1.00 96.62 216 VAL A O 1
ATOM 1718 N N . ILE A 1 217 ? 2.049 7.450 26.323 1.00 96.38 217 ILE A N 1
ATOM 1719 C CA . ILE A 1 217 ? 1.060 8.295 25.634 1.00 96.38 217 ILE A CA 1
ATOM 1720 C C . ILE A 1 217 ? -0.264 7.545 25.440 1.00 96.38 217 ILE A C 1
ATOM 1722 O O . ILE A 1 217 ? -1.334 8.090 25.724 1.00 96.38 217 ILE A O 1
ATOM 1726 N N . ILE A 1 218 ? -0.212 6.290 24.988 1.00 94.81 218 ILE A N 1
ATOM 1727 C CA . ILE A 1 218 ? -1.405 5.459 24.778 1.00 94.81 218 ILE A CA 1
ATOM 1728 C C . ILE A 1 218 ? -2.118 5.176 26.106 1.00 94.81 218 ILE A C 1
ATOM 1730 O O . ILE A 1 218 ? -3.333 5.354 26.190 1.00 94.81 218 ILE A O 1
ATOM 1734 N N . VAL A 1 219 ? -1.387 4.823 27.167 1.00 95.12 219 VAL A N 1
ATOM 1735 C CA . VAL A 1 219 ? -1.953 4.605 28.510 1.00 95.12 219 VAL A CA 1
ATOM 1736 C C . VAL A 1 219 ? -2.624 5.868 29.033 1.00 95.12 219 VAL A C 1
ATOM 1738 O O . VAL A 1 219 ? -3.770 5.812 29.483 1.00 95.12 219 VAL A O 1
ATOM 1741 N N . LEU A 1 220 ? -1.951 7.016 28.937 1.00 95.50 220 LEU A N 1
ATOM 1742 C CA . LEU A 1 220 ? -2.503 8.297 29.367 1.00 95.50 220 LEU A CA 1
ATOM 1743 C C . LEU A 1 220 ? -3.788 8.629 28.595 1.00 95.50 220 LEU A C 1
ATOM 1745 O O . LEU A 1 220 ? -4.788 9.030 29.194 1.00 95.50 220 LEU A O 1
ATOM 1749 N N . THR A 1 221 ? -3.795 8.380 27.284 1.00 93.75 221 THR A N 1
ATOM 1750 C CA . THR A 1 221 ? -4.966 8.573 26.418 1.00 93.75 221 THR A CA 1
ATOM 1751 C C . THR A 1 221 ? -6.127 7.669 26.843 1.00 93.75 221 THR A C 1
ATOM 1753 O O . THR A 1 221 ? -7.253 8.146 26.977 1.00 93.75 221 THR A O 1
ATOM 1756 N N . ILE A 1 222 ? -5.875 6.388 27.133 1.00 93.19 222 ILE A N 1
ATOM 1757 C CA . ILE A 1 222 ? -6.900 5.438 27.602 1.00 93.19 222 ILE A CA 1
ATOM 1758 C C . ILE A 1 222 ? -7.480 5.873 28.955 1.00 93.19 222 ILE A C 1
ATOM 1760 O O . ILE A 1 222 ? -8.700 5.832 29.141 1.00 93.19 222 ILE A O 1
ATOM 1764 N N . ILE A 1 223 ? -6.634 6.320 29.891 1.00 94.00 223 ILE A N 1
ATOM 1765 C CA . ILE A 1 223 ? -7.071 6.777 31.219 1.00 94.00 223 ILE A CA 1
ATOM 1766 C C . ILE A 1 223 ? -7.980 8.005 31.091 1.00 94.00 223 ILE A C 1
ATOM 1768 O O . ILE A 1 223 ? -9.083 8.009 31.646 1.00 94.00 223 ILE A O 1
ATOM 1772 N N . ILE A 1 224 ? -7.560 9.018 30.325 1.00 95.38 224 ILE A N 1
ATOM 1773 C CA . ILE A 1 224 ? -8.326 10.261 30.129 1.00 95.38 224 ILE A CA 1
ATOM 1774 C C . ILE A 1 224 ? -9.638 9.982 29.384 1.00 95.38 224 ILE A C 1
ATOM 1776 O O . ILE A 1 224 ? -10.695 10.507 29.745 1.00 95.38 224 ILE A O 1
ATOM 1780 N N . LEU A 1 225 ? -9.603 9.125 28.363 1.00 93.00 225 LEU A N 1
ATOM 1781 C CA . LEU A 1 225 ? -10.757 8.845 27.513 1.00 93.00 225 LEU A CA 1
ATOM 1782 C C . LEU A 1 225 ? -11.666 7.737 28.049 1.00 93.00 225 LEU A C 1
ATOM 1784 O O . LEU A 1 225 ? -12.662 7.445 27.397 1.00 93.00 225 LEU A O 1
ATOM 1788 N N . ARG A 1 226 ? -11.433 7.164 29.240 1.00 92.44 226 ARG A N 1
ATOM 1789 C CA . ARG A 1 226 ? -12.235 6.043 29.777 1.00 92.44 226 ARG A CA 1
ATOM 1790 C C . ARG A 1 226 ? -13.747 6.259 29.662 1.00 92.44 226 ARG A C 1
ATOM 1792 O O . ARG A 1 226 ? -14.462 5.381 29.187 1.00 92.44 226 ARG A O 1
ATOM 1799 N N . LYS A 1 227 ? -14.245 7.438 30.058 1.00 91.75 227 LYS A N 1
ATOM 1800 C CA . LYS A 1 227 ? -15.680 7.772 29.945 1.00 91.75 227 LYS A CA 1
ATOM 1801 C C . LYS A 1 227 ? -16.132 7.918 28.487 1.00 91.75 227 LYS A C 1
ATOM 1803 O O . LYS A 1 227 ? -17.230 7.496 28.143 1.00 91.75 227 LYS A O 1
ATOM 1808 N N . ARG A 1 228 ? -15.284 8.484 27.622 1.00 94.56 228 ARG A N 1
ATOM 1809 C CA . ARG A 1 228 ? -15.551 8.642 26.183 1.00 94.56 228 ARG A CA 1
ATOM 1810 C C . ARG A 1 228 ? -15.551 7.298 25.449 1.00 94.56 228 ARG A C 1
ATOM 1812 O O . ARG A 1 228 ? -16.385 7.113 24.574 1.00 94.56 228 ARG A O 1
ATOM 1819 N N . ILE A 1 229 ? -14.694 6.352 25.840 1.00 90.81 229 ILE A N 1
ATOM 1820 C CA . ILE A 1 229 ? -14.617 5.005 25.255 1.00 90.81 229 ILE A CA 1
ATOM 1821 C C . ILE A 1 229 ? -15.939 4.259 25.454 1.00 90.81 229 ILE A C 1
ATOM 1823 O O . ILE A 1 229 ? -16.429 3.647 24.515 1.00 90.81 229 ILE A O 1
ATOM 1827 N N . VAL A 1 230 ? -16.577 4.362 26.624 1.00 90.12 230 VAL A N 1
ATOM 1828 C CA . VAL A 1 230 ? -17.890 3.725 26.859 1.00 90.12 230 VAL A CA 1
ATOM 1829 C C . VAL A 1 230 ? -18.974 4.313 25.948 1.00 90.12 230 VAL A C 1
ATOM 1831 O O . VAL A 1 230 ? -19.783 3.569 25.398 1.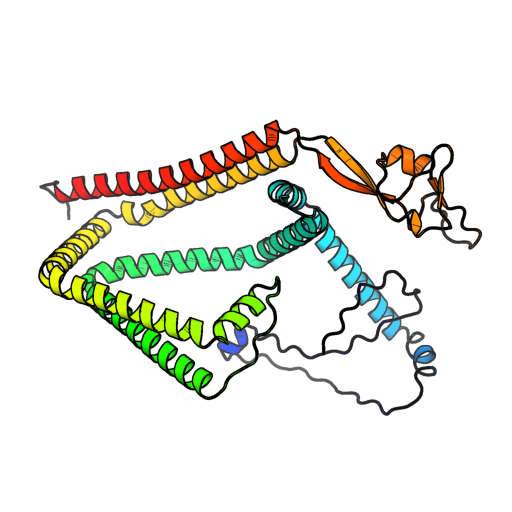00 90.12 230 VAL A O 1
ATOM 1834 N N . ILE A 1 231 ? -18.958 5.632 25.730 1.00 91.19 231 ILE A N 1
ATOM 1835 C CA . ILE A 1 231 ? -19.871 6.293 24.785 1.00 91.19 231 ILE A CA 1
ATOM 1836 C C . ILE A 1 231 ? -19.585 5.815 23.357 1.00 91.19 231 ILE A C 1
ATOM 1838 O O . ILE A 1 231 ? -20.510 5.463 22.634 1.00 91.19 231 ILE A O 1
ATOM 1842 N N . ALA A 1 232 ? -18.313 5.739 22.964 1.00 88.50 232 ALA A N 1
ATOM 1843 C CA . ALA A 1 232 ? -17.913 5.250 21.650 1.00 88.50 232 ALA A CA 1
ATOM 1844 C C . ALA A 1 232 ? -18.339 3.790 21.424 1.00 88.50 232 ALA A C 1
ATOM 1846 O O . ALA A 1 232 ? -18.851 3.467 20.359 1.00 88.50 232 ALA A O 1
ATOM 1847 N N . VAL A 1 233 ? -18.221 2.921 22.432 1.00 89.38 233 VAL A N 1
ATOM 1848 C CA . VAL A 1 233 ? -18.717 1.534 22.375 1.00 89.38 233 VAL A CA 1
ATOM 1849 C C . VAL A 1 233 ? -20.231 1.505 22.139 1.00 89.38 233 VAL A C 1
ATOM 1851 O O . VAL A 1 233 ? -20.703 0.712 21.325 1.00 89.38 233 VAL A O 1
ATOM 1854 N N . ALA A 1 234 ? -20.996 2.375 22.808 1.00 88.75 234 ALA A N 1
ATOM 1855 C CA . ALA A 1 234 ? -22.437 2.491 22.580 1.00 88.75 234 ALA A CA 1
ATOM 1856 C C . ALA A 1 234 ? -22.756 2.979 21.154 1.00 88.75 234 ALA A C 1
ATOM 1858 O O . ALA A 1 234 ? -23.626 2.411 20.499 1.00 88.75 234 ALA A O 1
ATOM 1859 N N . LEU A 1 235 ? -22.006 3.960 20.640 1.00 87.44 235 LEU A N 1
ATOM 1860 C CA . LEU A 1 235 ? -22.141 4.444 19.261 1.00 87.44 235 LEU A CA 1
ATOM 1861 C C . LEU A 1 235 ? -21.826 3.352 18.231 1.00 87.44 235 LEU A C 1
ATOM 1863 O O . LEU A 1 235 ? -22.584 3.174 17.284 1.00 87.44 235 LEU A O 1
ATOM 1867 N N . VAL A 1 236 ? -20.751 2.583 18.427 1.00 87.69 236 VAL A N 1
ATOM 1868 C CA . VAL A 1 236 ? -20.382 1.458 17.549 1.00 87.69 236 VAL A CA 1
ATOM 1869 C C . VAL A 1 236 ? -21.451 0.365 17.576 1.00 87.69 236 VAL A C 1
ATOM 1871 O O . VAL A 1 236 ? -21.760 -0.214 16.536 1.00 87.69 236 VAL A O 1
ATOM 1874 N N . LYS A 1 237 ? -22.055 0.105 18.742 1.00 86.25 237 LYS A N 1
ATOM 1875 C CA . LYS A 1 237 ? -23.152 -0.862 18.888 1.00 86.25 237 LYS A CA 1
ATOM 1876 C C . LYS A 1 237 ? -24.418 -0.429 18.138 1.00 86.25 237 LYS A C 1
ATOM 1878 O O . LYS A 1 237 ? -25.050 -1.258 17.490 1.00 86.25 237 LYS A O 1
ATOM 1883 N N . GLU A 1 238 ? -24.786 0.849 18.192 1.00 87.56 238 GLU A N 1
ATOM 1884 C CA . GLU A 1 238 ? -25.921 1.366 17.411 1.00 87.56 238 GLU A CA 1
ATOM 1885 C C . GLU A 1 238 ? -25.597 1.445 15.912 1.00 87.56 238 GLU A C 1
ATOM 1887 O O . GLU A 1 238 ? -26.434 1.104 15.075 1.00 87.56 238 GLU A O 1
ATOM 1892 N N . GLY A 1 239 ? -24.358 1.797 15.557 1.00 85.75 239 GLY A N 1
ATOM 1893 C CA . GLY A 1 239 ? -23.874 1.784 14.177 1.00 85.75 239 GLY A CA 1
ATOM 1894 C C . GLY A 1 239 ? -23.931 0.389 13.550 1.00 85.75 239 GLY A C 1
ATOM 1895 O O . GLY A 1 239 ? -24.425 0.237 12.435 1.00 85.75 239 GLY A O 1
ATOM 1896 N N . SER A 1 240 ? -23.521 -0.657 14.277 1.00 85.62 240 SER A N 1
ATOM 1897 C CA . SER A 1 240 ? -23.598 -2.036 13.772 1.00 85.62 240 SER A CA 1
ATOM 1898 C C . SER A 1 240 ? -25.043 -2.518 13.590 1.00 85.62 240 SER A C 1
ATOM 1900 O O . SER A 1 240 ? -25.330 -3.283 12.664 1.00 85.62 240 SER A O 1
ATOM 1902 N N . LYS A 1 241 ? -25.987 -2.016 14.399 1.00 83.38 241 LYS A N 1
ATOM 1903 C CA . LYS A 1 241 ? -27.426 -2.247 14.204 1.00 83.38 241 LYS A CA 1
ATOM 1904 C C . LYS A 1 241 ? -27.949 -1.559 12.937 1.00 83.38 241 LYS A C 1
ATOM 1906 O O . LYS A 1 241 ? -28.721 -2.174 12.203 1.00 83.38 241 LYS A O 1
ATOM 1911 N N . ALA A 1 242 ? -27.495 -0.338 12.652 1.00 83.62 242 ALA A N 1
ATOM 1912 C CA . ALA A 1 242 ? -27.851 0.396 11.435 1.00 83.62 242 ALA A CA 1
ATOM 1913 C C . ALA A 1 242 ? -27.352 -0.312 10.164 1.00 83.62 242 ALA A C 1
ATOM 1915 O O . ALA A 1 242 ? -28.139 -0.562 9.253 1.00 83.62 242 ALA A O 1
ATOM 1916 N N . VAL A 1 243 ? -26.075 -0.718 10.137 1.00 84.19 243 VAL A N 1
ATOM 1917 C CA . VAL A 1 243 ? -25.468 -1.477 9.022 1.00 84.19 243 VAL A CA 1
ATOM 1918 C C . VAL A 1 243 ? -26.266 -2.748 8.722 1.00 84.19 243 VAL A C 1
ATOM 1920 O O . VAL A 1 243 ? -26.534 -3.063 7.567 1.00 84.19 243 VAL A O 1
ATOM 1923 N N . SER A 1 244 ? -26.707 -3.467 9.759 1.00 79.31 244 SER A N 1
ATOM 1924 C CA . SER A 1 244 ? -27.481 -4.698 9.576 1.00 79.31 244 SER A CA 1
ATOM 1925 C C . SER A 1 244 ? -28.933 -4.467 9.147 1.00 79.31 244 SER A C 1
ATOM 1927 O O . SER A 1 244 ? -29.514 -5.368 8.547 1.00 79.31 244 SER A O 1
ATOM 1929 N N . SER A 1 245 ? -29.532 -3.323 9.485 1.00 83.31 245 SER A N 1
ATOM 1930 C CA . SER A 1 245 ? -30.901 -2.972 9.080 1.00 83.31 245 SER A CA 1
ATOM 1931 C C . SER A 1 245 ? -30.964 -2.561 7.608 1.00 83.31 245 SER A C 1
ATOM 1933 O O . SER A 1 245 ? -31.982 -2.767 6.955 1.00 83.31 245 SER A O 1
ATOM 1935 N N . ILE A 1 246 ? -29.869 -2.023 7.067 1.00 85.88 246 ILE A N 1
ATOM 1936 C CA . ILE A 1 246 ? -29.781 -1.577 5.678 1.00 85.88 246 ILE A CA 1
ATOM 1937 C C . ILE A 1 246 ? -28.917 -2.572 4.904 1.00 85.88 246 ILE A C 1
ATOM 1939 O O . ILE A 1 246 ? -27.724 -2.351 4.692 1.00 85.88 246 ILE A O 1
ATOM 1943 N N . THR A 1 247 ? -29.521 -3.673 4.451 1.00 80.94 247 THR A N 1
ATOM 1944 C CA . THR A 1 247 ? -28.815 -4.788 3.787 1.00 80.94 247 THR A CA 1
ATOM 1945 C C . THR A 1 247 ? -27.966 -4.341 2.589 1.00 80.94 247 THR A C 1
ATOM 1947 O O . THR A 1 247 ? -26.898 -4.899 2.347 1.00 80.94 247 THR A O 1
ATOM 1950 N N . SER A 1 248 ? -28.371 -3.278 1.881 1.00 84.50 248 SER A N 1
ATOM 1951 C CA . SER A 1 248 ? -27.599 -2.711 0.764 1.00 84.50 248 SER A CA 1
ATOM 1952 C C . SER A 1 248 ? -26.224 -2.160 1.174 1.00 84.50 248 SER A C 1
ATOM 1954 O O . SER A 1 248 ? -25.332 -2.093 0.331 1.00 84.50 248 SER A O 1
ATOM 1956 N N . THR A 1 249 ? -26.017 -1.781 2.441 1.00 85.44 249 THR A N 1
ATOM 1957 C CA . THR A 1 249 ? -24.727 -1.244 2.919 1.00 85.44 249 THR A CA 1
ATOM 1958 C C . THR A 1 249 ? -23.648 -2.315 3.047 1.00 85.44 249 THR A C 1
ATOM 1960 O O . THR A 1 249 ? -22.470 -1.997 2.935 1.00 85.44 249 THR A O 1
ATOM 1963 N N . VAL A 1 250 ? -24.029 -3.587 3.206 1.00 82.75 250 VAL A N 1
ATOM 1964 C CA . VAL A 1 250 ? -23.084 -4.714 3.287 1.00 82.75 250 VAL A CA 1
ATOM 1965 C C . VAL A 1 250 ? -22.433 -4.989 1.930 1.00 82.75 250 VAL A C 1
ATOM 1967 O O . VAL A 1 250 ? -21.251 -5.311 1.867 1.00 82.75 250 VAL A O 1
ATOM 1970 N N . PHE A 1 251 ? -23.185 -4.818 0.840 1.00 83.31 251 PHE A N 1
ATOM 1971 C CA . PHE A 1 251 ? -22.684 -4.985 -0.529 1.00 83.31 251 PHE A CA 1
ATOM 1972 C C . PHE A 1 251 ? -22.097 -3.699 -1.116 1.00 83.31 251 PHE A C 1
ATOM 1974 O O . PHE A 1 251 ? -21.400 -3.752 -2.127 1.00 83.31 251 PHE A O 1
ATOM 1981 N N . PHE A 1 252 ? -22.338 -2.549 -0.480 1.00 87.06 252 PHE A N 1
ATOM 1982 C CA . PHE A 1 252 ? -21.838 -1.261 -0.945 1.00 87.06 252 PHE A CA 1
ATOM 1983 C C . PHE A 1 252 ? -20.319 -1.235 -1.186 1.00 87.06 252 PHE A C 1
ATOM 1985 O O . PHE A 1 252 ? -19.948 -0.746 -2.246 1.00 87.06 252 PHE A O 1
ATOM 1992 N N . PRO A 1 253 ? -19.437 -1.807 -0.332 1.00 85.06 253 PRO A N 1
ATOM 1993 C CA . PRO A 1 253 ? -17.986 -1.808 -0.561 1.00 85.06 253 PRO A CA 1
ATOM 1994 C C . PRO A 1 253 ? -17.534 -2.420 -1.896 1.00 85.06 253 PRO A C 1
ATOM 1996 O O . PRO A 1 253 ? -16.471 -2.059 -2.395 1.00 85.06 253 PRO A O 1
ATOM 1999 N N . ILE A 1 254 ? -18.343 -3.295 -2.508 1.00 85.38 254 ILE A N 1
ATOM 2000 C CA . ILE A 1 254 ? -18.051 -3.892 -3.821 1.00 85.38 254 ILE A CA 1
ATOM 2001 C C . ILE A 1 254 ? -18.025 -2.811 -4.911 1.00 85.38 254 ILE A C 1
ATOM 2003 O O . ILE A 1 254 ? -17.221 -2.887 -5.838 1.00 85.38 254 ILE A O 1
ATOM 2007 N N . PHE A 1 255 ? -18.869 -1.783 -4.796 1.00 88.50 255 PHE A N 1
ATOM 2008 C CA . PHE A 1 255 ? -18.967 -0.723 -5.797 1.00 88.50 255 PHE A CA 1
ATOM 2009 C C . PHE A 1 255 ? -17.735 0.207 -5.811 1.00 88.50 255 PHE A C 1
ATOM 2011 O O . PHE A 1 255 ? -17.116 0.319 -6.871 1.00 88.50 255 PHE A O 1
ATOM 2018 N N . PRO A 1 256 ? -17.294 0.817 -4.686 1.00 90.25 256 PRO A N 1
ATOM 2019 C CA . PRO A 1 256 ? -16.026 1.542 -4.634 1.00 90.25 256 PRO A CA 1
ATOM 2020 C C . PRO A 1 256 ? -14.831 0.668 -5.009 1.00 90.25 256 PRO A C 1
ATOM 2022 O O . PRO A 1 256 ? -13.943 1.148 -5.705 1.00 90.25 256 PRO A O 1
ATOM 2025 N N . TRP A 1 257 ? -14.820 -0.611 -4.614 1.00 88.19 257 TRP A N 1
ATOM 2026 C CA . TRP A 1 257 ? -13.759 -1.541 -5.004 1.00 88.19 257 TRP A CA 1
ATOM 2027 C C . TRP A 1 257 ? -13.682 -1.716 -6.526 1.00 88.19 257 TRP A C 1
ATOM 2029 O O . TRP A 1 257 ? -12.608 -1.578 -7.108 1.00 88.19 257 TRP A O 1
ATOM 2039 N N . LEU A 1 258 ? -14.819 -1.937 -7.194 1.00 90.69 258 LEU A N 1
ATOM 2040 C CA . LEU A 1 258 ? -14.865 -2.052 -8.651 1.00 90.69 258 LEU A CA 1
ATOM 2041 C C . LEU A 1 258 ? -14.397 -0.758 -9.329 1.00 90.69 258 LEU A C 1
ATOM 2043 O O . LEU A 1 258 ? -13.602 -0.806 -10.264 1.00 90.69 258 LEU A O 1
ATOM 2047 N N . LEU A 1 259 ? -14.838 0.402 -8.833 1.00 92.38 259 LEU A N 1
ATOM 2048 C CA . LEU A 1 259 ? -14.379 1.697 -9.339 1.00 92.38 259 LEU A CA 1
ATOM 2049 C C . LEU A 1 259 ? -12.869 1.891 -9.151 1.00 92.38 259 LEU A C 1
ATOM 2051 O O . LEU A 1 259 ? -12.205 2.372 -10.067 1.00 92.38 259 LEU A O 1
ATOM 2055 N N . GLN A 1 260 ? -12.309 1.493 -8.006 1.00 92.06 260 GLN A N 1
ATOM 2056 C CA . GLN A 1 260 ? -10.867 1.546 -7.760 1.00 92.06 260 GLN A CA 1
ATOM 2057 C C . GLN A 1 260 ? -10.101 0.652 -8.741 1.00 92.06 260 GLN A C 1
ATOM 2059 O O . GLN A 1 260 ? -9.116 1.105 -9.320 1.00 92.06 260 GLN A O 1
ATOM 2064 N N . VAL A 1 261 ? -10.574 -0.574 -8.995 1.00 90.50 261 VAL A N 1
ATOM 2065 C CA . VAL A 1 261 ? -9.988 -1.471 -10.009 1.00 90.50 261 VAL A CA 1
ATOM 2066 C C . VAL A 1 261 ? -10.038 -0.832 -11.399 1.00 90.50 261 VAL A C 1
ATOM 2068 O O . VAL A 1 261 ? -9.030 -0.840 -12.106 1.00 90.50 261 VAL A O 1
ATOM 2071 N N . CYS A 1 262 ? -11.162 -0.216 -11.778 1.00 93.88 262 CYS A N 1
ATOM 2072 C CA . CYS A 1 262 ? -11.288 0.506 -13.045 1.00 93.88 262 CYS A CA 1
ATOM 2073 C C . CYS A 1 262 ? -10.285 1.664 -13.158 1.00 93.88 262 CYS A C 1
ATOM 2075 O O . CYS A 1 262 ? -9.662 1.826 -14.203 1.00 93.88 262 CYS A O 1
ATOM 2077 N N . VAL A 1 263 ? -10.091 2.448 -12.093 1.00 95.25 263 VAL A N 1
ATOM 2078 C CA . VAL A 1 263 ? -9.130 3.565 -12.074 1.00 95.25 263 VAL A CA 1
ATOM 2079 C C . VAL A 1 263 ? -7.687 3.075 -12.140 1.00 95.25 263 VAL A C 1
ATOM 2081 O O . VAL A 1 263 ? -6.894 3.653 -12.878 1.00 95.25 263 VAL A O 1
ATOM 2084 N N . ILE A 1 264 ? -7.347 1.997 -11.427 1.00 91.00 264 ILE A N 1
ATOM 2085 C CA . ILE A 1 264 ? -6.026 1.356 -11.521 1.00 91.00 264 ILE A CA 1
ATOM 2086 C C . ILE A 1 264 ? -5.779 0.889 -12.958 1.00 91.00 264 ILE A C 1
ATOM 2088 O O . ILE A 1 264 ? -4.754 1.229 -13.544 1.00 91.00 264 ILE A O 1
ATOM 2092 N N . GLY A 1 265 ? -6.733 0.165 -13.549 1.00 90.44 265 GLY A N 1
ATOM 2093 C CA . GLY A 1 265 ? -6.640 -0.300 -14.932 1.00 90.44 265 GLY A CA 1
ATOM 2094 C C . GLY A 1 265 ? -6.482 0.854 -15.920 1.00 90.44 265 GLY A C 1
ATOM 2095 O O . GLY A 1 265 ? -5.590 0.822 -16.764 1.00 90.44 265 GLY A O 1
ATOM 2096 N N . PHE A 1 266 ? -7.283 1.911 -15.775 1.00 92.75 266 PHE A N 1
ATOM 2097 C CA . PHE A 1 266 ? -7.191 3.112 -16.602 1.00 92.75 266 PHE A CA 1
ATOM 2098 C C . PHE A 1 266 ? -5.823 3.797 -16.478 1.00 92.75 266 PHE A C 1
ATOM 2100 O O . PHE A 1 266 ? -5.200 4.099 -17.493 1.00 92.75 266 PHE A O 1
ATOM 2107 N N . ALA A 1 267 ? -5.315 3.983 -15.257 1.00 91.69 267 ALA A N 1
ATOM 2108 C CA . ALA A 1 267 ? -4.015 4.606 -15.018 1.00 91.69 267 ALA A CA 1
ATOM 2109 C C . ALA A 1 267 ? -2.854 3.782 -15.596 1.00 91.69 267 ALA A C 1
ATOM 2111 O O . ALA A 1 267 ? -1.912 4.368 -16.135 1.00 91.69 267 ALA A O 1
ATOM 2112 N N . ILE A 1 268 ? -2.933 2.445 -15.530 1.00 86.56 268 ILE A N 1
ATOM 2113 C CA . ILE A 1 268 ? -1.966 1.536 -16.163 1.00 86.56 268 ILE A CA 1
ATOM 2114 C C . ILE A 1 268 ? -2.040 1.665 -17.683 1.00 86.56 268 ILE A C 1
ATOM 2116 O O . ILE A 1 268 ? -1.009 1.864 -18.312 1.00 86.56 268 ILE A O 1
ATOM 2120 N N . ILE A 1 269 ? -3.235 1.606 -18.280 1.00 87.44 269 ILE A N 1
ATOM 2121 C CA . ILE A 1 269 ? -3.417 1.719 -19.738 1.00 87.44 269 ILE A CA 1
ATOM 2122 C C . ILE A 1 269 ? -2.857 3.052 -20.247 1.00 87.44 269 ILE A C 1
ATOM 2124 O O . ILE A 1 269 ? -2.049 3.068 -21.175 1.00 87.44 269 ILE A O 1
ATOM 2128 N N . VAL A 1 270 ? -3.225 4.167 -19.612 1.00 90.19 270 VAL A N 1
ATOM 2129 C CA . VAL A 1 270 ? -2.695 5.498 -19.945 1.00 90.19 270 VAL A CA 1
ATOM 2130 C C . VAL A 1 270 ? -1.181 5.547 -19.736 1.00 90.19 270 VAL A C 1
ATOM 2132 O O . VAL A 1 270 ? -0.465 6.060 -20.593 1.00 90.19 270 VAL A O 1
ATOM 2135 N N . GLY A 1 271 ? -0.675 4.968 -18.645 1.00 86.69 271 GLY A N 1
ATOM 2136 C CA . GLY A 1 271 ? 0.757 4.862 -18.368 1.00 86.69 271 GLY A CA 1
ATOM 2137 C C . GLY A 1 271 ? 1.515 4.095 -19.452 1.00 86.69 271 GLY A C 1
ATOM 2138 O O . GLY A 1 271 ? 2.551 4.569 -19.911 1.00 86.69 271 GLY A O 1
ATOM 2139 N N . CYS A 1 272 ? 0.975 2.968 -19.921 1.00 81.50 272 CYS A N 1
ATOM 2140 C CA . CYS A 1 272 ? 1.546 2.185 -21.013 1.00 81.50 272 CYS A CA 1
ATOM 2141 C C . CYS A 1 272 ? 1.523 2.949 -22.338 1.00 81.50 272 CYS A C 1
ATOM 2143 O O . CYS A 1 272 ? 2.511 2.926 -23.069 1.00 81.50 272 CYS A O 1
ATOM 2145 N N . HIS A 1 273 ? 0.429 3.654 -22.641 1.00 84.12 273 HIS A N 1
ATOM 2146 C CA . HIS A 1 273 ? 0.368 4.505 -23.827 1.00 84.12 273 HIS A CA 1
ATOM 2147 C C . HIS A 1 273 ? 1.414 5.617 -23.769 1.00 84.12 273 HIS A C 1
ATOM 2149 O O . HIS A 1 273 ? 2.142 5.794 -24.738 1.00 84.12 273 HIS A O 1
ATOM 2155 N N . LEU A 1 274 ? 1.551 6.307 -22.634 1.00 85.94 274 LEU A N 1
ATOM 2156 C CA . LEU A 1 274 ? 2.569 7.344 -22.440 1.00 85.94 274 LEU A CA 1
ATOM 2157 C C . LEU A 1 274 ? 3.994 6.782 -22.550 1.00 85.94 274 LEU A C 1
ATOM 2159 O O . LEU A 1 274 ? 4.827 7.373 -23.230 1.00 85.94 274 LEU A O 1
ATOM 2163 N N . ALA A 1 275 ? 4.253 5.609 -21.966 1.00 78.06 275 ALA A N 1
ATOM 2164 C CA . ALA A 1 275 ? 5.558 4.943 -22.008 1.00 78.06 275 ALA A CA 1
ATOM 2165 C C . ALA A 1 275 ? 5.952 4.445 -23.411 1.00 78.06 275 ALA A C 1
ATOM 2167 O O . ALA A 1 275 ? 7.127 4.170 -23.663 1.00 78.06 275 ALA A O 1
ATOM 2168 N N . SER A 1 276 ? 4.975 4.313 -24.313 1.00 81.19 276 SER A N 1
ATOM 2169 C CA . SER A 1 276 ? 5.183 3.937 -25.712 1.00 81.19 276 SER A CA 1
ATOM 2170 C C . SER A 1 276 ? 5.419 5.143 -26.633 1.00 81.19 276 SER A C 1
ATOM 2172 O O . SER A 1 276 ? 5.710 4.939 -27.812 1.00 81.19 276 SER A O 1
ATOM 2174 N N . ILE A 1 277 ? 5.277 6.383 -26.148 1.00 82.81 277 ILE A N 1
ATOM 2175 C CA . ILE A 1 277 ? 5.481 7.593 -26.957 1.00 82.81 277 ILE A CA 1
ATOM 2176 C C . ILE A 1 277 ? 6.962 7.979 -26.942 1.00 82.81 277 ILE A C 1
ATOM 2178 O O . ILE A 1 277 ? 7.457 8.554 -25.976 1.00 82.81 277 ILE A O 1
ATOM 2182 N N . GLY A 1 278 ? 7.646 7.751 -28.059 1.00 81.00 278 GLY A N 1
ATOM 2183 C CA . GLY A 1 278 ? 9.002 8.239 -28.292 1.00 81.00 278 GLY A CA 1
ATOM 2184 C C . GLY A 1 278 ? 9.640 7.591 -29.515 1.00 81.00 278 GLY A C 1
ATOM 2185 O O . GLY A 1 278 ? 8.990 6.841 -30.243 1.00 81.00 278 GLY A O 1
ATOM 2186 N N . THR A 1 279 ? 10.916 7.888 -29.746 1.00 80.00 279 THR A N 1
ATOM 2187 C CA . THR A 1 279 ? 11.698 7.278 -30.829 1.00 80.00 279 THR A CA 1
ATOM 2188 C C . THR A 1 279 ? 12.577 6.164 -30.285 1.00 80.00 279 THR A C 1
ATOM 2190 O O . THR A 1 279 ? 13.280 6.346 -29.291 1.00 80.00 279 THR A O 1
ATOM 2193 N N . GLU A 1 280 ? 12.553 5.012 -30.938 1.00 80.19 280 GLU A N 1
ATOM 2194 C CA . GLU A 1 280 ? 13.404 3.874 -30.603 1.00 80.19 280 GLU A CA 1
ATOM 2195 C C . GLU A 1 280 ? 14.882 4.161 -30.898 1.00 80.19 280 GLU A C 1
ATOM 2197 O O . GLU A 1 280 ? 15.244 4.644 -31.969 1.00 80.19 280 GLU A O 1
ATOM 2202 N N . VAL A 1 281 ? 15.744 3.871 -29.923 1.00 81.38 281 VAL A N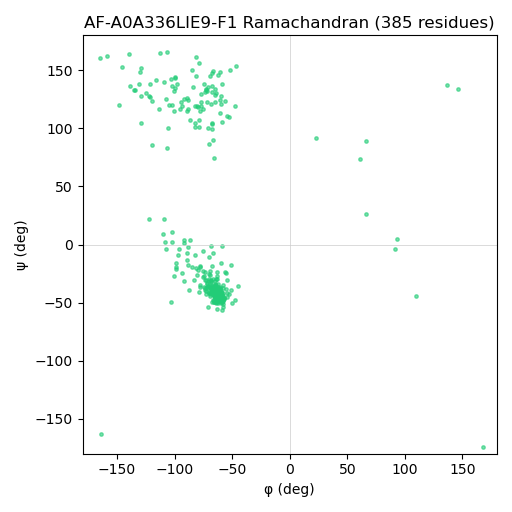 1
ATOM 2203 C CA . VAL A 1 281 ? 17.195 4.022 -30.033 1.00 81.38 281 VAL A CA 1
ATOM 2204 C C . VAL A 1 281 ? 17.828 2.640 -29.977 1.00 81.38 281 VAL A C 1
ATOM 2206 O O . VAL A 1 281 ? 17.756 1.952 -28.951 1.00 81.38 281 VAL A O 1
ATOM 2209 N N . TYR A 1 282 ? 18.491 2.255 -31.064 1.00 83.62 282 TYR A N 1
ATOM 2210 C CA . TYR A 1 282 ? 19.276 1.029 -31.135 1.00 83.62 282 TYR A CA 1
ATOM 2211 C C . TYR A 1 282 ? 20.765 1.350 -31.036 1.00 83.62 282 TYR A C 1
ATOM 2213 O O . TYR A 1 282 ? 21.234 2.364 -31.565 1.00 83.62 282 TYR A O 1
ATOM 2221 N N . LYS A 1 283 ? 21.510 0.488 -30.344 1.00 84.44 283 LYS A N 1
ATOM 2222 C CA . LYS A 1 283 ? 22.966 0.597 -30.232 1.00 84.44 283 LYS A CA 1
ATOM 2223 C C . LYS A 1 283 ? 23.637 -0.720 -30.565 1.00 84.44 283 LYS A C 1
ATOM 2225 O O . LYS A 1 283 ? 23.093 -1.792 -30.300 1.00 84.44 283 LYS A O 1
ATOM 2230 N N . VAL A 1 284 ? 24.837 -0.624 -31.121 1.00 84.69 284 VAL A N 1
ATOM 2231 C CA . VAL A 1 284 ? 25.669 -1.793 -31.404 1.00 84.69 284 VAL A CA 1
ATOM 2232 C C . VAL A 1 284 ? 26.227 -2.346 -30.094 1.00 84.69 284 VAL A C 1
ATOM 2234 O O . VAL A 1 284 ? 26.741 -1.594 -29.262 1.00 84.69 284 VAL A O 1
ATOM 2237 N N . THR A 1 285 ? 26.122 -3.661 -29.919 1.00 82.44 285 THR A N 1
ATOM 2238 C CA . THR A 1 285 ? 26.696 -4.400 -28.788 1.00 82.44 285 THR A CA 1
ATOM 2239 C C . THR A 1 285 ? 27.476 -5.613 -29.283 1.00 82.44 285 THR A C 1
ATOM 2241 O O . THR A 1 285 ? 26.973 -6.337 -30.145 1.00 82.44 285 THR A O 1
ATOM 2244 N N . GLY A 1 286 ? 28.648 -5.867 -28.698 1.00 77.88 286 GLY A N 1
ATOM 2245 C CA . GLY A 1 286 ? 29.492 -7.036 -28.967 1.00 77.88 286 GLY A CA 1
ATOM 2246 C C . GLY A 1 286 ? 30.569 -6.821 -30.034 1.00 77.88 286 GLY A C 1
ATOM 2247 O O . GLY A 1 286 ? 31.295 -7.757 -30.361 1.00 77.88 286 GLY A O 1
ATOM 2248 N N . MET A 1 287 ? 30.721 -5.595 -30.543 1.00 76.56 287 MET A N 1
ATOM 2249 C CA . MET A 1 287 ? 31.633 -5.267 -31.640 1.00 76.56 287 MET A CA 1
ATOM 2250 C C . MET A 1 287 ? 33.107 -5.313 -31.219 1.00 76.56 287 MET A C 1
ATOM 2252 O O . MET A 1 287 ? 33.956 -5.730 -32.001 1.00 76.56 287 MET A O 1
ATOM 2256 N N . ASN A 1 288 ? 33.421 -4.940 -29.973 1.00 72.12 288 ASN A N 1
ATOM 2257 C CA . ASN A 1 288 ? 34.797 -4.951 -29.454 1.00 72.12 288 ASN A CA 1
ATOM 2258 C C . ASN A 1 288 ? 35.298 -6.377 -29.140 1.00 72.12 288 ASN A C 1
ATOM 2260 O O . ASN A 1 288 ? 36.495 -6.646 -29.106 1.00 72.12 288 ASN A O 1
ATOM 2264 N N . THR A 1 289 ? 34.375 -7.312 -28.917 1.00 67.19 289 THR A N 1
ATOM 2265 C CA . THR A 1 289 ? 34.682 -8.720 -28.628 1.00 67.19 289 THR A CA 1
ATOM 2266 C C . THR A 1 289 ? 34.803 -9.584 -29.883 1.00 67.19 289 THR A C 1
ATOM 2268 O O . THR A 1 289 ? 35.390 -10.664 -29.826 1.00 67.19 289 THR A O 1
ATOM 2271 N N . THR A 1 290 ? 34.285 -9.120 -31.023 1.00 67.12 290 THR A N 1
ATOM 2272 C CA . THR A 1 290 ? 34.329 -9.837 -32.303 1.00 67.12 290 THR A CA 1
ATOM 2273 C C . THR A 1 290 ? 35.542 -9.487 -33.143 1.00 67.12 290 THR A C 1
ATOM 2275 O O . THR A 1 290 ? 35.720 -8.346 -33.550 1.00 67.12 290 THR A O 1
ATOM 2278 N N . THR A 1 291 ? 36.302 -10.506 -33.538 1.00 65.38 291 THR A N 1
ATOM 2279 C CA . THR A 1 291 ? 37.314 -10.405 -34.606 1.00 65.38 291 THR A CA 1
ATOM 2280 C C . THR A 1 291 ? 36.792 -10.888 -35.963 1.00 65.38 291 THR A C 1
ATOM 2282 O O . THR A 1 291 ? 37.465 -10.733 -36.979 1.00 65.38 291 THR A O 1
ATOM 2285 N N . SER A 1 292 ? 35.600 -11.490 -35.989 1.00 70.06 292 SER A N 1
ATOM 2286 C CA . SER A 1 292 ? 35.012 -12.154 -37.155 1.00 70.06 292 SER A CA 1
ATOM 2287 C C . SER A 1 292 ? 33.992 -11.291 -37.907 1.00 70.06 292 SER A C 1
ATOM 2289 O O . SER A 1 292 ? 33.736 -11.566 -39.075 1.00 70.06 292 SER A O 1
ATOM 2291 N N . CYS A 1 293 ? 33.437 -10.240 -37.292 1.00 78.69 293 CYS A N 1
ATOM 2292 C CA . CYS A 1 293 ? 32.440 -9.348 -37.892 1.00 78.69 293 CYS A CA 1
ATOM 2293 C C . CYS A 1 293 ? 33.110 -8.119 -38.525 1.00 78.69 293 CYS A C 1
ATOM 2295 O O . CYS A 1 293 ? 33.760 -7.342 -37.827 1.00 78.69 293 CYS A O 1
ATOM 2297 N N . VAL A 1 294 ? 32.944 -7.924 -39.837 1.00 80.00 294 VAL A N 1
ATOM 2298 C CA . VAL A 1 294 ? 33.504 -6.775 -40.567 1.00 80.00 294 VAL A CA 1
ATOM 2299 C C . VAL A 1 294 ? 32.382 -5.995 -41.244 1.00 80.00 294 VAL A C 1
ATOM 2301 O O . VAL A 1 294 ? 31.572 -6.550 -41.989 1.00 80.00 294 VAL A O 1
ATOM 2304 N N . CYS A 1 295 ? 32.351 -4.686 -40.989 1.00 81.69 295 CYS A N 1
ATOM 2305 C CA . CYS A 1 295 ? 31.386 -3.756 -41.569 1.00 81.69 295 CYS A CA 1
ATOM 2306 C C . CYS A 1 295 ? 31.995 -2.985 -42.743 1.00 81.69 295 CYS A C 1
ATOM 2308 O O . CYS A 1 295 ? 33.112 -2.476 -42.655 1.00 81.69 295 CYS A O 1
ATOM 2310 N N . THR A 1 296 ? 31.249 -2.870 -43.842 1.00 77.75 296 THR A N 1
ATOM 2311 C CA . THR A 1 296 ? 31.687 -2.157 -45.050 1.00 77.75 296 THR A CA 1
ATOM 2312 C C . THR A 1 296 ? 31.031 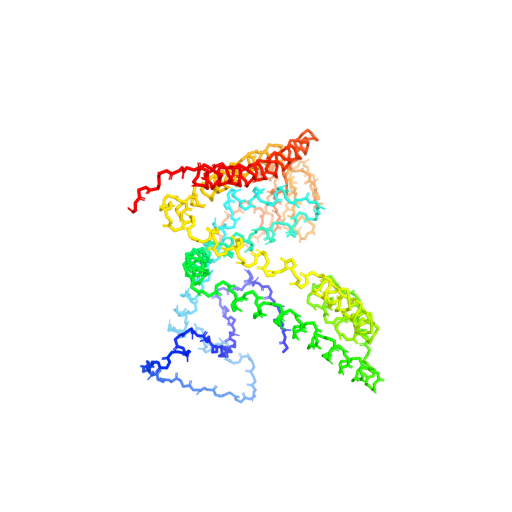-0.780 -45.115 1.00 77.75 296 THR A C 1
ATOM 2314 O O . THR A 1 296 ? 29.807 -0.683 -45.178 1.00 77.75 296 THR A O 1
ATOM 2317 N N . GLY A 1 297 ? 31.834 0.288 -45.130 1.00 75.81 297 GLY A N 1
ATOM 2318 C CA . GLY A 1 297 ? 31.382 1.678 -45.308 1.00 75.81 297 GLY A CA 1
ATOM 2319 C C . GLY A 1 297 ? 31.500 2.550 -44.055 1.00 75.81 297 GLY A C 1
ATOM 2320 O O . GLY A 1 297 ? 32.017 3.661 -44.143 1.00 75.81 297 GLY A O 1
ATOM 2321 N N . ARG A 1 298 ? 31.097 2.045 -42.882 1.00 75.19 298 ARG A N 1
ATOM 2322 C CA . ARG A 1 298 ? 31.210 2.752 -41.596 1.00 75.19 298 ARG A CA 1
ATOM 2323 C C . ARG A 1 298 ? 31.744 1.817 -40.515 1.00 75.19 298 ARG A C 1
ATOM 2325 O O . ARG A 1 298 ? 31.267 0.694 -40.375 1.00 75.19 298 ARG A O 1
ATOM 2332 N N . THR A 1 299 ? 32.726 2.292 -39.753 1.00 78.69 299 THR A N 1
ATOM 2333 C CA . THR A 1 299 ? 33.229 1.585 -38.571 1.00 78.69 299 THR A CA 1
ATOM 2334 C C . THR A 1 299 ? 32.285 1.854 -37.406 1.00 78.69 299 THR A C 1
ATOM 2336 O O . THR A 1 299 ? 32.097 3.012 -37.037 1.00 78.69 299 THR A O 1
ATOM 2339 N N . TYR A 1 300 ? 31.689 0.797 -36.857 1.00 79.88 300 TYR A N 1
ATOM 2340 C CA . TYR A 1 300 ? 30.893 0.855 -35.633 1.00 79.88 300 TYR A CA 1
ATOM 2341 C C . TYR A 1 300 ? 31.753 0.429 -34.443 1.00 79.88 300 TYR A C 1
ATOM 2343 O O . TYR A 1 300 ? 32.495 -0.546 -34.541 1.00 79.88 300 TYR A O 1
ATOM 2351 N N . ASN A 1 301 ? 31.633 1.137 -33.325 1.00 81.69 301 ASN A N 1
ATOM 2352 C CA . ASN A 1 301 ? 32.140 0.727 -32.019 1.00 81.69 301 ASN A CA 1
ATOM 2353 C C . ASN A 1 301 ? 30.979 0.308 -31.105 1.00 81.69 301 ASN A C 1
ATOM 2355 O O . ASN A 1 301 ? 29.812 0.608 -31.371 1.00 81.69 301 ASN A O 1
ATOM 2359 N N . ASP A 1 302 ? 31.298 -0.362 -29.995 1.00 81.38 302 ASP A N 1
ATOM 2360 C CA . ASP A 1 302 ? 30.294 -0.668 -28.975 1.00 81.38 302 ASP A CA 1
ATOM 2361 C C . ASP A 1 302 ? 29.671 0.615 -28.412 1.00 81.38 302 ASP A C 1
ATOM 2363 O O . ASP A 1 302 ? 30.367 1.527 -27.963 1.00 81.38 302 ASP A O 1
ATOM 2367 N N . GLY A 1 303 ? 28.338 0.666 -28.414 1.00 77.69 303 GLY A N 1
ATOM 2368 C CA . GLY A 1 303 ? 27.558 1.810 -27.947 1.00 77.69 303 GLY A CA 1
ATOM 2369 C C . GLY A 1 303 ? 27.203 2.844 -29.019 1.00 77.69 303 GLY A C 1
ATOM 2370 O O . GLY A 1 303 ? 26.432 3.761 -28.708 1.00 77.69 303 GLY A O 1
ATOM 2371 N N . ASP A 1 304 ? 27.685 2.691 -30.257 1.00 83.88 304 ASP A N 1
ATOM 2372 C CA . ASP A 1 304 ? 27.309 3.566 -31.370 1.00 83.88 304 ASP A CA 1
ATOM 2373 C C . ASP A 1 304 ? 25.847 3.356 -31.780 1.00 83.88 304 ASP A C 1
ATOM 2375 O O . ASP A 1 304 ? 25.324 2.240 -31.742 1.00 83.88 304 ASP A O 1
ATOM 2379 N N . MET A 1 305 ? 25.183 4.442 -32.190 1.00 83.62 305 MET A N 1
ATOM 2380 C CA . MET A 1 305 ? 23.810 4.378 -32.690 1.00 83.62 305 MET A CA 1
ATOM 2381 C C . MET A 1 305 ? 23.761 3.737 -34.077 1.00 83.62 305 MET A C 1
ATOM 2383 O O . MET A 1 305 ? 24.534 4.091 -34.969 1.00 83.62 305 MET A O 1
ATOM 2387 N N . CYS A 1 306 ? 22.826 2.811 -34.256 1.00 84.06 306 CYS A N 1
ATOM 2388 C CA . CYS A 1 306 ? 22.638 2.052 -35.488 1.00 84.06 306 CYS A CA 1
ATOM 2389 C C . CYS A 1 306 ? 21.149 1.890 -35.793 1.00 84.06 306 CYS A C 1
ATOM 2391 O O . CYS A 1 306 ? 20.306 2.079 -34.920 1.00 84.06 306 CYS A O 1
ATOM 2393 N N . THR A 1 307 ? 20.823 1.519 -37.027 1.00 85.88 307 THR A N 1
ATOM 2394 C CA . THR A 1 307 ? 19.522 0.936 -37.360 1.00 85.88 307 THR A CA 1
ATOM 2395 C C . THR A 1 307 ? 19.737 -0.551 -37.673 1.00 85.88 307 THR A C 1
ATOM 2397 O O . THR A 1 307 ? 20.749 -0.893 -38.295 1.00 85.88 307 THR A O 1
ATOM 2400 N N . PRO A 1 308 ? 18.848 -1.465 -37.238 1.00 84.75 308 PRO A N 1
ATOM 2401 C CA . PRO A 1 308 ? 19.041 -2.901 -37.463 1.00 84.75 308 PRO A CA 1
ATOM 2402 C C . PRO A 1 308 ? 19.165 -3.277 -38.944 1.00 84.75 308 PRO A C 1
ATOM 2404 O O . PRO A 1 308 ? 19.938 -4.168 -39.292 1.00 84.75 308 PRO A O 1
ATOM 2407 N N . GLU A 1 309 ? 18.439 -2.570 -39.811 1.00 84.12 309 GLU A N 1
ATOM 2408 C CA . GLU A 1 309 ? 18.432 -2.811 -41.254 1.00 84.12 309 GLU A CA 1
ATOM 2409 C C . GLU A 1 309 ? 19.784 -2.459 -41.893 1.00 84.12 309 GLU A C 1
ATOM 2411 O O . GLU A 1 309 ? 20.382 -3.289 -42.575 1.00 84.12 309 GLU A O 1
ATOM 2416 N N . GLU A 1 310 ? 20.330 -1.273 -41.605 1.00 84.56 310 GLU A N 1
ATOM 2417 C CA . GLU A 1 310 ? 21.639 -0.866 -42.129 1.00 84.56 310 GLU A CA 1
ATOM 2418 C C . GLU A 1 310 ? 22.765 -1.733 -41.553 1.00 84.56 310 GLU A C 1
ATOM 2420 O O . GLU A 1 310 ? 23.679 -2.133 -42.276 1.00 84.56 310 GLU A O 1
ATOM 2425 N N . PHE A 1 311 ? 22.688 -2.086 -40.266 1.00 83.38 311 PHE A N 1
ATOM 2426 C CA . PHE A 1 311 ? 23.695 -2.931 -39.627 1.00 83.38 311 PHE A CA 1
ATOM 2427 C C . PHE A 1 311 ? 23.753 -4.326 -40.267 1.00 83.38 311 PHE A C 1
ATOM 2429 O O . PHE A 1 311 ? 24.833 -4.785 -40.634 1.00 83.38 311 PHE A O 1
ATOM 2436 N N . ASN A 1 312 ? 22.605 -4.975 -40.483 1.00 83.00 312 ASN A N 1
ATOM 2437 C CA . ASN A 1 312 ? 22.546 -6.314 -41.080 1.00 83.00 312 ASN A CA 1
ATOM 2438 C C . ASN A 1 312 ? 22.946 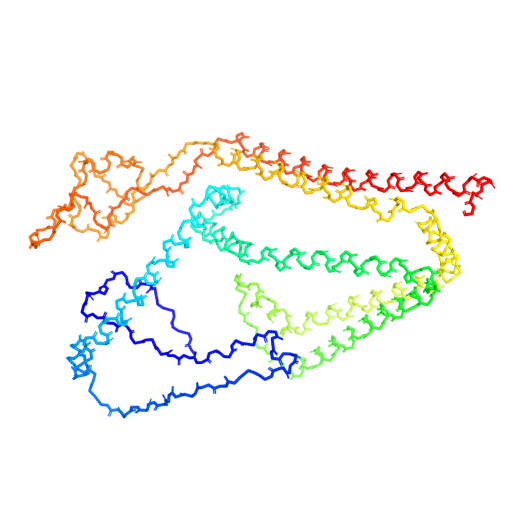-6.339 -42.564 1.00 83.00 312 ASN A C 1
ATOM 2440 O O . ASN A 1 312 ? 23.401 -7.368 -43.064 1.00 83.00 312 ASN A O 1
ATOM 2444 N N . GLN A 1 313 ? 22.785 -5.223 -43.279 1.00 81.62 313 GLN A N 1
ATOM 2445 C CA . GLN A 1 313 ? 23.201 -5.109 -44.678 1.00 81.62 313 GLN A CA 1
ATOM 2446 C C . GLN A 1 313 ? 24.712 -4.872 -44.818 1.00 81.62 313 GLN A C 1
ATOM 2448 O O . GLN A 1 313 ? 25.353 -5.464 -45.696 1.00 81.62 313 GLN A O 1
ATOM 2453 N N . HIS A 1 314 ? 25.288 -4.030 -43.953 1.00 81.81 314 HIS A N 1
ATOM 2454 C CA . HIS A 1 314 ? 26.677 -3.577 -44.061 1.00 81.81 314 HIS A CA 1
ATOM 2455 C C . HIS A 1 314 ? 27.686 -4.407 -43.261 1.00 81.81 314 HIS A C 1
ATOM 2457 O O . HIS A 1 314 ? 28.861 -4.430 -43.639 1.00 81.81 314 HIS A O 1
ATOM 2463 N N . CYS A 1 315 ? 27.265 -5.089 -42.196 1.00 81.19 315 CYS A N 1
ATOM 2464 C CA . CYS A 1 315 ? 28.127 -5.894 -41.332 1.00 81.19 315 CYS A CA 1
ATOM 2465 C C . CYS A 1 315 ? 27.929 -7.385 -41.593 1.00 81.19 315 CYS A C 1
ATOM 2467 O O . CYS A 1 315 ? 26.830 -7.915 -41.435 1.00 81.19 315 CYS A O 1
ATOM 2469 N N . LYS A 1 316 ? 29.005 -8.071 -41.993 1.00 81.31 316 LYS A N 1
ATOM 2470 C CA . LYS A 1 316 ? 28.982 -9.502 -42.319 1.00 81.31 316 LYS A CA 1
ATOM 2471 C C . LYS A 1 316 ? 30.076 -10.255 -41.587 1.00 81.31 316 LYS A C 1
ATOM 2473 O O . LYS A 1 316 ? 31.143 -9.717 -41.289 1.00 81.31 316 LYS A O 1
ATOM 2478 N N . ASN A 1 317 ? 29.814 -11.529 -41.326 1.00 79.12 317 ASN A N 1
ATOM 2479 C CA . ASN A 1 317 ? 30.800 -12.413 -40.728 1.00 79.12 317 ASN A CA 1
ATOM 2480 C C . ASN A 1 317 ? 31.832 -12.863 -41.783 1.00 79.12 317 ASN A C 1
ATOM 2482 O O . ASN A 1 317 ? 31.494 -13.502 -42.777 1.00 79.12 317 ASN A O 1
ATOM 2486 N N . THR A 1 318 ? 33.095 -12.525 -41.555 1.00 71.00 318 THR A N 1
ATOM 2487 C CA . THR A 1 318 ? 34.278 -12.911 -42.344 1.00 71.00 318 THR A CA 1
ATOM 2488 C C . THR A 1 318 ? 34.962 -14.188 -41.838 1.00 71.00 318 THR A C 1
ATOM 2490 O O . THR A 1 318 ? 35.961 -14.619 -42.414 1.00 71.00 318 THR A O 1
ATOM 2493 N N . GLY A 1 319 ? 34.430 -14.828 -40.789 1.00 60.38 319 GLY A N 1
ATOM 2494 C CA . GLY A 1 319 ? 34.911 -16.105 -40.263 1.00 60.38 319 GLY A CA 1
ATOM 2495 C C . GLY A 1 319 ? 34.824 -17.231 -41.298 1.00 60.38 319 GLY A C 1
ATOM 2496 O O . GLY A 1 319 ? 33.744 -17.649 -41.712 1.00 60.38 319 GLY A O 1
ATOM 2497 N N . ALA A 1 320 ? 35.984 -17.724 -41.724 1.00 53.03 320 ALA A N 1
ATOM 2498 C CA . ALA A 1 320 ? 36.120 -18.737 -42.756 1.00 53.03 320 ALA A CA 1
ATOM 2499 C C . ALA A 1 320 ? 35.654 -20.142 -42.313 1.00 53.03 320 ALA A C 1
ATOM 2501 O O . ALA A 1 320 ? 36.052 -20.660 -41.275 1.00 53.03 320 ALA A O 1
ATOM 2502 N N . PHE A 1 321 ? 34.902 -20.787 -43.210 1.00 54.19 321 PHE A N 1
ATOM 2503 C CA . PHE A 1 321 ? 35.053 -22.197 -43.590 1.00 54.19 321 PHE A CA 1
ATOM 2504 C C . PHE A 1 321 ? 34.867 -23.273 -42.501 1.00 54.19 321 PHE A C 1
ATOM 2506 O O . PHE A 1 321 ? 35.797 -23.995 -42.166 1.00 54.19 321 PHE A O 1
ATOM 2513 N N . THR A 1 322 ? 33.628 -23.525 -42.074 1.00 45.81 322 THR A N 1
ATOM 2514 C CA . THR A 1 322 ? 33.182 -24.918 -41.873 1.00 45.81 322 THR A CA 1
ATOM 2515 C C . THR A 1 322 ? 31.748 -25.086 -42.377 1.00 45.81 322 THR A C 1
ATOM 2517 O O . THR A 1 322 ? 30.896 -24.223 -42.197 1.00 45.81 322 THR A O 1
ATOM 2520 N N . ASN A 1 323 ? 31.501 -26.184 -43.093 1.00 49.78 323 ASN A N 1
ATOM 2521 C CA . ASN A 1 323 ? 30.290 -26.477 -43.862 1.00 49.78 323 ASN A CA 1
ATOM 2522 C C . ASN A 1 323 ? 29.027 -26.644 -42.995 1.00 49.78 323 ASN A C 1
ATOM 2524 O O . ASN A 1 323 ? 28.532 -27.760 -42.814 1.00 49.78 323 ASN A O 1
ATOM 2528 N N . ARG A 1 324 ? 28.467 -25.553 -42.467 1.00 50.69 324 ARG A N 1
ATOM 2529 C CA . ARG A 1 324 ? 27.139 -25.568 -41.848 1.00 50.69 324 ARG A CA 1
ATOM 2530 C C . ARG A 1 324 ? 26.439 -24.228 -42.035 1.00 50.69 324 ARG A C 1
ATOM 2532 O O . ARG A 1 324 ? 26.967 -23.210 -41.624 1.00 50.69 324 ARG A O 1
ATOM 2539 N N . ALA A 1 325 ? 25.278 -24.288 -42.694 1.00 47.59 325 ALA A N 1
ATOM 2540 C CA . ALA A 1 325 ? 24.255 -23.250 -42.848 1.00 47.59 325 ALA A CA 1
ATOM 2541 C C . ALA A 1 325 ? 24.745 -21.802 -42.652 1.00 47.59 325 ALA A C 1
ATOM 2543 O O . ALA A 1 325 ? 24.745 -21.263 -41.551 1.00 47.59 325 ALA A O 1
ATOM 2544 N N . ARG A 1 326 ? 25.134 -21.193 -43.772 1.00 51.25 326 ARG A N 1
ATOM 2545 C CA . ARG A 1 326 ? 25.526 -19.793 -43.915 1.00 51.25 326 ARG A CA 1
ATOM 2546 C C . ARG A 1 326 ? 24.455 -18.854 -43.348 1.00 51.25 326 ARG A C 1
ATOM 2548 O O . ARG A 1 326 ? 23.393 -18.710 -43.946 1.00 51.25 326 ARG A O 1
ATOM 2555 N N . SER A 1 327 ? 24.750 -18.199 -42.232 1.00 56.16 327 SER A N 1
ATOM 2556 C CA . SER A 1 327 ? 24.119 -16.933 -41.868 1.00 56.16 327 SER A CA 1
ATOM 2557 C C . SER A 1 327 ? 25.106 -15.823 -42.218 1.00 56.16 327 SER A C 1
ATOM 2559 O O . SER A 1 327 ? 26.179 -15.760 -41.626 1.00 56.16 327 SER A O 1
ATOM 2561 N N . ASP A 1 328 ? 24.764 -14.956 -43.176 1.00 66.19 328 ASP A N 1
ATOM 2562 C CA . ASP A 1 328 ? 25.596 -13.794 -43.545 1.00 66.19 328 ASP A CA 1
ATOM 2563 C C . ASP A 1 328 ? 25.637 -12.717 -42.430 1.00 66.19 328 ASP A C 1
ATOM 2565 O O . ASP A 1 328 ? 26.332 -11.713 -42.566 1.00 66.19 328 ASP A O 1
ATOM 2569 N N . LEU A 1 329 ? 24.916 -12.941 -41.325 1.00 72.25 329 LEU A N 1
ATOM 2570 C CA . LEU A 1 329 ? 24.834 -12.063 -40.161 1.00 72.25 329 LEU A CA 1
ATOM 2571 C C . LEU A 1 329 ? 25.981 -12.315 -39.171 1.00 72.25 329 LEU A C 1
ATOM 2573 O O . LEU A 1 329 ? 26.469 -13.440 -39.024 1.00 72.25 329 LEU A O 1
ATOM 2577 N N . CYS A 1 330 ? 26.381 -11.266 -38.456 1.00 76.62 330 CYS A N 1
ATOM 2578 C CA . CYS A 1 330 ? 27.329 -11.381 -37.354 1.00 76.62 330 CYS A CA 1
ATOM 2579 C C . CYS A 1 330 ? 26.712 -12.157 -36.180 1.00 76.62 330 CYS A C 1
ATOM 2581 O O . CYS A 1 330 ? 25.548 -11.964 -35.839 1.00 76.62 330 CYS A O 1
ATOM 2583 N N . ILE A 1 331 ? 27.491 -13.076 -35.600 1.00 71.75 331 ILE A N 1
ATOM 2584 C CA . ILE A 1 331 ? 27.007 -14.005 -34.565 1.00 71.75 331 ILE A CA 1
ATOM 2585 C C . ILE A 1 331 ? 27.131 -13.376 -33.176 1.00 71.75 331 ILE A C 1
ATOM 2587 O O . ILE A 1 331 ? 26.216 -13.512 -32.369 1.00 71.75 331 ILE A O 1
ATOM 2591 N N . ASP A 1 332 ? 28.223 -12.647 -32.922 1.00 72.88 332 ASP A N 1
ATOM 2592 C CA . ASP A 1 332 ? 28.496 -12.085 -31.593 1.00 72.88 332 ASP A CA 1
ATOM 2593 C C . ASP A 1 332 ? 28.313 -10.558 -31.511 1.00 72.88 332 ASP A C 1
ATOM 2595 O O . ASP A 1 332 ? 28.389 -9.998 -30.421 1.00 72.88 332 ASP A O 1
ATOM 2599 N N . ALA A 1 333 ? 28.011 -9.888 -32.632 1.00 78.00 333 ALA A N 1
ATOM 2600 C CA . ALA A 1 333 ? 27.716 -8.455 -32.677 1.00 78.00 333 ALA A CA 1
ATOM 2601 C C . ALA A 1 333 ? 26.356 -8.192 -33.335 1.00 78.00 333 ALA A C 1
ATOM 2603 O O . ALA A 1 333 ? 26.081 -8.693 -34.427 1.00 78.00 333 ALA A O 1
ATOM 2604 N N . ALA A 1 334 ? 25.518 -7.386 -32.682 1.00 82.50 334 ALA A N 1
ATOM 2605 C CA . ALA A 1 334 ? 24.189 -7.029 -33.171 1.00 82.50 334 ALA A CA 1
ATOM 2606 C C . ALA A 1 334 ? 23.805 -5.594 -32.785 1.00 82.50 334 ALA A C 1
ATOM 2608 O O . ALA A 1 334 ? 24.245 -5.064 -31.763 1.00 82.50 334 ALA A O 1
ATOM 2609 N N . CYS A 1 335 ? 22.944 -4.981 -33.600 1.00 83.12 335 CYS A N 1
ATOM 2610 C CA . CYS A 1 335 ? 22.277 -3.724 -33.280 1.00 83.12 335 CYS A CA 1
ATOM 2611 C C . CYS A 1 335 ? 21.055 -4.021 -32.395 1.00 83.12 335 CYS A C 1
ATOM 2613 O O . CYS A 1 335 ? 20.026 -4.488 -32.888 1.00 83.12 335 CYS A O 1
ATOM 2615 N N . HIS A 1 336 ? 21.176 -3.806 -31.083 1.00 79.88 336 HIS A N 1
ATOM 2616 C CA . HIS A 1 336 ? 20.132 -4.141 -30.115 1.00 79.88 336 HIS A CA 1
ATOM 2617 C C . HIS A 1 336 ? 19.315 -2.907 -29.725 1.00 79.88 336 HIS A C 1
ATOM 2619 O O . HIS A 1 336 ? 19.847 -1.804 -29.581 1.00 79.88 336 HIS A O 1
ATOM 2625 N N . PHE A 1 337 ? 18.011 -3.095 -29.518 1.00 78.88 337 PHE A N 1
ATOM 2626 C CA . PHE A 1 337 ? 17.137 -2.057 -28.977 1.00 78.88 337 PHE A CA 1
ATOM 2627 C C . PHE A 1 337 ? 17.564 -1.728 -27.543 1.00 78.88 337 PHE A C 1
ATOM 2629 O O . PHE A 1 337 ? 17.612 -2.620 -26.694 1.00 78.88 337 PHE A O 1
ATOM 2636 N N . ILE A 1 338 ? 17.891 -0.465 -27.269 1.00 74.94 338 ILE A N 1
ATOM 2637 C CA . ILE A 1 338 ? 18.309 -0.051 -25.927 1.00 74.94 338 ILE A CA 1
ATOM 2638 C C . ILE A 1 338 ? 17.195 0.671 -25.205 1.00 74.94 338 ILE A C 1
ATOM 2640 O O . ILE A 1 338 ? 16.962 0.363 -24.060 1.00 74.94 338 ILE A O 1
ATOM 2644 N N . GLN A 1 339 ? 16.534 1.656 -25.798 1.00 71.69 339 GLN A N 1
ATOM 2645 C CA . GLN A 1 339 ? 15.495 2.398 -25.082 1.00 71.69 339 GLN A CA 1
ATOM 2646 C C . GLN A 1 339 ? 14.636 3.194 -26.052 1.00 71.69 339 GLN A C 1
ATOM 2648 O O . GLN A 1 339 ? 15.065 3.505 -27.164 1.00 71.69 339 GLN A O 1
ATOM 2653 N N . ILE A 1 340 ? 13.442 3.573 -25.602 1.00 78.69 340 ILE A N 1
ATOM 2654 C CA . ILE A 1 340 ? 12.657 4.610 -26.271 1.00 78.69 340 ILE A CA 1
ATOM 2655 C C . ILE A 1 340 ? 13.077 5.955 -25.673 1.00 78.69 340 ILE A C 1
ATOM 2657 O O . ILE A 1 340 ? 13.047 6.152 -24.458 1.00 78.69 340 ILE A O 1
ATOM 2661 N N . GLN A 1 341 ? 13.512 6.876 -26.528 1.00 78.31 341 GLN A N 1
ATOM 2662 C CA . GLN A 1 341 ? 13.817 8.243 -26.135 1.00 78.31 341 GLN A CA 1
ATOM 2663 C C . GLN A 1 341 ? 12.520 9.055 -26.103 1.00 78.31 341 GLN A C 1
ATOM 2665 O O . GLN A 1 341 ? 11.968 9.423 -27.142 1.00 78.31 341 GLN A O 1
ATOM 2670 N N . ASN A 1 342 ? 12.036 9.317 -24.890 1.00 79.75 342 ASN A N 1
ATOM 2671 C CA . ASN A 1 342 ? 10.811 10.075 -24.660 1.00 79.75 342 ASN A CA 1
ATOM 2672 C C . ASN A 1 342 ? 11.111 11.585 -24.679 1.00 79.75 342 ASN A C 1
ATOM 2674 O O . ASN A 1 342 ? 12.081 12.021 -24.049 1.00 79.75 342 ASN A O 1
ATOM 2678 N N . PRO A 1 343 ? 10.292 12.418 -25.348 1.00 83.56 343 PRO A N 1
ATOM 2679 C CA . PRO A 1 343 ? 10.422 13.867 -25.241 1.00 83.56 343 PRO A CA 1
ATOM 2680 C C . PRO A 1 343 ? 10.080 14.329 -23.816 1.00 83.56 343 PRO A C 1
ATOM 2682 O O . PRO A 1 343 ? 9.217 13.750 -23.156 1.00 83.56 343 PRO A O 1
ATOM 2685 N N . SER A 1 344 ? 10.696 15.419 -23.349 1.00 79.25 344 SER A N 1
ATOM 2686 C CA . SER A 1 344 ? 10.579 15.915 -21.963 1.00 79.25 344 SER A CA 1
ATOM 2687 C C . SER A 1 344 ? 9.134 16.166 -21.499 1.00 79.25 344 SER A C 1
ATOM 2689 O O . SER A 1 344 ? 8.841 16.125 -20.306 1.00 79.25 344 SER A O 1
ATOM 2691 N N . ILE A 1 345 ? 8.218 16.409 -22.442 1.00 85.56 345 ILE A N 1
ATOM 2692 C CA . ILE A 1 345 ? 6.786 16.601 -22.185 1.00 85.56 345 ILE A CA 1
ATOM 2693 C C . ILE A 1 345 ? 6.078 15.317 -21.718 1.00 85.56 345 ILE A C 1
ATOM 2695 O O . ILE A 1 345 ? 5.139 15.385 -20.928 1.00 85.56 345 ILE A O 1
ATOM 2699 N N . VAL A 1 346 ? 6.539 14.137 -22.145 1.00 85.06 346 VAL A N 1
ATOM 2700 C CA . VAL A 1 346 ? 5.955 12.845 -21.742 1.00 85.06 346 VAL A CA 1
ATOM 2701 C C . VAL A 1 346 ? 6.175 12.604 -20.250 1.00 85.06 346 VAL A C 1
ATOM 2703 O O . VAL A 1 346 ? 5.261 12.154 -19.562 1.00 85.06 346 VAL A O 1
ATOM 2706 N N . THR A 1 347 ? 7.323 13.017 -19.705 1.00 80.56 347 THR A N 1
ATOM 2707 C CA . THR A 1 347 ? 7.586 12.978 -18.257 1.00 80.56 347 THR A CA 1
ATOM 2708 C C . THR A 1 347 ? 6.579 13.818 -17.467 1.00 80.56 347 THR A C 1
ATOM 2710 O O . THR A 1 347 ? 6.098 13.381 -16.421 1.00 80.56 347 THR A O 1
ATOM 2713 N N . TYR A 1 348 ? 6.199 14.995 -17.978 1.00 87.50 348 TYR A N 1
ATOM 2714 C CA . TYR A 1 348 ? 5.158 15.818 -17.357 1.00 87.50 348 TYR A CA 1
ATOM 2715 C C . TYR A 1 348 ? 3.799 15.102 -17.357 1.00 87.50 348 TYR A C 1
ATOM 2717 O O . TYR A 1 348 ? 3.134 15.046 -16.322 1.00 87.50 348 TYR A O 1
ATOM 2725 N N . PHE A 1 349 ? 3.412 14.479 -18.475 1.00 89.25 349 PHE A N 1
ATOM 2726 C CA . PHE A 1 349 ? 2.166 13.711 -18.554 1.00 89.25 349 PHE A CA 1
ATOM 2727 C C . PHE A 1 349 ? 2.153 12.469 -17.657 1.00 89.25 349 PHE A C 1
ATOM 2729 O O . PHE A 1 349 ? 1.109 12.160 -17.084 1.00 89.25 349 PHE A O 1
ATOM 2736 N N . HIS A 1 350 ? 3.291 11.797 -17.452 1.00 85.06 350 HIS A N 1
ATOM 2737 C CA . HIS A 1 350 ? 3.398 10.746 -16.436 1.00 85.06 350 HIS A CA 1
ATOM 2738 C C . HIS A 1 350 ? 3.122 11.291 -15.029 1.00 85.06 350 HIS A C 1
ATOM 2740 O O . HIS A 1 350 ? 2.374 10.670 -14.274 1.00 85.06 350 HIS A O 1
ATOM 2746 N N . GLY A 1 351 ? 3.650 12.474 -14.696 1.00 85.75 351 GLY A N 1
ATOM 2747 C CA . GLY A 1 351 ? 3.353 13.156 -13.434 1.00 85.75 351 GLY A CA 1
ATOM 2748 C C . GLY A 1 351 ? 1.865 13.478 -13.269 1.00 85.75 351 GLY A C 1
ATOM 2749 O O . GLY A 1 351 ? 1.289 13.207 -12.216 1.00 85.75 351 GLY A O 1
ATOM 2750 N N . VAL A 1 352 ? 1.216 13.980 -14.325 1.00 92.81 352 VAL A N 1
ATOM 2751 C CA . VAL A 1 352 ? -0.234 14.242 -14.335 1.00 92.81 352 VAL A CA 1
ATOM 2752 C C . VAL A 1 352 ? -1.040 12.950 -14.178 1.00 92.81 352 VAL A C 1
ATOM 2754 O O . VAL A 1 352 ? -1.991 12.932 -13.401 1.00 92.81 352 VAL A O 1
ATOM 2757 N N . ASN A 1 353 ? -0.656 11.860 -14.850 1.00 92.25 353 ASN A N 1
ATOM 2758 C CA . ASN A 1 353 ? -1.322 10.560 -14.722 1.00 92.25 353 ASN A CA 1
A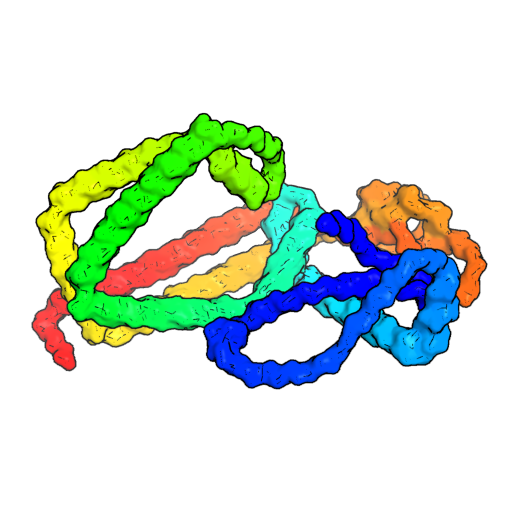TOM 2759 C C . ASN A 1 353 ? -1.224 10.011 -13.288 1.00 92.25 353 ASN A C 1
ATOM 2761 O O . ASN A 1 353 ? -2.219 9.551 -12.737 1.00 92.25 353 ASN A O 1
ATOM 2765 N N . ILE A 1 354 ? -0.052 10.117 -12.652 1.00 90.19 354 ILE A N 1
ATOM 2766 C CA . ILE A 1 354 ? 0.149 9.701 -11.255 1.00 90.19 354 ILE A CA 1
ATOM 2767 C C . ILE A 1 354 ? -0.685 10.566 -10.302 1.00 90.19 354 ILE A C 1
ATOM 2769 O O . ILE A 1 354 ? -1.359 10.040 -9.416 1.00 90.19 354 ILE A O 1
ATOM 2773 N N . LEU A 1 355 ? -0.684 11.888 -10.492 1.00 94.75 355 LEU A N 1
ATOM 2774 C CA . LEU A 1 355 ? -1.488 12.801 -9.681 1.00 94.75 355 LEU A CA 1
ATOM 2775 C C . LEU A 1 355 ? -2.987 12.508 -9.830 1.00 94.75 355 LEU A C 1
ATOM 2777 O O . LEU A 1 355 ? -3.695 12.402 -8.830 1.00 94.75 355 LEU A O 1
ATOM 2781 N N . GLY A 1 356 ? -3.460 12.337 -11.066 1.00 94.50 356 GLY A N 1
ATOM 2782 C CA . GLY A 1 356 ? -4.846 11.995 -11.376 1.00 94.50 356 GLY A CA 1
ATOM 2783 C C . GLY A 1 356 ? -5.253 10.637 -10.806 1.00 94.50 356 GLY A C 1
ATOM 2784 O O . GLY A 1 356 ? -6.353 10.508 -10.268 1.00 94.50 356 GLY A O 1
ATOM 2785 N N . PHE A 1 357 ? -4.354 9.650 -10.843 1.00 94.06 357 PHE A N 1
ATOM 2786 C CA . PHE A 1 357 ? -4.550 8.347 -10.212 1.00 94.06 357 PHE A CA 1
ATOM 2787 C C . PHE A 1 357 ? -4.788 8.485 -8.705 1.00 94.06 357 PHE A C 1
ATOM 2789 O O . PHE A 1 357 ? -5.836 8.063 -8.212 1.00 94.06 357 PHE A O 1
ATOM 2796 N N . PHE A 1 358 ? -3.867 9.126 -7.978 1.00 93.56 358 PHE A N 1
ATOM 2797 C CA . PHE A 1 358 ? -4.017 9.311 -6.533 1.00 93.56 358 PHE A CA 1
ATOM 2798 C C . PHE A 1 358 ? -5.268 10.117 -6.197 1.00 93.56 358 PHE A C 1
ATOM 2800 O O . PHE A 1 358 ? -6.041 9.717 -5.328 1.00 93.56 358 PHE A O 1
ATOM 2807 N N . TRP A 1 359 ? -5.507 11.212 -6.920 1.00 96.25 359 TRP A N 1
ATOM 2808 C CA . TRP A 1 359 ? -6.683 12.050 -6.717 1.00 96.25 359 TRP A CA 1
ATOM 2809 C C . TRP A 1 359 ? -7.983 11.256 -6.874 1.00 96.25 359 TRP A C 1
ATOM 2811 O O . TRP A 1 359 ? -8.845 11.312 -6.000 1.00 96.25 359 TRP A O 1
ATOM 2821 N N . THR A 1 360 ? -8.101 10.456 -7.936 1.00 96.38 360 THR A N 1
ATOM 2822 C CA . THR A 1 360 ? -9.325 9.693 -8.218 1.00 96.38 360 THR A CA 1
ATOM 2823 C C . THR A 1 360 ? -9.523 8.545 -7.225 1.00 96.38 360 THR A C 1
ATOM 2825 O O . THR A 1 360 ? -10.646 8.307 -6.786 1.00 96.38 360 THR A O 1
ATOM 2828 N N . ILE A 1 361 ? -8.451 7.862 -6.803 1.00 94.12 361 ILE A N 1
ATOM 2829 C CA . ILE A 1 361 ? -8.530 6.821 -5.764 1.00 94.12 361 ILE A CA 1
ATOM 2830 C C . ILE A 1 361 ? -9.018 7.406 -4.435 1.00 94.12 361 ILE A C 1
ATOM 2832 O O . ILE A 1 361 ? -9.931 6.850 -3.820 1.00 94.12 361 ILE A O 1
ATOM 2836 N N . PHE A 1 362 ? -8.463 8.543 -4.004 1.00 95.56 362 PHE A N 1
ATOM 2837 C CA . PHE A 1 362 ? -8.926 9.215 -2.789 1.00 95.56 362 PHE A CA 1
ATOM 2838 C C . PHE A 1 362 ? -10.357 9.730 -2.932 1.00 95.56 362 PHE A C 1
ATOM 2840 O O . PHE A 1 362 ? -11.145 9.595 -1.998 1.00 95.56 362 PHE A O 1
ATOM 2847 N N . PHE A 1 363 ? -10.716 10.256 -4.104 1.00 96.44 363 PHE A N 1
ATOM 2848 C CA . PHE A 1 363 ? -12.073 10.702 -4.394 1.00 96.44 363 PHE A CA 1
ATOM 2849 C C . PHE A 1 363 ? -13.090 9.561 -4.274 1.00 96.44 363 PHE A C 1
ATOM 2851 O O . PHE A 1 363 ? -14.115 9.733 -3.620 1.00 96.44 363 PHE A O 1
ATOM 2858 N N . ILE A 1 364 ? -12.808 8.380 -4.838 1.00 95.69 364 ILE A N 1
ATOM 2859 C CA . ILE A 1 364 ? -13.697 7.209 -4.735 1.00 95.69 364 ILE A CA 1
ATOM 2860 C C . ILE A 1 364 ? -13.851 6.760 -3.277 1.00 95.69 364 ILE A C 1
ATOM 2862 O O . ILE A 1 364 ? -14.964 6.453 -2.846 1.00 95.69 364 ILE A O 1
ATOM 2866 N N . SER A 1 365 ? -12.764 6.749 -2.504 1.00 92.81 365 SER A N 1
ATOM 2867 C CA . SER A 1 365 ? -12.813 6.404 -1.077 1.00 92.81 365 SER A CA 1
ATOM 2868 C C . SER A 1 365 ? -13.670 7.397 -0.286 1.00 92.81 365 SER A C 1
ATOM 2870 O O . SER A 1 365 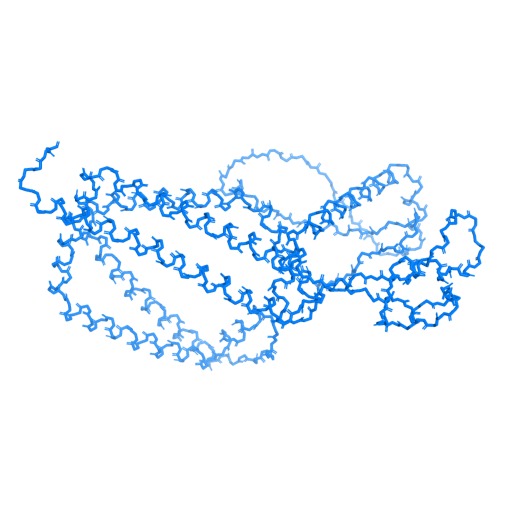? -14.581 6.986 0.433 1.00 92.81 365 SER A O 1
ATOM 2872 N N . ALA A 1 366 ? -13.456 8.701 -0.489 1.00 95.25 366 ALA A N 1
ATOM 2873 C CA . ALA A 1 366 ? -14.241 9.755 0.152 1.00 95.25 366 ALA A CA 1
ATOM 2874 C C . ALA A 1 366 ? -15.720 9.722 -0.271 1.00 95.25 366 ALA A C 1
ATOM 2876 O O . ALA A 1 366 ? -16.612 9.917 0.553 1.00 95.25 366 ALA A O 1
ATOM 2877 N N . PHE A 1 367 ? -16.001 9.420 -1.541 1.00 94.12 367 PHE A N 1
ATOM 2878 C CA . PHE A 1 367 ? -17.361 9.206 -2.031 1.00 94.12 367 PHE A CA 1
ATOM 2879 C C . PHE A 1 367 ? -18.040 8.039 -1.302 1.00 94.12 367 PHE A C 1
ATOM 2881 O O . PHE A 1 367 ? -19.194 8.160 -0.889 1.00 94.12 367 PHE A O 1
ATOM 2888 N N . GLY A 1 368 ? -17.319 6.934 -1.088 1.00 92.50 368 GLY A N 1
ATOM 2889 C CA . GLY A 1 368 ? -17.808 5.794 -0.315 1.00 92.50 368 GLY A CA 1
ATOM 2890 C C . GLY A 1 368 ? -18.202 6.175 1.115 1.00 92.50 368 GLY A C 1
ATOM 2891 O O . GLY A 1 368 ? -19.303 5.852 1.566 1.00 92.50 368 GLY A O 1
ATOM 2892 N N . GLU A 1 369 ? -17.338 6.916 1.808 1.00 92.44 369 GLU A N 1
ATOM 2893 C CA . GLU A 1 369 ? -17.607 7.419 3.161 1.00 92.44 369 GLU A CA 1
ATOM 2894 C C . GLU A 1 369 ? -18.804 8.378 3.195 1.00 92.44 369 GLU A C 1
ATOM 2896 O O . GLU A 1 369 ? -19.666 8.258 4.066 1.00 92.44 369 GLU A O 1
ATOM 2901 N N . MET A 1 370 ? -18.908 9.284 2.219 1.00 94.81 370 MET A N 1
ATOM 2902 C CA . MET A 1 370 ? -20.005 10.247 2.107 1.00 94.81 370 MET A CA 1
ATOM 2903 C C . MET A 1 370 ? -21.365 9.556 1.927 1.00 94.81 370 MET A C 1
ATOM 2905 O O . MET A 1 370 ? -22.332 9.917 2.601 1.00 94.81 370 MET A O 1
ATOM 2909 N N . VAL A 1 371 ? -21.453 8.549 1.052 1.00 93.19 371 VAL A N 1
ATOM 2910 C CA . VAL A 1 371 ? -22.700 7.800 0.814 1.00 93.19 371 VAL A CA 1
ATOM 2911 C C . VAL A 1 371 ? -23.123 7.025 2.061 1.00 93.19 371 VAL A C 1
ATOM 2913 O O . VAL A 1 371 ? -24.299 7.054 2.438 1.00 93.19 371 VAL A O 1
ATOM 2916 N N . LEU A 1 372 ? -22.181 6.369 2.745 1.00 90.50 372 LEU A N 1
ATOM 2917 C CA . LEU A 1 372 ? -22.467 5.659 3.994 1.00 90.50 372 LEU A CA 1
ATOM 2918 C C . LEU A 1 372 ? -22.900 6.622 5.105 1.00 90.50 372 LEU A C 1
ATOM 2920 O O . LEU A 1 372 ? -23.892 6.359 5.785 1.00 90.50 372 LEU A O 1
ATOM 2924 N N . ALA A 1 373 ? -22.226 7.765 5.248 1.00 91.38 373 ALA A N 1
ATOM 2925 C CA . ALA A 1 373 ? -22.587 8.793 6.220 1.00 91.38 373 ALA A CA 1
ATOM 2926 C C . ALA A 1 373 ? -24.010 9.326 5.988 1.00 91.38 373 ALA A C 1
ATOM 2928 O O . ALA A 1 373 ? -24.802 9.386 6.930 1.00 91.38 373 ALA A O 1
ATOM 2929 N N . ALA A 1 374 ? -24.369 9.641 4.738 1.00 91.56 374 ALA A N 1
ATOM 2930 C CA . ALA A 1 374 ? -25.719 10.077 4.378 1.00 91.56 374 ALA A CA 1
ATOM 2931 C C . ALA A 1 374 ? -26.774 8.996 4.677 1.00 91.56 374 ALA A C 1
ATOM 2933 O O . ALA A 1 374 ? -27.849 9.290 5.211 1.00 91.56 374 ALA A O 1
ATOM 2934 N N . THR A 1 375 ? -26.450 7.734 4.393 1.00 90.56 375 THR A N 1
ATOM 2935 C CA . THR A 1 375 ? -27.336 6.588 4.630 1.00 90.56 375 THR A CA 1
ATOM 2936 C C . THR A 1 375 ? -27.588 6.371 6.126 1.00 90.56 375 THR A C 1
ATOM 2938 O O . THR A 1 375 ? -28.741 6.264 6.549 1.00 90.56 375 THR A O 1
ATOM 2941 N N . PHE A 1 376 ? -26.539 6.373 6.957 1.00 88.56 376 PHE A N 1
ATOM 2942 C CA . PHE A 1 376 ? -26.682 6.206 8.408 1.00 88.56 376 PHE A CA 1
ATOM 2943 C C . PHE A 1 376 ? -27.357 7.400 9.074 1.00 88.56 376 PHE A C 1
ATOM 2945 O O . PHE A 1 376 ? -28.178 7.197 9.967 1.00 88.56 376 PHE A O 1
ATOM 2952 N N . ALA A 1 377 ? -27.074 8.628 8.628 1.00 89.94 377 ALA A N 1
ATOM 2953 C CA . ALA A 1 377 ? -27.776 9.812 9.112 1.00 89.94 377 ALA A CA 1
ATOM 2954 C C . ALA A 1 377 ? -29.281 9.707 8.824 1.00 89.94 377 ALA A C 1
ATOM 2956 O O . ALA A 1 377 ? -30.096 9.882 9.728 1.00 89.94 377 ALA A O 1
ATOM 2957 N N . THR A 1 378 ? -29.653 9.332 7.598 1.00 88.69 378 THR A N 1
ATOM 2958 C CA . THR A 1 378 ? -31.061 9.160 7.210 1.00 88.69 378 THR A CA 1
ATOM 2959 C C . THR A 1 378 ? -31.740 8.079 8.051 1.00 88.69 378 THR A C 1
ATOM 2961 O O . THR A 1 378 ? -32.812 8.311 8.608 1.00 88.69 378 THR A O 1
ATOM 2964 N N . TRP A 1 379 ? -31.102 6.920 8.229 1.00 87.44 379 TRP A N 1
ATOM 2965 C CA . TRP A 1 379 ? -31.641 5.840 9.061 1.00 87.44 379 TRP A CA 1
ATOM 2966 C C . TRP A 1 379 ? -31.781 6.229 10.536 1.00 87.44 379 TRP A C 1
ATOM 2968 O O . TRP A 1 379 ? -32.766 5.870 11.185 1.00 87.44 379 TRP A O 1
ATOM 2978 N N . TYR A 1 380 ? -30.817 6.980 11.074 1.00 85.25 380 TYR A N 1
ATOM 2979 C CA . TYR A 1 380 ? -30.836 7.416 12.467 1.00 85.25 380 TYR A CA 1
ATOM 2980 C C . TYR A 1 380 ? -32.009 8.364 12.747 1.00 85.25 380 TYR A C 1
ATOM 2982 O O . TYR A 1 380 ? -32.706 8.184 13.745 1.00 85.25 380 TYR A O 1
ATOM 2990 N N . TRP A 1 381 ? -32.267 9.314 11.841 1.00 87.00 381 TRP A N 1
ATOM 2991 C CA . TRP A 1 381 ? -33.312 10.335 11.986 1.00 87.00 381 TRP A CA 1
ATOM 2992 C C . TRP A 1 381 ? -34.697 9.920 11.464 1.00 87.00 381 TRP A C 1
ATOM 2994 O O . TRP A 1 381 ? -35.658 10.677 11.600 1.00 87.00 381 TRP A O 1
ATOM 3004 N N . THR A 1 382 ? -34.845 8.720 10.898 1.00 86.38 382 THR A N 1
ATOM 3005 C CA . THR A 1 382 ? -36.154 8.220 10.455 1.00 86.38 382 THR A CA 1
ATOM 3006 C C . THR A 1 382 ? -36.971 7.714 11.651 1.00 86.38 382 THR A C 1
ATOM 3008 O O . THR A 1 382 ? -36.621 6.718 12.285 1.00 86.38 382 THR A O 1
ATOM 3011 N N . PHE A 1 383 ? -38.091 8.389 11.946 1.00 73.06 383 PHE A N 1
ATOM 3012 C CA . PHE A 1 383 ? -38.967 8.086 13.092 1.00 73.06 383 PHE A CA 1
ATOM 3013 C C . PHE A 1 383 ? -39.713 6.746 12.984 1.00 73.06 383 PHE A C 1
ATOM 3015 O O . PHE A 1 383 ? -39.925 6.086 13.998 1.00 73.06 383 PHE A O 1
ATOM 3022 N N . LYS A 1 384 ? -40.118 6.332 11.775 1.00 76.88 384 LYS A N 1
ATOM 3023 C CA . LYS A 1 384 ? -40.768 5.035 11.527 1.00 76.88 384 LYS A CA 1
ATOM 3024 C C . LYS A 1 384 ? -39.789 4.091 10.843 1.00 76.88 384 LYS A C 1
ATOM 3026 O O . LYS A 1 384 ? -39.581 4.185 9.638 1.00 76.88 384 LYS A O 1
ATOM 3031 N N . LYS A 1 385 ? -39.203 3.188 11.621 1.00 70.25 385 LYS A N 1
ATOM 3032 C CA . LYS A 1 385 ? -38.383 2.091 11.102 1.00 70.25 385 LYS A CA 1
ATOM 3033 C C . LYS A 1 385 ? -39.329 0.925 10.825 1.00 70.25 385 LYS A C 1
ATOM 3035 O O . LYS A 1 385 ? -40.001 0.479 11.751 1.00 70.25 385 LYS A O 1
ATOM 3040 N N . SER A 1 386 ? -39.463 0.512 9.566 1.00 62.38 386 SER A N 1
ATOM 3041 C CA . SER A 1 386 ? -40.069 -0.784 9.256 1.00 62.38 386 SER A CA 1
ATOM 3042 C C . SER A 1 386 ? -39.150 -1.866 9.825 1.00 62.38 386 SER A C 1
ATOM 3044 O O . SER A 1 386 ? -37.934 -1.775 9.645 1.00 62.38 386 SER A O 1
ATOM 3046 N N . GLU A 1 387 ? -39.726 -2.787 10.604 1.00 51.28 387 GLU A N 1
ATOM 3047 C CA . GLU A 1 387 ? -38.993 -3.895 11.237 1.00 51.28 387 GLU A CA 1
ATOM 3048 C C . GLU A 1 387 ? -38.369 -4.847 10.217 1.00 51.28 387 GLU A C 1
ATOM 3050 O O . GLU A 1 387 ? -39.020 -5.110 9.176 1.00 51.28 387 GLU A O 1
#

Radius of gyration: 32.0 Å; Cα contacts (8 Å, |Δi|>4): 262; chains: 1; bounding box: 80×63×76 Å

Solvent-accessible surface area (backbone atoms only — not comparable to full-atom values): 22643 Å² total; per-residue (Å²): 135,91,79,88,76,77,87,74,87,79,66,54,100,87,64,80,85,87,78,82,84,72,90,72,82,76,83,49,78,59,73,80,68,76,66,90,77,86,86,84,89,87,82,91,85,88,82,80,94,80,70,89,75,66,57,66,73,62,58,63,72,41,70,70,52,42,51,52,53,52,52,52,51,50,50,50,50,49,53,50,50,52,50,45,57,65,40,68,31,69,64,28,56,20,51,19,56,66,67,63,85,64,68,63,71,61,38,46,56,50,28,30,52,52,53,52,52,49,71,72,41,48,66,60,54,51,50,51,52,54,50,50,52,50,52,51,54,51,50,57,56,46,32,55,82,39,35,61,61,53,54,52,51,50,54,52,46,52,52,49,51,46,51,51,48,34,51,51,25,47,55,50,25,53,52,35,67,76,51,78,62,86,75,68,77,93,57,93,46,67,69,61,40,52,50,42,52,73,58,34,40,64,51,29,48,54,49,28,53,51,43,48,54,50,47,52,52,52,51,52,49,50,64,74,36,47,72,56,50,56,52,49,41,52,51,50,39,53,48,36,50,50,48,65,73,41,64,70,61,73,58,42,62,57,55,48,48,52,50,45,52,49,50,53,51,48,45,49,53,52,46,36,54,54,45,65,51,55,49,80,42,28,25,29,43,39,46,85,80,42,91,38,55,50,54,64,94,58,90,76,52,62,67,37,80,47,52,58,69,60,46,56,73,35,27,30,48,68,67,79,89,70,101,65,83,89,62,68,50,40,88,66,37,50,57,40,84,71,48,66,53,57,56,79,65,53,59,54,51,52,51,51,47,53,50,51,44,54,51,50,50,53,48,45,53,50,49,50,52,51,55,51,51,54,50,52,51,49,60,71,72,45,89,80,73,82,131

Secondary structure (DSSP, 8-state):
--------TT--TT--------------GGGGTT--------------S--TTTHHHHHSSSHHHHHHHHHHHHHHHHHHHHHHHHHSSHHHHHHHHHH-SS-HHHHHHHHHHHHHHHHHHHHHHHHHHHHHHHHHHHHHHHHHHHHHHHHHHHHHHHHHHHHHHHHHHHHHHHHHHHSPPPPPPP-S-HHHHHHHHHT-HHHHHHHHHHHHHHHHHHHHHHHHHHHHHHHHHHHHHHHHHHHHH-THHHHTTHHHHHHHHHHHHHHHHHHHHHHT-SEEEEEEESTTT-SSEEESSS---TT-EE-HHHHHHHEEE-----SS----S-SS-EEEEEEEE--HHHHHHHHHHHHHHHHHHHHHHHHHHHHHHHHHHHHHH-S----

Foldseek 3Di:
DDDDDDDPPPDDLLDDDDDDDDDDPPPDCVVVVPDDDDDDDDDDDDDDDDDPPPVSVPQCPPPVSSVVRVVVVVVVVVVVVVLCVQLVPLLLQLQLLLPPPDDSVVSSVVSSVVSVVCVVCVVVVVVVVVVVLVVVLVVLVCCQPCLPVVLVCVLVVVLVVLVVQLVVLVVLLVVCVVPPDDADPDDPDPVSVVVNLSSDSVNSVVSNVVSVVVSVVSVVVCVVCVVVVVVVSVVSNVVSVLCVLPVVNSCLVVVLVVVLVVLVVVLSVVSSVLSPPAAWWWFKDQLVVDPFKDFPPDDHDGGDTDDQVNCQVGIAGNDDDDPDDDDRGDDRMGGGTRGGDHDPVSVVVSVVSVVVSVVSNVVSVVVSVVVSVVSSVCVVPDPDRDD

Nearest PDB structures (foldseek):
  6r1j-assembly1_J-2  TM=2.836E-01  e=4.981E+00  Aeromonas hydrophila J-1

pLDDT: mean 72.43, std 21.92, range [21.61, 97.25]

Organism: Culicoides sonorensis (NCBI:txid179676)

Mean predicted aligned error: 16.82 Å

Sequence (387 aa):
MLVLYRCISDLLPTECPLIKSRKYKTSSFADFLGIPTRSSLGNIIRFPDDDATAIARIAITEPKVKKKCDDNRKLGKQIIVDKMHKADTFIGRAFTNMFVWGNFTDSVQLGQMVVEDIIDTWPVILAALVGSMIVCLIFIAIMRWLAAPVIWFSIFGVMALLGTGIYFSYLKFDYLKENPVERPPPTTNVSALFESYLLSKETWLYLLIGLSILLVIIVLTIIILRKRIVIAVALVKEGSKAVSSITSTVFFPIFPWLLQVCVIGFAIIVGCHLASIGTEVYKVTGMNTTTSCVCTGRTYNDGDMCTPEEFNQHCKNTGAFTNRARSDLCIDAACHFIQIQNPSIVTYFHGVNILGFFWTIFFISAFGEMVLAATFATWYWTFKKSE

InterPro domains:
  IPR007603 Choline transporter-like [PF04515] (210-385)
  IPR007603 Choline transporter-like [PTHR12385] (67-385)